Protein AF-A0A9D0ZR03-F1 (afdb_monomer_lite)

Sequence (460 aa):
MAEFKYYNHDLKISSNYAPYIVTGKITEDDVEMLNNSGNQKILIMLNTAGQDSKIISKISKNKAIFSILGGLDYLKISKYRDPYYIKRTIMSPLVLSSIIKEFEQIESKIRPTWDDTEKSLYVYKTMTEMYHYRYEGESKYEQIDGNTYEVIRSLSGMLYNRLVCVGFALAFKEEMDRLGIPCYYQNKRNHHAWNIVKLDGEYRGIDLTWECFNKKNNRCTFRCFGRDPKFYENKHHNLDHELEEINFTLTPFTDEELKSHLQNVSEELTKTFSLKTFENSEGKKIKYYITEVGDKYTKYYIDLFGKLVVVYLPNQILPKDGLTISNIEKAITNEGYIGPKPAEIKTKYNLFTRTDGTSFLITSSERKKKNLGEFCYLDIIQNSQGEDVIRRSFILSENDLTKFKDENQKELIANTLLSSRRLEKKLISFNGYVGYIGDDFQIYYDKAVENSLNIQRGRR

Foldseek 3Di:
DKDWAFDPDDLVPDPQAGETEIDDEQDLVNLVVLQPDPGAYEYEYCACAPYALVSLQSRDQRRYKYFHCQQLPVVPFVVSSPNLNRVQRIDTSNLVSVLVVVLLVLLLQDDLLDALLLSLVSVLFVLLLQAAEDDPPPPPDDCPVVCPPSCQLHCNCSVVSYHAQNNVQRSSSNSCVNLVWDKHWDADPPAGIWIWTQGPNFTFTAGSRVQRHPDDPSGGPCPRPRADQCQCVDPRNPCVVVPRDDDGDGDGDDPVRNVVSVVVSPDDQKDWAAWDWDQAPVRDIKTWDWDDDDPFWTWIFTDPPQETAIATHGPVDDCNHQVDPVQQVVCRVVVRYRDDDDPDDDFQKDWAAEPVRHIKIWTFPPRDDDLKGKIWIWGWDQDPVRHTIIMTHIAIESDPPSPDDDNVLRHLCCCPLVPPVLQVCCVVQVVRYSYYADPVRDGDHDPVSCVSSVNDDDDD

InterPro domains:
  IPR038765 Papain-like cysteine peptidase superfamily [SSF54001] (43-217)

Radius of gyration: 27.25 Å; chains: 1; bounding box: 66×51×83 Å

pLDDT: mean 89.09, std 10.52, range [29.69, 98.69]

Secondary structure (DSSP, 8-state):
--EEEE--S--SS-TTEEEEEEES---HHHHHHHHH-SSEEEEEES--TT--HHHHTTS-TTTEEEEE-TT--TTT-GGGGSHHHHTTTEE-HHHHHHHHHHHHHHHTTS-TT--HHHHHHHHHHHHHHH-EE--TT---S--STT-HHHHTTSGGGGGGTEE-HHHHHHHHHHHHHHHT--EEEEEETTTEEEEEEEETTEEEEE-HHHHHHH-BTTB---TTBS--TTGGGSTTT--TT-TTS----B-PPPHHHHHHHHHHHHS-SEEEEEPEEEE-TTS-EEEEEEEEE-SSEEEEEEEETTEEEEEEEETTS-HHHH--HHHHHHHHHTTTBSSSPPSS----EEEEE-TTS-EEEEEEEEEEETTEEEEEEEEEEE-TTS-EEEEEEEEEESS-TT----HHHHHHHHHTTT-HHHHHHHHHHSTTB--EE-TTS-EE--HHHHHHTT-PPPP-

Organism: NCBI:txid2840752

Structure (mmCIF, N/CA/C/O backbone):
data_AF-A0A9D0ZR03-F1
#
_entry.id   AF-A0A9D0ZR03-F1
#
loop_
_atom_site.group_PDB
_atom_site.id
_atom_site.type_symbol
_atom_site.label_atom_id
_atom_site.label_alt_id
_atom_site.label_comp_id
_atom_site.label_asym_id
_atom_site.label_entity_id
_atom_site.label_seq_id
_atom_site.pdbx_PDB_ins_code
_atom_site.Cartn_x
_atom_site.Cartn_y
_atom_site.Cartn_z
_atom_site.occupancy
_atom_site.B_iso_or_equiv
_atom_site.auth_seq_id
_atom_site.auth_comp_id
_atom_site.auth_asym_id
_atom_site.auth_atom_id
_atom_site.pdbx_PDB_model_num
ATOM 1 N N . MET A 1 1 ? -4.601 -14.390 -20.164 1.00 79.81 1 MET A N 1
ATOM 2 C CA . MET A 1 1 ? -3.619 -14.775 -21.183 1.00 79.81 1 MET A CA 1
ATOM 3 C C . MET A 1 1 ? -2.983 -13.498 -21.685 1.00 79.81 1 MET A C 1
ATOM 5 O O . MET A 1 1 ? -3.716 -12.531 -21.893 1.00 79.81 1 MET A O 1
ATOM 9 N N . ALA A 1 2 ? -1.659 -13.459 -21.754 1.00 92.44 2 ALA A N 1
ATOM 10 C CA . ALA A 1 2 ? -0.931 -12.299 -22.253 1.00 92.44 2 ALA A CA 1
ATOM 11 C C . ALA A 1 2 ? -0.977 -12.246 -23.790 1.00 92.44 2 ALA A C 1
ATOM 13 O O . ALA A 1 2 ? -1.083 -13.277 -24.453 1.00 92.44 2 ALA A O 1
ATOM 14 N N . GLU A 1 3 ? -0.891 -11.049 -24.364 1.00 95.56 3 GLU A N 1
ATOM 15 C CA . GLU A 1 3 ? -0.743 -10.876 -25.811 1.00 95.56 3 GLU A CA 1
ATOM 16 C C . GLU A 1 3 ? 0.742 -10.720 -26.151 1.00 95.56 3 GLU A C 1
ATOM 18 O O . GLU A 1 3 ? 1.448 -9.936 -25.518 1.00 95.56 3 GLU A O 1
ATOM 23 N N . PHE A 1 4 ? 1.214 -11.458 -27.159 1.00 95.19 4 PHE A N 1
ATOM 24 C CA . PHE A 1 4 ? 2.609 -11.454 -27.602 1.00 95.19 4 PHE A CA 1
ATOM 25 C C . PHE A 1 4 ? 2.696 -10.913 -29.027 1.00 95.19 4 PHE A C 1
ATOM 27 O O . PHE A 1 4 ? 2.392 -11.615 -29.992 1.00 95.19 4 PHE A O 1
ATOM 34 N N . LYS A 1 5 ? 3.160 -9.672 -29.180 1.00 95.69 5 LYS A N 1
ATOM 35 C CA . LYS A 1 5 ? 3.323 -9.028 -30.487 1.00 95.69 5 LYS A CA 1
ATOM 36 C C . LYS A 1 5 ? 4.791 -8.985 -30.883 1.00 95.69 5 LYS A C 1
ATOM 38 O O . LYS A 1 5 ? 5.596 -8.369 -30.191 1.00 95.69 5 LYS A O 1
ATOM 43 N N . TYR A 1 6 ? 5.140 -9.607 -32.009 1.00 92.75 6 TYR A N 1
ATOM 44 C CA . TYR A 1 6 ? 6.515 -9.591 -32.511 1.00 92.75 6 TYR A CA 1
ATOM 45 C C . TYR A 1 6 ? 7.008 -8.155 -32.736 1.00 92.75 6 TYR A C 1
ATOM 47 O O . TYR A 1 6 ? 6.319 -7.337 -33.354 1.00 92.75 6 TYR A O 1
ATOM 55 N N . TYR A 1 7 ? 8.201 -7.851 -32.233 1.00 90.50 7 TYR A N 1
ATOM 56 C CA . TYR A 1 7 ? 8.827 -6.542 -32.363 1.00 90.50 7 TYR A CA 1
ATOM 57 C C . TYR A 1 7 ? 9.857 -6.572 -33.491 1.00 90.50 7 TYR A C 1
ATOM 59 O O . TYR A 1 7 ? 10.955 -7.094 -33.340 1.00 90.50 7 TYR A O 1
ATOM 67 N N . ASN A 1 8 ? 9.501 -6.013 -34.647 1.00 81.06 8 ASN A N 1
ATOM 68 C CA . ASN A 1 8 ? 10.325 -6.089 -35.854 1.00 81.06 8 ASN A CA 1
ATOM 69 C C . ASN A 1 8 ? 11.470 -5.054 -35.871 1.00 81.06 8 ASN A C 1
ATOM 71 O O . ASN A 1 8 ? 11.588 -4.258 -36.799 1.00 81.06 8 ASN A O 1
ATOM 75 N N . HIS A 1 9 ? 12.285 -5.037 -34.818 1.00 77.81 9 HIS A N 1
ATOM 76 C CA . HIS A 1 9 ? 13.497 -4.230 -34.723 1.00 77.81 9 HIS A CA 1
ATOM 77 C C . HIS A 1 9 ? 14.604 -5.022 -34.032 1.00 77.81 9 HIS A C 1
ATOM 79 O O . HIS A 1 9 ? 14.382 -5.683 -33.018 1.00 77.81 9 HIS A O 1
ATOM 85 N N . ASP A 1 10 ? 15.814 -4.912 -34.575 1.00 71.25 10 ASP A N 1
ATOM 86 C CA . ASP A 1 10 ? 16.998 -5.523 -33.988 1.00 71.25 10 ASP A CA 1
ATOM 87 C C . ASP A 1 10 ? 17.418 -4.758 -32.725 1.00 71.25 10 ASP A C 1
ATOM 89 O O . ASP A 1 10 ? 17.829 -3.596 -32.785 1.00 71.25 10 ASP A O 1
ATOM 93 N N . LEU A 1 11 ? 17.304 -5.418 -31.572 1.00 73.00 11 LEU A N 1
ATOM 94 C CA . LEU A 1 11 ? 17.709 -4.867 -30.282 1.00 73.00 11 LEU A CA 1
ATOM 95 C C . LEU A 1 11 ? 19.231 -4.890 -30.074 1.00 73.00 11 LEU A C 1
ATOM 97 O O . LEU A 1 11 ? 19.692 -4.326 -29.088 1.00 73.00 11 LEU A O 1
ATOM 101 N N . LYS A 1 12 ? 20.020 -5.523 -30.958 1.00 69.00 12 LYS A N 1
ATOM 102 C CA . LYS A 1 12 ? 21.491 -5.639 -30.864 1.00 69.00 12 LYS A CA 1
ATOM 103 C C . LYS A 1 12 ? 22.009 -6.177 -29.517 1.00 69.00 12 LYS A C 1
ATOM 105 O O . LYS A 1 12 ? 23.128 -5.871 -29.117 1.00 69.00 12 LYS A O 1
ATOM 110 N N . ILE A 1 13 ? 21.202 -6.968 -28.803 1.00 65.69 13 ILE A N 1
ATOM 111 C CA . ILE A 1 13 ? 21.536 -7.507 -27.466 1.00 65.69 13 ILE A CA 1
ATOM 112 C C . ILE A 1 13 ? 21.810 -9.007 -27.506 1.00 65.69 13 ILE A C 1
ATOM 114 O O . ILE A 1 13 ? 22.670 -9.491 -26.776 1.00 65.69 13 ILE A O 1
ATOM 118 N N . SER A 1 14 ? 21.105 -9.756 -28.358 1.00 61.62 14 SER A N 1
ATOM 119 C CA . SER A 1 14 ? 21.394 -11.168 -28.606 1.00 61.62 14 SER A CA 1
ATOM 120 C C . SER A 1 14 ? 20.669 -11.652 -29.859 1.00 61.62 14 SER A C 1
ATOM 122 O O . SER A 1 14 ? 19.447 -11.556 -29.938 1.00 61.62 14 SER A O 1
ATOM 124 N N . SER A 1 15 ? 21.409 -12.216 -30.815 1.00 62.00 15 SER A N 1
ATOM 125 C CA . SER A 1 15 ? 20.869 -12.777 -32.063 1.00 62.00 15 SER A CA 1
ATOM 126 C C . SER A 1 15 ? 19.981 -14.010 -31.860 1.00 62.00 15 SER A C 1
ATOM 128 O O . SER A 1 15 ? 19.284 -14.420 -32.782 1.00 62.00 15 SER A O 1
ATOM 130 N N . ASN A 1 16 ? 20.014 -14.619 -30.671 1.00 72.56 16 ASN A N 1
ATOM 131 C CA . ASN A 1 16 ? 19.361 -15.903 -30.398 1.00 72.56 16 ASN A CA 1
ATOM 132 C C . ASN A 1 16 ? 17.935 -15.759 -29.847 1.00 72.56 16 ASN A C 1
ATOM 134 O O . ASN A 1 16 ? 17.249 -16.764 -29.660 1.00 72.56 16 ASN A O 1
ATOM 138 N N . TYR A 1 17 ? 17.486 -14.529 -29.579 1.00 80.81 17 TYR A N 1
ATOM 139 C CA . TYR A 1 17 ? 16.184 -14.267 -28.981 1.00 80.81 17 TYR A CA 1
ATOM 140 C C . TYR A 1 17 ? 15.284 -13.472 -29.922 1.00 80.81 17 TYR A C 1
ATOM 142 O O . TYR A 1 17 ? 15.632 -12.377 -30.359 1.00 80.81 17 TYR A O 1
ATOM 150 N N . ALA A 1 18 ? 14.081 -13.987 -30.165 1.00 87.25 18 ALA A N 1
ATOM 151 C CA . ALA A 1 18 ? 13.047 -13.255 -30.885 1.00 87.25 18 ALA A CA 1
ATOM 152 C C . ALA A 1 18 ? 12.335 -12.271 -29.929 1.00 87.25 18 ALA A C 1
ATOM 154 O O . ALA A 1 18 ? 11.832 -12.714 -28.889 1.00 87.25 18 ALA A O 1
ATOM 155 N N . PRO A 1 19 ? 12.288 -10.960 -30.226 1.00 92.38 19 PRO A N 1
ATOM 156 C CA . PRO A 1 19 ? 11.680 -9.972 -29.340 1.00 92.38 19 PRO A CA 1
ATOM 157 C C . PRO A 1 19 ? 10.161 -9.872 -29.525 1.00 92.38 19 PRO A C 1
ATOM 159 O O . PRO A 1 19 ? 9.651 -9.772 -30.642 1.00 92.38 19 PRO A O 1
ATOM 162 N N . TYR A 1 20 ? 9.434 -9.860 -28.411 1.00 94.94 20 TYR A N 1
ATOM 163 C CA . TYR A 1 20 ? 7.984 -9.702 -28.361 1.00 94.94 20 TYR A CA 1
ATOM 164 C C . TYR A 1 20 ? 7.615 -8.627 -27.346 1.00 94.94 20 TYR A C 1
ATOM 166 O O . TYR A 1 20 ? 8.055 -8.680 -26.201 1.00 94.94 20 TYR A O 1
ATOM 174 N N . ILE A 1 21 ? 6.772 -7.682 -27.750 1.00 96.81 21 ILE A N 1
ATOM 175 C CA . ILE A 1 21 ? 6.066 -6.804 -26.820 1.00 96.81 21 ILE A CA 1
ATOM 176 C C . ILE A 1 21 ? 4.960 -7.630 -26.173 1.00 96.81 21 ILE A C 1
ATOM 178 O O . ILE A 1 21 ? 4.152 -8.241 -26.876 1.00 96.81 21 ILE A O 1
ATOM 182 N N . VAL A 1 22 ? 4.946 -7.646 -24.845 1.00 97.19 22 VAL A N 1
ATOM 183 C CA . VAL A 1 22 ? 3.978 -8.385 -24.042 1.00 97.19 22 VAL A CA 1
ATOM 184 C C . VAL A 1 22 ? 3.065 -7.404 -23.324 1.00 97.19 22 VAL A C 1
ATOM 186 O O . VAL A 1 22 ? 3.527 -6.536 -22.579 1.00 97.19 22 VAL A O 1
ATOM 189 N N . THR A 1 23 ? 1.760 -7.551 -23.535 1.00 95.44 23 THR A N 1
ATOM 190 C CA . THR A 1 23 ? 0.724 -6.808 -22.810 1.00 95.44 23 THR A CA 1
ATOM 191 C C . THR A 1 23 ? -0.143 -7.770 -21.997 1.00 95.44 23 THR A C 1
ATOM 193 O O . THR A 1 23 ? -0.335 -8.935 -22.348 1.00 95.44 23 THR A O 1
ATOM 196 N N . GLY A 1 24 ? -0.662 -7.285 -20.868 1.00 92.56 24 GLY A N 1
ATOM 197 C CA . GLY A 1 24 ? -1.464 -8.093 -19.950 1.00 92.56 24 GLY A CA 1
ATOM 198 C C . GLY A 1 24 ? -0.645 -8.972 -18.998 1.00 92.56 24 GLY A C 1
ATOM 199 O O . GLY A 1 24 ? 0.578 -8.873 -18.894 1.00 92.56 24 GLY A O 1
ATOM 200 N N . LYS A 1 25 ? -1.356 -9.809 -18.235 1.00 94.38 25 LYS A N 1
ATOM 201 C CA . LYS A 1 25 ? -0.783 -10.682 -17.202 1.00 94.38 25 LYS A CA 1
ATOM 202 C C . LYS A 1 25 ? -0.365 -12.028 -17.789 1.00 94.38 25 LYS A C 1
ATOM 204 O O . LYS A 1 25 ? -1.197 -12.692 -18.409 1.00 94.38 25 LYS A O 1
ATOM 209 N N . ILE A 1 26 ? 0.871 -12.445 -17.514 1.00 96.44 26 ILE A N 1
ATOM 210 C CA . ILE A 1 26 ? 1.347 -13.799 -17.814 1.00 96.44 26 ILE A CA 1
ATOM 211 C C . ILE A 1 26 ? 0.606 -14.794 -16.912 1.00 96.44 26 ILE A C 1
ATOM 213 O O . ILE A 1 26 ? 0.541 -14.628 -15.692 1.00 96.44 26 ILE A O 1
ATOM 217 N N . THR A 1 27 ? 0.016 -15.813 -17.528 1.00 96.19 27 THR A N 1
ATOM 218 C CA . THR A 1 27 ? -0.757 -16.885 -16.883 1.00 96.19 27 THR A CA 1
ATOM 219 C C . THR A 1 27 ? -0.001 -18.214 -16.892 1.00 96.19 27 THR A C 1
ATOM 221 O O . THR A 1 27 ? 1.059 -18.317 -17.500 1.00 96.19 27 THR A O 1
ATOM 224 N N . GLU A 1 28 ? -0.524 -19.242 -16.217 1.00 95.88 28 GLU A N 1
ATOM 225 C CA . GLU A 1 28 ? 0.094 -20.578 -16.238 1.00 95.88 28 GLU A CA 1
ATOM 226 C C . GLU A 1 28 ? 0.140 -21.176 -17.653 1.00 95.88 28 GLU A C 1
ATOM 228 O O . GLU A 1 28 ? 1.174 -21.717 -18.037 1.00 95.88 28 GLU A O 1
ATOM 233 N N . ASP A 1 29 ? -0.908 -20.970 -18.454 1.00 96.19 29 ASP A N 1
ATOM 234 C CA . ASP A 1 29 ? -0.957 -21.403 -19.858 1.00 96.19 29 ASP A CA 1
ATOM 235 C C . ASP A 1 29 ? 0.142 -20.723 -20.697 1.00 96.19 29 ASP A C 1
ATOM 237 O O . ASP A 1 29 ? 0.818 -21.359 -21.508 1.00 96.19 29 ASP A O 1
ATOM 241 N N . ASP A 1 30 ? 0.379 -19.426 -20.459 1.00 96.38 30 ASP A N 1
ATOM 242 C CA . ASP A 1 30 ? 1.455 -18.681 -21.124 1.00 96.38 30 ASP A CA 1
ATOM 243 C C . ASP A 1 30 ? 2.833 -19.250 -20.743 1.00 96.38 30 ASP A C 1
ATOM 245 O O . ASP A 1 30 ? 3.726 -19.358 -21.586 1.00 96.38 30 ASP A O 1
ATOM 249 N N . VAL A 1 31 ? 3.020 -19.640 -19.476 1.00 96.56 31 VAL A N 1
ATOM 250 C CA . VAL A 1 31 ? 4.259 -20.273 -18.998 1.00 96.56 31 VAL A CA 1
ATOM 251 C C . VAL A 1 31 ? 4.482 -21.625 -19.673 1.00 96.56 31 VAL A C 1
ATOM 253 O O . VAL A 1 31 ? 5.600 -21.902 -20.116 1.00 96.56 31 VAL A O 1
ATOM 256 N N . GLU A 1 32 ? 3.448 -22.459 -19.777 1.00 95.38 32 GLU A N 1
ATOM 257 C CA . GLU A 1 32 ? 3.523 -23.752 -20.462 1.00 95.38 32 GLU A CA 1
ATOM 258 C C . GLU A 1 32 ? 3.917 -23.571 -21.936 1.00 95.38 32 GLU A C 1
ATOM 260 O O . GLU A 1 32 ? 4.876 -24.190 -22.407 1.00 95.38 32 GLU A O 1
ATOM 265 N N . MET A 1 33 ? 3.267 -22.636 -22.637 1.00 94.06 33 MET A N 1
ATOM 266 C CA . MET A 1 33 ? 3.610 -22.270 -24.014 1.00 94.06 33 MET A CA 1
ATOM 267 C C . MET A 1 33 ? 5.078 -21.827 -24.143 1.00 94.06 33 MET A C 1
ATOM 269 O O . MET A 1 33 ? 5.792 -22.259 -25.055 1.00 94.06 33 MET A O 1
ATOM 273 N N . LEU A 1 34 ? 5.552 -20.954 -23.250 1.00 94.12 34 LEU A N 1
ATOM 274 C CA . LEU A 1 34 ? 6.929 -20.453 -23.275 1.00 94.12 34 LEU A CA 1
ATOM 275 C C . LEU A 1 34 ? 7.948 -21.569 -23.021 1.00 94.12 34 LEU A C 1
ATOM 277 O O . LEU A 1 34 ? 8.965 -21.635 -23.715 1.00 94.12 34 LEU A O 1
ATOM 281 N N . ASN A 1 35 ? 7.672 -22.461 -22.071 1.00 94.62 35 ASN A N 1
ATOM 282 C CA . ASN A 1 35 ? 8.560 -23.566 -21.721 1.00 94.62 35 ASN A CA 1
ATOM 283 C C . ASN A 1 35 ? 8.665 -24.611 -22.842 1.00 94.62 35 ASN A C 1
ATOM 285 O O . ASN A 1 35 ? 9.759 -25.123 -23.100 1.00 94.62 35 ASN A O 1
ATOM 289 N N . ASN A 1 36 ? 7.567 -24.857 -23.557 1.00 92.38 36 ASN A N 1
ATOM 290 C CA . ASN A 1 36 ? 7.508 -25.817 -24.661 1.00 92.38 36 ASN A CA 1
ATOM 291 C C . ASN A 1 36 ? 8.017 -25.249 -26.000 1.00 92.38 36 ASN A C 1
ATOM 293 O O . ASN A 1 36 ? 8.272 -25.998 -26.940 1.00 92.38 36 ASN A O 1
ATOM 297 N N . SER A 1 37 ? 8.229 -23.933 -26.099 1.00 84.25 37 SER A N 1
ATOM 298 C CA . SER A 1 37 ? 8.782 -23.292 -27.297 1.00 84.25 37 SER A CA 1
ATOM 299 C C . SER A 1 37 ? 10.220 -23.737 -27.595 1.00 84.25 37 SER A C 1
ATOM 301 O O . SER A 1 37 ? 11.083 -23.732 -26.712 1.00 84.25 37 SER A O 1
ATOM 303 N N . GLY A 1 38 ? 10.511 -24.033 -28.867 1.00 78.00 38 GLY A N 1
ATOM 304 C CA . GLY A 1 38 ? 11.872 -24.299 -29.355 1.00 78.00 38 GLY A CA 1
ATOM 305 C C . GLY A 1 38 ? 12.772 -23.055 -29.389 1.00 78.00 38 GLY A C 1
ATOM 306 O O . GLY A 1 38 ? 13.965 -23.161 -29.125 1.00 78.00 38 GLY A O 1
ATOM 307 N N . ASN A 1 39 ? 12.193 -21.872 -29.625 1.00 81.06 39 ASN A N 1
ATOM 308 C CA . ASN A 1 39 ? 12.933 -20.610 -29.743 1.00 81.06 39 ASN A CA 1
ATOM 309 C C . ASN A 1 39 ? 12.948 -19.828 -28.427 1.00 81.06 39 ASN A C 1
ATOM 311 O O . ASN A 1 39 ? 11.919 -19.750 -27.742 1.00 81.06 39 ASN A O 1
ATOM 315 N N . GLN A 1 40 ? 14.088 -19.202 -28.122 1.00 88.56 40 GLN A N 1
ATOM 316 C CA . GLN A 1 40 ? 14.233 -18.286 -26.991 1.00 88.56 40 GLN A CA 1
ATOM 317 C C . GLN A 1 40 ? 13.578 -16.934 -27.318 1.00 88.56 40 GLN A C 1
ATOM 319 O O . GLN A 1 40 ? 13.633 -16.468 -28.460 1.00 88.56 40 GLN A O 1
ATOM 324 N N . LYS A 1 41 ? 12.929 -16.300 -26.335 1.00 91.62 41 LYS A N 1
ATOM 325 C CA . LYS A 1 41 ? 12.198 -15.032 -26.531 1.00 91.62 41 LYS A CA 1
ATOM 326 C C . LYS A 1 41 ? 12.677 -13.919 -25.599 1.00 91.62 41 LYS A C 1
ATOM 328 O O . LYS A 1 41 ? 12.932 -14.174 -24.425 1.00 91.62 41 LYS A O 1
ATOM 333 N N . ILE A 1 42 ? 12.768 -12.689 -26.104 1.00 93.44 42 ILE A N 1
ATOM 334 C CA . ILE A 1 42 ? 12.828 -11.486 -25.259 1.00 93.44 42 ILE A CA 1
ATOM 335 C C . ILE A 1 42 ? 11.392 -11.009 -25.056 1.00 93.44 42 ILE A C 1
ATOM 337 O O . ILE A 1 42 ? 10.698 -10.725 -26.030 1.00 93.44 42 ILE A O 1
ATOM 341 N N . LEU A 1 43 ? 10.953 -10.923 -23.805 1.00 95.81 43 LEU A N 1
ATOM 342 C CA . LEU A 1 43 ? 9.629 -10.445 -23.422 1.00 95.81 43 LEU A CA 1
ATOM 343 C C . LEU A 1 43 ? 9.745 -8.991 -22.956 1.00 95.81 43 LEU A C 1
ATOM 345 O O . LEU A 1 43 ? 10.236 -8.721 -21.861 1.00 95.81 43 LEU A O 1
ATOM 349 N N . ILE A 1 44 ? 9.343 -8.057 -23.814 1.00 97.19 44 ILE A N 1
ATOM 350 C CA . ILE A 1 44 ? 9.409 -6.614 -23.577 1.00 97.19 44 ILE A CA 1
ATOM 351 C C . ILE A 1 44 ? 8.110 -6.168 -22.919 1.00 97.19 44 ILE A C 1
ATOM 353 O O . ILE A 1 44 ? 7.038 -6.311 -23.503 1.00 97.19 44 ILE A O 1
ATOM 357 N N . MET A 1 45 ? 8.203 -5.604 -21.721 1.00 97.62 45 MET A N 1
ATOM 358 C CA . MET A 1 45 ? 7.055 -5.169 -20.930 1.00 97.62 45 MET A CA 1
ATOM 359 C C . MET A 1 45 ? 7.242 -3.725 -20.494 1.00 97.62 45 MET A C 1
ATOM 361 O O . MET A 1 45 ? 8.339 -3.332 -20.102 1.00 97.62 45 MET A O 1
ATOM 365 N N . LEU A 1 46 ? 6.165 -2.938 -20.520 1.00 96.62 46 LEU A N 1
ATOM 366 C CA . LEU A 1 46 ? 6.217 -1.551 -20.056 1.00 96.62 46 LEU A CA 1
ATOM 367 C C . LEU A 1 46 ? 6.623 -1.467 -18.576 1.00 96.62 46 LEU A C 1
ATOM 369 O O . LEU A 1 46 ? 7.446 -0.634 -18.208 1.00 96.62 46 LEU A O 1
ATOM 373 N N . ASN A 1 47 ? 6.053 -2.349 -17.762 1.00 97.31 47 ASN A N 1
ATOM 374 C CA . ASN A 1 47 ? 6.309 -2.522 -16.338 1.00 97.31 47 ASN A CA 1
ATOM 375 C C . ASN A 1 47 ? 5.822 -3.922 -15.918 1.00 97.31 47 ASN A C 1
ATOM 377 O O . ASN A 1 47 ? 5.393 -4.733 -16.745 1.00 97.31 47 ASN A O 1
ATOM 381 N N . THR A 1 48 ? 5.883 -4.204 -14.627 1.00 97.31 48 THR A N 1
ATOM 382 C CA . THR A 1 48 ? 5.489 -5.464 -13.995 1.00 97.31 48 THR A CA 1
ATOM 383 C C . THR A 1 48 ? 4.109 -5.397 -13.341 1.00 97.31 48 THR A C 1
ATOM 385 O O . THR A 1 48 ? 3.724 -6.339 -12.641 1.00 97.31 48 THR A O 1
ATOM 388 N N . ALA A 1 49 ? 3.336 -4.328 -13.564 1.00 94.19 49 ALA A N 1
ATOM 389 C CA . ALA A 1 49 ? 2.014 -4.163 -12.968 1.00 94.19 49 ALA A CA 1
ATOM 390 C C . ALA A 1 49 ? 1.119 -5.382 -13.257 1.00 94.19 49 ALA A C 1
ATOM 392 O O . ALA A 1 49 ? 0.994 -5.854 -14.391 1.00 94.19 49 ALA A O 1
ATOM 393 N N . GLY A 1 50 ? 0.524 -5.932 -12.196 1.00 90.12 50 GLY A N 1
ATOM 394 C CA . GLY A 1 50 ? -0.343 -7.112 -12.252 1.00 90.12 50 GLY A CA 1
ATOM 395 C C . GLY A 1 50 ? 0.360 -8.467 -12.426 1.00 90.12 50 GLY A C 1
ATOM 396 O O . GLY A 1 50 ? -0.316 -9.497 -12.316 1.00 90.12 50 GLY A O 1
ATOM 397 N N . GLN A 1 51 ? 1.677 -8.510 -12.664 1.00 95.62 51 GLN A N 1
ATOM 398 C CA . GLN A 1 51 ? 2.437 -9.766 -12.717 1.00 95.62 51 GLN A CA 1
ATOM 399 C C . GLN A 1 51 ? 2.578 -10.395 -11.323 1.00 95.62 51 GLN A C 1
ATOM 401 O O . GLN A 1 51 ? 2.508 -9.697 -10.315 1.00 95.62 51 GLN A O 1
ATOM 406 N N . ASP A 1 52 ? 2.768 -11.716 -11.283 1.00 94.31 52 ASP A N 1
ATOM 407 C CA . ASP A 1 52 ? 2.837 -12.519 -10.053 1.00 94.31 52 ASP A CA 1
ATOM 408 C C . ASP A 1 52 ? 4.177 -13.262 -9.981 1.00 94.31 52 ASP A C 1
ATOM 410 O O . ASP A 1 52 ? 4.532 -14.003 -10.908 1.00 94.31 52 ASP A O 1
ATOM 414 N N . SER A 1 53 ? 4.918 -13.084 -8.886 1.00 97.00 53 SER A N 1
ATOM 415 C CA . SER A 1 53 ? 6.247 -13.683 -8.709 1.00 97.00 53 SER A CA 1
ATOM 416 C C . SER A 1 53 ? 6.237 -15.215 -8.835 1.00 97.00 53 SER A C 1
ATOM 418 O O . SER A 1 53 ? 7.147 -15.808 -9.429 1.00 97.00 53 SER A O 1
ATOM 420 N N . LYS A 1 54 ? 5.184 -15.885 -8.353 1.00 96.44 54 LYS A N 1
ATOM 421 C CA . LYS A 1 54 ? 5.029 -17.349 -8.405 1.00 96.44 54 LYS A CA 1
ATOM 422 C C . LYS A 1 54 ? 4.750 -17.855 -9.814 1.00 96.44 54 LYS A C 1
ATOM 424 O O . LYS A 1 54 ? 5.088 -18.994 -10.115 1.00 96.44 54 LYS A O 1
ATOM 429 N N . ILE A 1 55 ? 4.129 -17.044 -10.668 1.00 96.88 55 ILE A N 1
ATOM 430 C CA . ILE A 1 55 ? 3.911 -17.400 -12.075 1.00 96.88 55 ILE A CA 1
ATOM 431 C C . ILE A 1 55 ? 5.196 -17.186 -12.873 1.00 96.88 55 ILE A C 1
ATOM 433 O O . ILE A 1 55 ? 5.650 -18.099 -13.560 1.00 96.88 55 ILE A O 1
ATOM 437 N N . ILE A 1 56 ? 5.834 -16.022 -12.727 1.00 97.69 56 ILE A N 1
ATOM 438 C CA . ILE A 1 56 ? 7.059 -15.679 -13.466 1.00 97.69 56 ILE A CA 1
ATOM 439 C C . ILE A 1 56 ? 8.204 -16.657 -13.157 1.00 97.69 56 ILE A C 1
ATOM 441 O O . ILE A 1 56 ? 8.922 -17.071 -14.067 1.00 97.69 56 ILE A O 1
ATOM 445 N N . SER A 1 57 ? 8.339 -17.093 -11.900 1.00 97.00 57 SER A N 1
ATOM 446 C CA . SER A 1 57 ? 9.366 -18.061 -11.475 1.00 97.00 57 SER A CA 1
ATOM 447 C C . SER A 1 57 ? 9.252 -19.451 -12.116 1.00 97.00 57 SER A C 1
ATOM 449 O O . SER A 1 57 ? 10.233 -20.193 -12.118 1.00 97.00 57 SER A O 1
ATOM 451 N N . LYS A 1 58 ? 8.096 -19.814 -12.692 1.00 97.31 58 LYS A N 1
ATOM 452 C CA . LYS A 1 58 ? 7.894 -21.097 -13.392 1.00 97.31 58 LYS A CA 1
ATOM 453 C C . LYS A 1 58 ? 8.425 -21.089 -14.834 1.00 97.31 58 LYS A C 1
ATOM 455 O O . LYS A 1 58 ? 8.461 -22.138 -15.482 1.00 97.31 58 LYS A O 1
ATOM 460 N N . ILE A 1 59 ? 8.830 -19.932 -15.360 1.00 96.25 59 ILE A N 1
ATOM 461 C CA . ILE A 1 59 ? 9.417 -19.825 -16.700 1.00 96.25 59 ILE A CA 1
ATOM 462 C C . ILE A 1 59 ? 10.871 -20.296 -16.649 1.00 96.25 59 ILE A C 1
ATOM 464 O O . ILE A 1 59 ? 11.690 -19.804 -15.872 1.00 96.25 59 ILE A O 1
ATOM 468 N N . SER A 1 60 ? 11.214 -21.238 -17.521 1.00 92.38 60 SER A N 1
ATOM 469 C CA . SER A 1 60 ? 12.549 -21.826 -17.594 1.00 92.38 60 SER A CA 1
ATOM 470 C C . SER A 1 60 ? 13.595 -20.783 -17.998 1.00 92.38 60 SER A C 1
ATOM 472 O O . SER A 1 60 ? 13.432 -20.079 -18.996 1.00 92.38 60 SER A O 1
ATOM 474 N N . LYS A 1 61 ? 14.724 -20.747 -17.274 1.00 85.25 61 LYS A N 1
ATOM 475 C CA . LYS A 1 61 ? 15.815 -19.761 -17.443 1.00 85.25 61 LYS A CA 1
ATOM 476 C C . LYS A 1 61 ? 16.286 -19.578 -18.893 1.00 85.25 61 LYS A C 1
ATOM 478 O O . LYS A 1 61 ? 16.626 -18.470 -19.281 1.00 85.25 61 LYS A O 1
ATOM 483 N N . ASN A 1 62 ? 16.293 -20.649 -19.687 1.00 85.88 62 ASN A N 1
ATOM 484 C CA . ASN A 1 62 ? 16.818 -20.640 -21.058 1.00 85.88 62 ASN A CA 1
ATOM 485 C C . ASN A 1 62 ? 15.740 -20.417 -22.130 1.00 85.88 62 ASN A C 1
ATOM 487 O O . ASN A 1 62 ? 16.036 -20.538 -23.317 1.00 85.88 62 ASN A O 1
ATOM 491 N N . LYS A 1 63 ? 14.486 -20.165 -21.739 1.00 90.44 63 LYS A N 1
ATOM 492 C CA . LYS A 1 63 ? 13.354 -20.025 -22.669 1.00 90.44 63 LYS A CA 1
ATOM 493 C C . LYS A 1 63 ? 12.947 -18.575 -22.886 1.00 90.44 63 LYS A C 1
ATOM 495 O O . LYS A 1 63 ? 12.515 -18.224 -23.984 1.00 90.44 63 LYS A O 1
ATOM 500 N N . ALA A 1 64 ? 13.135 -17.729 -21.880 1.00 92.06 64 ALA A N 1
ATOM 501 C CA . ALA A 1 64 ? 12.840 -16.313 -21.980 1.00 92.06 64 ALA A CA 1
ATOM 502 C C . ALA A 1 64 ? 13.844 -15.466 -21.199 1.00 92.06 64 ALA A C 1
ATOM 504 O O . ALA A 1 64 ? 14.366 -15.891 -20.170 1.00 92.06 64 ALA A O 1
ATOM 505 N N . ILE A 1 65 ? 14.039 -14.241 -21.670 1.00 93.00 65 ILE A N 1
ATOM 506 C CA . ILE A 1 65 ? 14.570 -13.128 -20.884 1.00 93.00 65 ILE A CA 1
ATOM 507 C C . ILE A 1 65 ? 13.561 -11.986 -20.933 1.00 93.00 65 ILE A C 1
ATOM 509 O O . ILE A 1 65 ? 12.829 -11.835 -21.910 1.00 93.00 65 ILE A O 1
ATOM 513 N N . PHE A 1 66 ? 13.504 -11.192 -19.876 1.00 95.69 66 PHE A N 1
ATOM 514 C CA . PHE A 1 66 ? 12.599 -10.055 -19.776 1.00 95.69 66 PHE A CA 1
ATOM 515 C C . PHE A 1 66 ? 13.340 -8.761 -20.065 1.00 95.69 66 PHE A C 1
ATOM 517 O O . PHE A 1 66 ? 14.488 -8.620 -19.660 1.00 95.69 66 PHE A O 1
ATOM 524 N N . SER A 1 67 ? 12.667 -7.826 -20.729 1.00 96.19 67 SER A N 1
ATOM 525 C CA . SER A 1 67 ? 13.061 -6.426 -20.851 1.00 96.19 67 SER A CA 1
ATOM 526 C C . SER A 1 67 ? 11.973 -5.571 -20.209 1.00 96.19 67 SER A C 1
ATOM 528 O O . SER A 1 67 ? 10.907 -5.388 -20.795 1.00 96.19 67 SER A O 1
ATOM 530 N N . ILE A 1 68 ? 12.213 -5.085 -18.992 1.00 97.69 68 ILE A N 1
ATOM 531 C CA . ILE A 1 68 ? 11.277 -4.197 -18.292 1.00 97.69 68 ILE A CA 1
ATOM 532 C C . ILE A 1 68 ? 11.653 -2.756 -18.620 1.00 97.69 68 ILE A C 1
ATOM 534 O O . ILE A 1 68 ? 12.696 -2.270 -18.181 1.00 97.69 68 ILE A O 1
ATOM 538 N N . LEU A 1 69 ? 10.826 -2.097 -19.432 1.00 96.62 69 LEU A N 1
ATOM 539 C CA . LEU A 1 69 ? 11.099 -0.757 -19.944 1.00 96.62 69 LEU A CA 1
ATOM 540 C C . LEU A 1 69 ? 11.157 0.259 -18.807 1.00 96.62 69 LEU A C 1
ATOM 542 O O . LEU A 1 69 ? 12.134 0.995 -18.695 1.00 96.62 69 LEU A O 1
ATOM 546 N N . GLY A 1 70 ? 10.140 0.282 -17.942 1.00 93.12 70 GLY A N 1
ATOM 547 C CA . GLY A 1 70 ? 10.093 1.173 -16.793 1.00 93.12 70 GLY A CA 1
ATOM 548 C C . GLY A 1 70 ? 10.303 2.628 -17.218 1.00 93.12 70 GLY A C 1
ATOM 549 O O . GLY A 1 70 ? 9.502 3.181 -17.969 1.00 93.12 70 GLY A O 1
ATOM 550 N N . GLY A 1 71 ? 11.362 3.252 -16.704 1.00 92.81 71 GLY A N 1
ATOM 551 C CA . GLY A 1 71 ? 11.780 4.608 -17.070 1.00 92.81 71 GLY A CA 1
ATOM 552 C C . GLY A 1 71 ? 12.648 4.715 -18.330 1.00 92.81 71 GLY A C 1
ATOM 553 O O . GLY A 1 71 ? 12.887 5.815 -18.807 1.00 92.81 71 GLY A O 1
ATOM 554 N N . LEU A 1 72 ? 13.116 3.594 -18.882 1.00 95.62 72 LEU A N 1
ATOM 555 C CA . LEU A 1 72 ? 13.999 3.511 -20.050 1.00 95.62 72 LEU A CA 1
ATOM 556 C C . LEU A 1 72 ? 13.230 3.018 -21.287 1.00 95.62 72 LEU A C 1
ATOM 558 O O . LEU A 1 72 ? 13.654 2.078 -21.961 1.00 95.62 72 LEU A O 1
ATOM 562 N N . ASP A 1 73 ? 12.072 3.624 -21.569 1.00 95.31 73 ASP A N 1
ATOM 563 C CA . ASP A 1 73 ? 11.179 3.236 -22.672 1.00 95.31 73 ASP A CA 1
ATOM 564 C C . ASP A 1 73 ? 11.797 3.549 -24.047 1.00 95.31 73 ASP A C 1
ATOM 566 O O . ASP A 1 73 ? 11.514 4.564 -24.684 1.00 95.31 73 ASP A O 1
ATOM 570 N N . TYR A 1 74 ? 12.649 2.640 -24.520 1.00 94.12 74 TYR A N 1
ATOM 571 C CA . TYR A 1 74 ? 13.314 2.711 -25.820 1.00 94.12 74 TYR A CA 1
ATOM 572 C C . TYR A 1 74 ? 12.378 2.462 -27.012 1.00 94.12 74 TYR A C 1
ATOM 574 O O . TYR A 1 74 ? 12.782 2.650 -28.167 1.00 94.12 74 TYR A O 1
ATOM 582 N N . LEU A 1 75 ? 11.126 2.054 -26.769 1.00 93.25 75 LEU A N 1
ATOM 583 C CA . LEU A 1 75 ? 10.123 1.971 -27.829 1.00 93.25 75 LEU A CA 1
ATOM 584 C C . LEU A 1 75 ? 9.683 3.382 -28.237 1.00 93.25 75 LEU A C 1
ATOM 586 O O . LEU A 1 75 ? 9.542 3.656 -29.432 1.00 93.25 75 LEU A O 1
ATOM 590 N N . LYS A 1 76 ? 9.534 4.287 -27.260 1.00 92.00 76 LYS A N 1
ATOM 591 C CA . LYS A 1 76 ? 9.049 5.660 -27.473 1.00 92.00 76 LYS A CA 1
ATOM 592 C C . LYS A 1 76 ? 10.147 6.717 -27.530 1.00 92.00 76 LYS A C 1
ATOM 594 O O . LYS A 1 76 ? 10.034 7.648 -28.322 1.00 92.00 76 LYS A O 1
ATOM 599 N N . ILE A 1 77 ? 11.185 6.586 -26.709 1.00 91.62 77 ILE A N 1
ATOM 600 C CA . ILE A 1 77 ? 12.205 7.619 -26.502 1.00 91.62 77 ILE A CA 1
ATOM 601 C C . ILE A 1 77 ? 13.498 7.199 -27.206 1.00 91.62 77 ILE A C 1
ATOM 603 O O . ILE A 1 77 ? 14.023 6.103 -26.994 1.00 91.62 77 ILE A O 1
ATOM 607 N N . SER A 1 78 ? 14.025 8.075 -28.060 1.00 91.31 78 SER A N 1
ATOM 608 C CA . SER A 1 78 ? 15.141 7.759 -28.951 1.00 91.31 78 SER A CA 1
ATOM 609 C C . SER A 1 78 ? 16.460 7.623 -28.197 1.00 91.31 78 SER A C 1
ATOM 611 O O . SER A 1 78 ? 17.198 6.678 -28.491 1.00 91.31 78 SER A O 1
ATOM 613 N N . LYS A 1 79 ? 16.747 8.462 -27.184 1.00 90.38 79 LYS A N 1
ATOM 614 C CA . LYS A 1 79 ? 17.982 8.320 -26.380 1.00 90.38 79 LYS A CA 1
ATOM 615 C C . LYS A 1 79 ? 18.130 6.953 -25.715 1.00 90.38 79 LYS A C 1
ATOM 617 O O . LYS A 1 79 ? 19.256 6.493 -25.539 1.00 90.38 79 LYS A O 1
ATOM 622 N N . TYR A 1 80 ? 17.030 6.281 -25.373 1.00 92.81 80 TYR A N 1
ATOM 623 C CA . TYR A 1 80 ? 17.077 4.979 -24.699 1.00 92.81 80 TYR A CA 1
ATOM 624 C C . TYR A 1 80 ? 17.306 3.795 -25.648 1.00 92.81 80 TYR A C 1
ATOM 626 O O . TYR A 1 80 ? 17.549 2.687 -25.177 1.00 92.81 80 TYR A O 1
ATOM 634 N N . ARG A 1 81 ? 17.315 4.010 -26.971 1.00 91.12 81 ARG A N 1
ATOM 635 C CA . ARG A 1 81 ? 17.655 2.970 -27.964 1.00 91.12 81 ARG A CA 1
ATOM 636 C C . ARG A 1 81 ? 19.145 2.627 -28.010 1.00 91.12 81 ARG A C 1
ATOM 638 O O . ARG A 1 81 ? 19.529 1.667 -28.673 1.00 91.12 81 ARG A O 1
ATOM 645 N N . ASP A 1 82 ? 19.989 3.398 -27.330 1.00 89.31 82 ASP A N 1
ATOM 646 C CA . ASP A 1 82 ? 21.398 3.055 -27.156 1.00 89.31 82 ASP A CA 1
ATOM 647 C C . ASP A 1 82 ? 21.521 1.740 -26.348 1.00 89.31 82 ASP A C 1
ATOM 649 O O . ASP A 1 82 ? 20.927 1.641 -25.264 1.00 89.31 82 ASP A O 1
ATOM 653 N N . PRO A 1 83 ? 22.300 0.736 -26.812 1.00 88.50 83 PRO A N 1
ATOM 654 C CA . PRO A 1 83 ? 22.538 -0.512 -26.079 1.00 88.50 83 PRO A CA 1
ATOM 655 C C . PRO A 1 83 ? 22.969 -0.316 -24.618 1.00 88.50 83 PRO A C 1
ATOM 657 O O . PRO A 1 83 ? 22.698 -1.171 -23.770 1.00 88.50 83 PRO A O 1
ATOM 660 N N . TYR A 1 84 ? 23.598 0.820 -24.301 1.00 87.06 84 TYR A N 1
ATOM 661 C CA . TYR A 1 84 ? 23.929 1.242 -22.944 1.00 87.06 84 TYR A CA 1
ATOM 662 C C . TYR A 1 84 ? 22.717 1.296 -22.000 1.00 87.06 84 TYR A C 1
ATOM 664 O O . TYR A 1 84 ? 22.846 0.913 -20.836 1.00 87.06 84 TYR A O 1
ATOM 672 N N . TYR A 1 85 ? 21.554 1.749 -22.474 1.00 91.38 85 TYR A N 1
ATOM 673 C CA . TYR A 1 85 ? 20.321 1.783 -21.683 1.00 91.38 85 TYR A CA 1
ATOM 674 C C . TYR A 1 85 ? 19.574 0.462 -21.760 1.00 91.38 85 TYR A C 1
ATOM 676 O O . TYR A 1 85 ? 19.139 -0.044 -20.725 1.00 91.38 85 TYR A O 1
ATOM 684 N N . ILE A 1 86 ? 19.470 -0.135 -22.953 1.00 91.50 86 ILE A N 1
ATOM 685 C CA . ILE A 1 86 ? 18.643 -1.332 -23.123 1.00 91.50 86 ILE A CA 1
ATOM 686 C C . ILE A 1 86 ? 19.151 -2.480 -22.242 1.00 91.50 86 ILE A C 1
ATOM 688 O O . ILE A 1 86 ? 18.344 -3.138 -21.587 1.00 91.50 86 ILE A O 1
ATOM 692 N N . LYS A 1 87 ? 20.471 -2.671 -22.111 1.00 90.25 87 LYS A N 1
ATOM 693 C CA . LYS A 1 87 ? 21.048 -3.722 -21.249 1.00 90.25 87 LYS A CA 1
ATOM 694 C C . LYS A 1 87 ? 20.594 -3.660 -19.780 1.00 90.25 87 LYS A C 1
ATOM 696 O O . LYS A 1 87 ? 20.600 -4.685 -19.112 1.00 90.25 87 LYS A O 1
ATOM 701 N N . ARG A 1 88 ? 20.164 -2.494 -19.280 1.00 91.75 88 ARG A N 1
ATOM 702 C CA . ARG A 1 88 ? 19.670 -2.299 -17.898 1.00 91.75 88 ARG A CA 1
ATOM 703 C C . ARG A 1 88 ? 18.227 -2.730 -17.699 1.00 91.75 88 ARG A C 1
ATOM 705 O O . ARG A 1 88 ? 17.779 -2.857 -16.567 1.00 91.75 88 ARG A O 1
ATOM 712 N N . THR A 1 89 ? 17.503 -2.932 -18.791 1.00 94.38 89 THR A N 1
ATOM 713 C CA . THR A 1 89 ? 16.128 -3.440 -18.763 1.00 94.38 89 THR A CA 1
ATOM 714 C C . THR A 1 89 ? 16.096 -4.967 -18.713 1.00 94.38 89 THR A C 1
ATOM 716 O O . THR A 1 89 ? 15.058 -5.540 -18.391 1.00 94.38 89 THR A O 1
ATOM 719 N N . ILE A 1 90 ? 17.217 -5.624 -19.046 1.00 92.62 90 ILE A N 1
ATOM 720 C CA . ILE A 1 90 ? 17.277 -7.065 -19.284 1.00 92.62 90 ILE A CA 1
ATOM 721 C C . ILE A 1 90 ? 17.505 -7.842 -17.991 1.00 92.62 90 ILE A C 1
ATOM 723 O O . ILE A 1 90 ? 18.422 -7.547 -17.226 1.00 92.62 90 ILE A O 1
ATOM 727 N N . MET A 1 91 ? 16.711 -8.890 -17.778 1.00 92.69 91 MET A N 1
ATOM 728 C CA . MET A 1 91 ? 16.860 -9.800 -16.645 1.00 92.69 91 MET A CA 1
ATOM 729 C C . MET A 1 91 ? 16.300 -11.195 -16.937 1.00 92.69 91 MET A C 1
ATOM 731 O O . MET A 1 91 ? 15.456 -11.388 -17.812 1.00 92.69 91 MET A O 1
ATOM 735 N N . SER A 1 92 ? 16.776 -12.192 -16.190 1.00 94.06 92 SER A N 1
ATOM 736 C CA . SER A 1 92 ? 16.234 -13.555 -16.267 1.00 94.06 92 SER A CA 1
ATOM 737 C C . SER A 1 92 ? 14.872 -13.661 -15.559 1.00 94.06 92 SER A C 1
ATOM 739 O O . SER A 1 92 ? 14.594 -12.851 -14.671 1.00 94.06 92 SER A O 1
ATOM 741 N N . PRO A 1 93 ? 14.051 -14.685 -15.863 1.00 95.69 93 PRO A N 1
ATOM 742 C CA . PRO A 1 93 ? 12.794 -14.924 -15.152 1.00 95.69 93 PRO A CA 1
ATOM 743 C C . PRO A 1 93 ? 12.973 -15.065 -13.638 1.00 95.69 93 PRO A C 1
ATOM 745 O O . PRO A 1 93 ? 12.187 -14.518 -12.871 1.00 95.69 93 PRO A O 1
ATOM 748 N N . LEU A 1 94 ? 14.048 -15.731 -13.198 1.00 95.06 94 LEU A N 1
ATOM 749 C CA . LEU A 1 94 ? 14.356 -15.885 -11.777 1.00 95.06 94 LEU A CA 1
ATOM 750 C C . LEU A 1 94 ? 14.612 -14.526 -11.112 1.00 95.06 94 LEU A C 1
ATOM 752 O O . LEU A 1 94 ? 14.013 -14.230 -10.082 1.00 95.06 94 LEU A O 1
ATOM 756 N N . VAL A 1 95 ? 15.450 -13.684 -11.727 1.00 95.38 95 VAL A N 1
ATOM 757 C CA . VAL A 1 95 ? 15.751 -12.334 -11.218 1.00 95.38 95 VAL A CA 1
ATOM 758 C C . VAL A 1 95 ? 14.483 -11.483 -11.162 1.00 95.38 95 VAL A C 1
ATOM 760 O O . VAL A 1 95 ? 14.191 -10.908 -10.116 1.00 95.38 95 VAL A O 1
ATOM 763 N N . LEU A 1 96 ? 13.687 -11.468 -12.237 1.00 97.44 96 LEU A N 1
ATOM 764 C CA . LEU A 1 96 ? 12.428 -10.724 -12.273 1.00 97.44 96 LEU A CA 1
ATOM 765 C C . LEU A 1 96 ? 11.447 -11.209 -11.200 1.00 97.44 96 LEU A C 1
ATOM 767 O O . LEU A 1 96 ? 10.829 -10.394 -10.525 1.00 97.44 96 LEU A O 1
ATOM 771 N N . SER A 1 97 ? 11.314 -12.525 -11.012 1.00 98.00 97 SER A N 1
ATOM 772 C CA . SER A 1 97 ? 10.415 -13.076 -9.995 1.00 98.00 97 SER A CA 1
ATOM 773 C C . SER A 1 97 ? 10.813 -12.662 -8.577 1.00 98.00 97 SER A C 1
ATOM 775 O O . SER A 1 97 ? 9.938 -12.348 -7.774 1.00 98.00 97 SER A O 1
ATOM 777 N N . SER A 1 98 ? 12.115 -12.587 -8.281 1.00 97.75 98 SER A N 1
ATOM 778 C CA . SER A 1 98 ? 12.614 -12.098 -6.993 1.00 97.75 98 SER A CA 1
ATOM 779 C C . SER A 1 98 ? 12.328 -10.610 -6.795 1.00 97.75 98 SER A C 1
ATOM 781 O O . SER A 1 98 ? 11.894 -10.224 -5.716 1.00 97.75 98 SER A O 1
ATOM 783 N N . ILE A 1 99 ? 12.493 -9.793 -7.841 1.00 97.56 99 ILE A N 1
ATOM 784 C CA . ILE A 1 99 ? 12.168 -8.358 -7.809 1.00 97.56 99 ILE A CA 1
ATOM 785 C C . ILE A 1 99 ? 10.665 -8.150 -7.576 1.00 97.56 99 ILE A C 1
ATOM 787 O O . ILE A 1 99 ? 10.277 -7.417 -6.671 1.00 97.56 99 ILE A O 1
ATOM 791 N N . ILE A 1 100 ? 9.806 -8.843 -8.335 1.00 98.19 100 ILE A N 1
ATOM 792 C CA . ILE A 1 100 ? 8.346 -8.775 -8.155 1.00 98.19 100 ILE A CA 1
ATOM 793 C C . ILE A 1 100 ? 7.965 -9.203 -6.736 1.00 98.19 100 ILE A C 1
ATOM 795 O O . ILE A 1 100 ? 7.099 -8.588 -6.129 1.00 98.19 100 ILE A O 1
ATOM 799 N N . LYS A 1 101 ? 8.631 -10.215 -6.173 1.00 96.75 101 LYS A N 1
ATOM 800 C CA . LYS A 1 101 ? 8.383 -10.662 -4.801 1.00 96.75 101 LYS A CA 1
ATOM 801 C C . LYS A 1 101 ? 8.740 -9.600 -3.750 1.00 96.75 101 LYS A C 1
ATOM 803 O O . LYS A 1 101 ? 8.107 -9.581 -2.697 1.00 96.75 101 LYS A O 1
ATOM 808 N N . GLU A 1 102 ? 9.748 -8.758 -3.979 1.00 96.69 102 GLU A N 1
ATOM 809 C CA . GLU A 1 102 ? 10.048 -7.624 -3.089 1.00 96.69 102 GLU A CA 1
ATOM 810 C C . GLU A 1 102 ? 8.964 -6.546 -3.178 1.00 96.69 102 GLU A C 1
ATOM 812 O O . GLU A 1 102 ? 8.478 -6.097 -2.142 1.00 96.69 102 GLU A O 1
ATOM 817 N N . PHE A 1 103 ? 8.506 -6.210 -4.387 1.00 96.88 103 PHE A N 1
ATOM 818 C CA . PHE A 1 103 ? 7.370 -5.301 -4.575 1.00 96.88 103 PHE A CA 1
ATOM 819 C C . PHE A 1 103 ? 6.091 -5.837 -3.917 1.00 96.88 103 PHE A C 1
ATOM 821 O O . PHE A 1 103 ? 5.489 -5.160 -3.092 1.00 96.88 103 PHE A O 1
ATOM 828 N N . GLU A 1 104 ? 5.742 -7.107 -4.141 1.00 94.12 104 GLU A N 1
ATOM 829 C CA . GLU A 1 104 ? 4.591 -7.762 -3.499 1.00 94.12 104 GLU A CA 1
ATOM 830 C C . GLU A 1 104 ? 4.655 -7.700 -1.958 1.00 94.12 104 GLU A C 1
ATOM 832 O O . GLU A 1 104 ? 3.615 -7.621 -1.298 1.00 94.12 104 GLU A O 1
ATOM 837 N N . GLN A 1 105 ? 5.855 -7.728 -1.362 1.00 91.12 105 GLN A N 1
ATOM 838 C CA . GLN A 1 105 ? 6.030 -7.575 0.087 1.00 91.12 105 GLN A CA 1
ATOM 839 C C . GLN A 1 105 ? 5.716 -6.153 0.556 1.00 91.12 105 GLN A C 1
ATOM 841 O O . GLN A 1 105 ? 5.019 -6.009 1.565 1.00 91.12 105 GLN A O 1
ATOM 846 N N . ILE A 1 106 ? 6.181 -5.129 -0.166 1.00 93.25 106 ILE A N 1
ATOM 847 C CA . ILE A 1 106 ? 5.870 -3.719 0.114 1.00 93.25 106 ILE A CA 1
ATOM 848 C C . ILE A 1 106 ? 4.359 -3.489 -0.046 1.00 93.25 106 ILE A C 1
ATOM 850 O O . ILE A 1 106 ? 3.695 -3.039 0.890 1.00 93.25 106 ILE A O 1
ATOM 854 N N . GLU A 1 107 ? 3.792 -3.902 -1.181 1.00 91.75 107 GLU A N 1
ATOM 855 C CA . GLU A 1 107 ? 2.367 -3.790 -1.509 1.00 91.75 107 GLU A CA 1
ATOM 856 C C . GLU A 1 107 ? 1.468 -4.443 -0.451 1.00 91.75 107 GLU A C 1
ATOM 858 O O . GLU A 1 107 ? 0.448 -3.875 -0.064 1.00 91.75 107 GLU A O 1
ATOM 863 N N . SER A 1 108 ? 1.861 -5.605 0.089 1.00 85.19 108 SER A N 1
ATOM 864 C CA . SER A 1 108 ? 1.068 -6.335 1.094 1.00 85.19 108 SER A CA 1
ATOM 865 C C . SER A 1 108 ? 0.826 -5.565 2.400 1.00 85.19 108 SER A C 1
ATOM 867 O O . SER A 1 108 ? -0.039 -5.938 3.198 1.00 85.19 108 SER A O 1
ATOM 869 N N . LYS A 1 109 ? 1.609 -4.510 2.649 1.00 86.62 109 LYS A N 1
ATOM 870 C CA . LYS A 1 109 ? 1.521 -3.662 3.843 1.00 86.62 109 LYS A CA 1
ATOM 871 C C . LYS A 1 109 ? 0.823 -2.332 3.584 1.00 86.62 109 LYS A C 1
ATOM 873 O O . LYS A 1 109 ? 0.521 -1.615 4.537 1.00 86.62 109 LYS A O 1
ATOM 878 N N . ILE A 1 110 ? 0.504 -2.026 2.330 1.00 87.81 110 ILE A N 1
ATOM 879 C CA . ILE A 1 110 ? -0.246 -0.832 1.962 1.00 87.81 110 ILE A CA 1
ATOM 880 C C . ILE A 1 110 ? -1.718 -1.012 2.332 1.00 87.81 110 ILE A C 1
ATOM 882 O O . ILE A 1 110 ? -2.370 -1.991 1.961 1.00 87.81 110 ILE A O 1
ATOM 886 N N . ARG A 1 111 ? -2.270 -0.044 3.068 1.00 85.19 111 ARG A N 1
ATOM 887 C CA . ARG A 1 111 ? -3.697 -0.036 3.409 1.00 85.19 111 ARG A CA 1
ATOM 888 C C . ARG A 1 111 ? -4.504 0.454 2.197 1.00 85.19 111 ARG A C 1
ATOM 890 O O . ARG A 1 111 ? -4.195 1.514 1.664 1.00 85.19 111 ARG A O 1
ATOM 897 N N . PRO A 1 112 ? -5.561 -0.246 1.750 1.00 82.44 112 PRO A N 1
ATOM 898 C CA . PRO A 1 112 ? -6.319 0.124 0.550 1.00 82.44 112 PRO A CA 1
ATOM 899 C C . PRO A 1 112 ? -6.972 1.495 0.625 1.00 82.44 112 PRO A C 1
ATOM 901 O O . PRO A 1 112 ? -7.192 2.119 -0.414 1.00 82.44 112 PRO A O 1
ATOM 904 N N . THR A 1 113 ? -7.308 1.924 1.840 1.00 85.00 113 THR A N 1
ATOM 905 C CA . THR A 1 113 ? -7.896 3.221 2.179 1.00 85.00 113 THR A CA 1
ATOM 906 C C . THR A 1 113 ? -6.902 4.370 2.138 1.00 85.00 113 THR A C 1
ATOM 908 O O . THR A 1 113 ? -7.346 5.512 2.177 1.00 85.00 113 THR A O 1
ATOM 911 N N . TRP A 1 114 ? -5.601 4.093 2.018 1.00 89.75 114 TRP A N 1
ATOM 912 C CA . TRP A 1 114 ? -4.612 5.120 1.722 1.00 89.75 114 TRP A CA 1
ATOM 913 C C . TRP A 1 114 ? -4.890 5.749 0.360 1.00 89.75 114 TRP A C 1
ATOM 915 O O . TRP A 1 114 ? -5.203 5.058 -0.627 1.00 89.75 114 TRP A O 1
ATOM 925 N N . ASP A 1 115 ? -4.791 7.074 0.333 1.00 90.69 115 ASP A N 1
ATOM 926 C CA . ASP A 1 115 ? -4.693 7.831 -0.906 1.00 90.69 115 ASP A CA 1
ATOM 927 C C . ASP A 1 115 ? -3.333 7.577 -1.576 1.00 90.69 115 ASP A C 1
ATOM 929 O O . ASP A 1 115 ? -2.479 6.846 -1.067 1.00 90.69 115 ASP A O 1
ATOM 933 N N . ASP A 1 116 ? -3.149 8.117 -2.775 1.00 95.06 116 ASP A N 1
ATOM 934 C CA . ASP A 1 116 ? -1.925 7.867 -3.532 1.00 95.06 116 ASP A CA 1
ATOM 935 C C . ASP A 1 116 ? -0.699 8.514 -2.866 1.00 95.06 116 ASP A C 1
ATOM 937 O O . ASP A 1 116 ? 0.378 7.917 -2.886 1.00 95.06 116 ASP A O 1
ATOM 941 N N . THR A 1 117 ? -0.864 9.646 -2.173 1.00 96.62 117 THR A N 1
ATOM 942 C CA . THR A 1 117 ? 0.206 10.313 -1.415 1.00 96.62 117 THR A CA 1
ATOM 943 C C . THR A 1 117 ? 0.708 9.438 -0.271 1.00 96.62 117 THR A C 1
ATOM 945 O O . THR A 1 117 ? 1.912 9.216 -0.129 1.00 96.62 117 THR A O 1
ATOM 948 N N . GLU A 1 118 ? -0.198 8.870 0.516 1.00 96.06 118 GLU A N 1
ATOM 949 C CA . GLU A 1 118 ? 0.101 7.981 1.637 1.00 96.06 118 GLU A CA 1
ATOM 950 C C . GLU A 1 118 ? 0.781 6.690 1.179 1.00 96.06 118 GLU A C 1
ATOM 952 O O . GLU A 1 118 ? 1.777 6.264 1.772 1.00 96.06 118 GLU A O 1
ATOM 957 N N . LYS A 1 119 ? 0.309 6.093 0.079 1.00 95.94 119 LYS A N 1
ATOM 958 C CA . LYS A 1 119 ? 0.977 4.934 -0.531 1.00 95.94 119 LYS A CA 1
ATOM 959 C C . LYS A 1 119 ? 2.395 5.276 -0.978 1.00 95.94 119 LYS A C 1
ATOM 961 O O . LYS A 1 119 ? 3.324 4.537 -0.655 1.00 95.94 119 LYS A O 1
ATOM 966 N N . SER A 1 120 ? 2.581 6.391 -1.687 1.00 97.81 120 SER A N 1
ATOM 967 C CA . SER A 1 120 ? 3.900 6.827 -2.151 1.00 97.81 120 SER A CA 1
ATOM 968 C C . SER A 1 120 ? 4.849 7.119 -0.989 1.00 97.81 120 SER A C 1
ATOM 970 O O . SER A 1 120 ? 6.011 6.722 -1.053 1.00 97.81 120 SER A O 1
ATOM 972 N N . LEU A 1 121 ? 4.370 7.739 0.095 1.00 97.50 121 LEU A N 1
ATOM 973 C CA . LEU A 1 121 ? 5.151 7.965 1.315 1.00 97.50 121 LEU A CA 1
ATOM 974 C C . LEU A 1 121 ? 5.578 6.652 1.973 1.00 97.50 121 LEU A C 1
ATOM 976 O O . LEU A 1 121 ? 6.738 6.513 2.373 1.00 97.50 121 LEU A O 1
ATOM 980 N N . TYR A 1 122 ? 4.669 5.679 2.066 1.00 97.00 122 TYR A N 1
ATOM 981 C CA . TYR A 1 122 ? 4.980 4.363 2.615 1.00 97.00 122 TYR A CA 1
ATOM 982 C C . TYR A 1 122 ? 6.052 3.640 1.795 1.00 97.00 122 TYR A C 1
ATOM 984 O O . 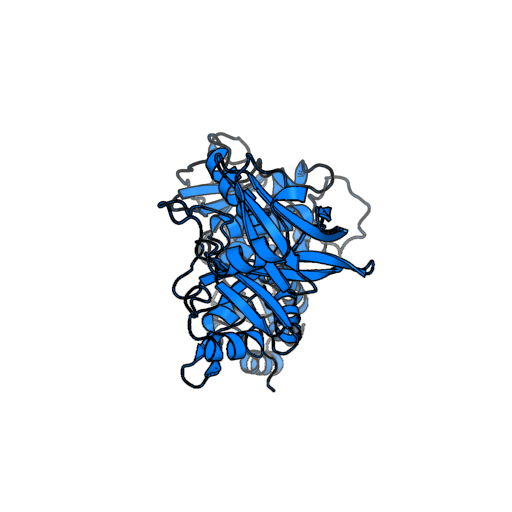TYR A 1 122 ? 7.040 3.162 2.361 1.00 97.00 122 TYR A O 1
ATOM 992 N N . VAL A 1 123 ? 5.891 3.604 0.469 1.00 97.81 123 VAL A N 1
ATOM 993 C CA . VAL A 1 123 ? 6.872 3.022 -0.457 1.00 97.81 123 VAL A CA 1
ATOM 994 C C . VAL A 1 123 ? 8.219 3.715 -0.301 1.00 97.81 123 VAL A C 1
ATOM 996 O O . VAL A 1 123 ? 9.237 3.056 -0.099 1.00 97.81 123 VAL A O 1
ATOM 999 N N . TYR A 1 124 ? 8.229 5.046 -0.332 1.00 97.94 124 TYR A N 1
ATOM 1000 C CA . TYR A 1 124 ? 9.444 5.845 -0.242 1.00 97.94 124 TYR A CA 1
ATOM 1001 C C . TYR A 1 124 ? 10.208 5.591 1.063 1.00 97.94 124 TYR A C 1
ATOM 1003 O O . TYR A 1 124 ? 11.418 5.349 1.043 1.00 97.94 124 TYR A O 1
ATOM 1011 N N . LYS A 1 125 ? 9.499 5.575 2.200 1.00 96.62 125 LYS A N 1
ATOM 1012 C CA . LYS A 1 125 ? 10.069 5.230 3.508 1.00 96.62 125 LYS A CA 1
ATOM 1013 C C . LYS A 1 125 ? 10.649 3.821 3.504 1.00 96.62 125 LYS A C 1
ATOM 1015 O O . LYS A 1 125 ? 11.795 3.635 3.903 1.00 96.62 125 LYS A O 1
ATOM 1020 N N . THR A 1 126 ? 9.868 2.850 3.041 1.00 95.44 126 THR A N 1
ATOM 1021 C CA . THR A 1 126 ? 10.234 1.431 3.047 1.00 95.44 126 THR A CA 1
ATOM 1022 C C . THR A 1 126 ? 11.469 1.179 2.185 1.00 95.44 126 THR A C 1
ATOM 1024 O O . THR A 1 126 ? 12.446 0.610 2.665 1.00 95.44 126 THR A O 1
ATOM 1027 N N . MET A 1 127 ? 11.502 1.704 0.958 1.00 96.62 127 MET A N 1
ATOM 1028 C CA . MET A 1 127 ? 12.673 1.608 0.082 1.00 96.62 127 MET A CA 1
ATOM 1029 C C . MET A 1 127 ? 13.899 2.319 0.666 1.00 96.62 127 MET A C 1
ATOM 1031 O O . MET A 1 127 ? 15.011 1.802 0.563 1.00 96.62 127 MET A O 1
ATOM 1035 N N . THR A 1 128 ? 13.709 3.468 1.327 1.00 95.75 128 THR A N 1
ATOM 1036 C CA . THR A 1 128 ? 14.798 4.167 2.030 1.00 95.75 128 THR A CA 1
ATOM 1037 C C . THR A 1 128 ? 15.388 3.315 3.151 1.00 95.75 128 THR A C 1
ATOM 1039 O O . THR A 1 128 ? 16.590 3.376 3.394 1.00 95.75 128 THR A O 1
ATOM 1042 N N . GLU A 1 129 ? 14.575 2.527 3.848 1.00 93.06 129 GLU A N 1
ATOM 1043 C CA . GLU A 1 129 ? 15.008 1.663 4.951 1.00 93.06 129 GLU A CA 1
ATOM 1044 C C . GLU A 1 129 ? 15.617 0.339 4.453 1.00 93.06 129 GLU A C 1
ATOM 1046 O O . GLU A 1 129 ? 16.539 -0.176 5.087 1.00 93.06 129 GLU A O 1
ATOM 1051 N N . MET A 1 130 ? 15.162 -0.180 3.308 1.00 92.69 130 MET A N 1
ATOM 1052 C CA . MET A 1 130 ? 15.650 -1.429 2.703 1.00 92.69 130 MET A CA 1
ATOM 1053 C C . MET A 1 130 ? 16.971 -1.263 1.945 1.00 92.69 130 MET A C 1
ATOM 1055 O O . MET A 1 130 ? 17.863 -2.105 2.042 1.00 92.69 130 MET A O 1
ATOM 1059 N N . TYR A 1 131 ? 17.110 -0.184 1.175 1.00 92.62 131 TYR A N 1
ATOM 1060 C CA . TYR A 1 131 ? 18.190 -0.040 0.201 1.00 92.62 131 TYR A CA 1
ATOM 1061 C C . TYR A 1 131 ? 19.211 1.005 0.624 1.00 92.62 131 TYR A C 1
ATOM 1063 O O . TYR A 1 131 ? 18.907 1.967 1.326 1.00 92.62 131 TYR A O 1
ATOM 1071 N N . HIS A 1 132 ? 20.452 0.850 0.174 1.00 90.12 132 HIS A N 1
ATOM 1072 C CA . HIS A 1 132 ? 21.522 1.797 0.469 1.00 90.12 132 HIS A CA 1
ATOM 1073 C C . HIS A 1 132 ? 22.148 2.337 -0.808 1.00 90.12 132 HIS A C 1
ATOM 1075 O O . HIS A 1 132 ? 22.290 1.629 -1.808 1.00 90.12 132 HIS A O 1
ATOM 1081 N N . TYR A 1 133 ? 22.558 3.601 -0.746 1.00 88.06 133 TYR A N 1
ATOM 1082 C CA . TYR A 1 133 ? 23.379 4.183 -1.791 1.00 88.06 133 TYR A CA 1
ATOM 1083 C C . TYR A 1 133 ? 24.735 3.476 -1.836 1.00 88.06 133 TYR A C 1
ATOM 1085 O O . TYR A 1 133 ? 25.371 3.285 -0.799 1.00 88.06 133 TYR A O 1
ATOM 1093 N N . ARG A 1 134 ? 25.184 3.083 -3.030 1.00 79.69 134 ARG A N 1
ATOM 1094 C CA . ARG A 1 134 ? 26.539 2.551 -3.207 1.00 79.69 134 ARG A CA 1
ATOM 1095 C C . ARG A 1 134 ? 27.557 3.694 -3.189 1.00 79.69 134 ARG A C 1
ATOM 1097 O O . ARG A 1 134 ? 27.595 4.482 -4.132 1.00 79.69 134 ARG A O 1
ATOM 1104 N N . TYR A 1 135 ? 28.423 3.734 -2.178 1.00 67.06 135 TYR A N 1
ATOM 1105 C CA . TYR A 1 135 ? 29.542 4.679 -2.133 1.00 67.06 135 TYR A CA 1
ATOM 1106 C C . TYR A 1 135 ? 30.626 4.323 -3.164 1.00 67.06 135 TYR A C 1
ATOM 1108 O O . TYR A 1 135 ? 30.946 3.150 -3.386 1.00 67.06 135 TYR A O 1
ATOM 1116 N N . GLU A 1 136 ? 31.217 5.342 -3.790 1.00 52.00 136 GLU A N 1
ATOM 1117 C CA . GLU A 1 136 ? 32.436 5.168 -4.583 1.00 52.00 136 GLU A CA 1
ATOM 1118 C C . GLU A 1 136 ? 33.572 4.693 -3.662 1.00 52.00 136 GLU A C 1
ATOM 1120 O O . GLU A 1 136 ? 33.832 5.300 -2.627 1.00 52.00 136 GLU A O 1
ATOM 1125 N N . GLY A 1 137 ? 34.223 3.576 -4.009 1.00 49.78 137 GLY A N 1
ATOM 1126 C CA . GLY A 1 137 ? 35.330 3.005 -3.228 1.00 49.78 137 GLY A CA 1
ATOM 1127 C C . GLY A 1 137 ? 34.976 1.843 -2.288 1.00 49.78 137 GLY A C 1
ATOM 1128 O O . GLY A 1 137 ? 35.885 1.253 -1.706 1.00 49.78 137 GLY A O 1
ATOM 1129 N N . GLU A 1 138 ? 33.705 1.434 -2.169 1.00 57.88 138 GLU A N 1
ATOM 1130 C CA . GLU A 1 138 ? 33.360 0.165 -1.504 1.00 57.88 138 GLU A CA 1
ATOM 1131 C C . GLU A 1 138 ? 33.879 -1.030 -2.331 1.00 57.88 138 GLU A C 1
ATOM 1133 O O . GLU A 1 138 ? 33.248 -1.470 -3.294 1.00 57.88 138 GLU A O 1
ATOM 1138 N N . SER A 1 139 ? 35.055 -1.547 -1.956 1.00 48.84 139 SER A N 1
ATOM 1139 C CA . SER A 1 139 ? 35.747 -2.685 -2.586 1.00 48.84 139 SER A CA 1
ATOM 1140 C C . SER A 1 139 ? 35.340 -4.060 -2.037 1.00 48.84 139 SER A C 1
ATOM 1142 O O . SER A 1 139 ? 35.855 -5.077 -2.489 1.00 48.84 139 SER A O 1
ATOM 1144 N N . LYS A 1 140 ? 34.432 -4.117 -1.052 1.00 44.03 140 LYS A N 1
ATOM 1145 C CA . LYS A 1 140 ? 34.135 -5.338 -0.275 1.00 44.03 140 LYS A CA 1
ATOM 1146 C C . LYS A 1 140 ? 33.119 -6.299 -0.890 1.00 44.03 140 LYS A C 1
ATOM 1148 O O . LYS A 1 140 ? 32.838 -7.328 -0.285 1.00 44.03 140 LYS A O 1
ATOM 1153 N N . TYR A 1 141 ? 32.581 -5.993 -2.061 1.00 48.97 141 TYR A N 1
ATOM 1154 C CA . TYR A 1 141 ? 31.683 -6.909 -2.748 1.00 48.97 141 TYR A CA 1
ATOM 1155 C C . TYR A 1 141 ? 32.449 -7.516 -3.910 1.00 48.97 141 TYR A C 1
ATOM 1157 O O . TYR A 1 141 ? 32.783 -6.815 -4.870 1.00 48.97 141 TYR A O 1
ATOM 1165 N N . GLU A 1 142 ? 32.768 -8.806 -3.755 1.00 45.69 142 GLU A N 1
ATOM 1166 C CA . GLU A 1 142 ? 33.210 -9.691 -4.829 1.00 45.69 142 GLU A CA 1
ATOM 1167 C C . GLU A 1 142 ? 32.463 -9.323 -6.102 1.00 45.69 142 GLU A C 1
ATOM 1169 O O . GLU A 1 142 ? 31.265 -9.035 -6.060 1.00 45.69 142 GLU A O 1
ATOM 1174 N N . GLN A 1 143 ? 33.192 -9.263 -7.213 1.00 45.88 143 GLN A N 1
ATOM 1175 C CA . GLN A 1 143 ? 32.616 -9.011 -8.522 1.00 45.88 143 GLN A CA 1
ATOM 1176 C C . GLN A 1 143 ? 31.346 -9.852 -8.665 1.00 45.88 143 GLN A C 1
ATOM 1178 O O . GLN A 1 143 ? 31.421 -11.072 -8.786 1.00 45.88 143 GLN A O 1
ATOM 1183 N N . ILE A 1 144 ? 30.183 -9.202 -8.614 1.00 49.16 144 ILE A N 1
ATOM 1184 C CA . ILE A 1 144 ? 28.916 -9.846 -8.919 1.00 49.16 144 ILE A CA 1
ATOM 1185 C C . ILE A 1 144 ? 28.993 -10.063 -10.428 1.00 49.16 144 ILE A C 1
ATOM 1187 O O . ILE A 1 144 ? 28.752 -9.146 -11.215 1.00 49.16 144 ILE A O 1
ATOM 1191 N N . ASP A 1 145 ? 29.495 -11.238 -10.800 1.00 44.81 145 ASP A N 1
ATOM 1192 C CA . ASP A 1 145 ? 29.586 -11.759 -12.163 1.00 44.81 145 ASP A CA 1
ATOM 1193 C C . ASP A 1 145 ? 30.259 -10.798 -13.173 1.00 44.81 145 ASP A C 1
ATOM 1195 O O . ASP A 1 145 ? 29.818 -10.624 -14.307 1.00 44.81 145 ASP A O 1
ATOM 1199 N N . GLY A 1 146 ? 31.305 -10.084 -12.734 1.00 45.88 146 GLY A N 1
ATOM 1200 C CA . GLY A 1 146 ? 32.083 -9.166 -13.578 1.00 45.88 146 GLY A CA 1
ATOM 1201 C C . GLY A 1 146 ? 31.379 -7.864 -14.001 1.00 45.88 146 GLY A C 1
ATOM 1202 O O . GLY A 1 146 ? 31.992 -7.067 -14.711 1.00 45.88 146 GLY A O 1
ATOM 1203 N N . ASN A 1 147 ? 30.133 -7.593 -13.571 1.00 58.28 147 ASN A N 1
ATOM 1204 C CA . ASN A 1 147 ? 29.357 -6.434 -14.053 1.00 58.28 147 ASN A CA 1
ATOM 1205 C C . ASN A 1 147 ? 28.527 -5.694 -12.976 1.00 58.28 147 ASN A C 1
ATOM 1207 O O . ASN A 1 147 ? 27.455 -5.146 -13.251 1.00 58.28 147 ASN A O 1
ATOM 1211 N N . THR A 1 148 ? 29.045 -5.608 -11.744 1.00 64.31 148 THR A N 1
ATOM 1212 C CA . THR A 1 148 ? 28.422 -4.918 -10.592 1.00 64.31 148 THR A CA 1
ATOM 1213 C C . THR A 1 148 ? 27.912 -3.498 -10.908 1.00 64.31 148 THR A C 1
ATOM 1215 O O . THR A 1 148 ? 26.956 -3.024 -10.298 1.00 64.31 148 THR A O 1
ATOM 1218 N N . TYR A 1 149 ? 28.536 -2.786 -11.854 1.00 71.69 149 TYR A N 1
ATOM 1219 C CA . TYR A 1 149 ? 28.180 -1.405 -12.202 1.00 71.69 149 TYR A CA 1
ATOM 1220 C C . TYR A 1 149 ? 26.855 -1.274 -12.970 1.00 71.69 149 TYR A C 1
ATOM 1222 O O . TYR A 1 149 ? 26.156 -0.270 -12.797 1.00 71.69 149 TYR A O 1
ATOM 1230 N N . GLU A 1 150 ? 26.498 -2.257 -13.798 1.00 77.56 150 GLU A N 1
ATOM 1231 C CA . GLU A 1 150 ? 25.229 -2.248 -14.537 1.00 77.56 150 GLU A CA 1
ATOM 1232 C C . GLU A 1 150 ? 24.073 -2.778 -13.690 1.00 77.56 150 GLU A C 1
ATOM 1234 O O . GLU A 1 150 ? 22.972 -2.235 -13.755 1.00 77.56 150 GLU A O 1
ATOM 1239 N N . VAL A 1 151 ? 24.340 -3.753 -12.816 1.00 84.81 151 VAL A N 1
ATOM 1240 C CA . VAL A 1 151 ? 23.338 -4.326 -11.903 1.00 84.81 151 VAL A CA 1
ATOM 1241 C C . VAL A 1 151 ? 22.700 -3.242 -11.028 1.00 84.81 151 VAL A C 1
ATOM 1243 O O . VAL A 1 151 ? 21.482 -3.091 -11.029 1.00 84.81 151 VAL A O 1
ATOM 1246 N N . ILE A 1 152 ? 23.504 -2.409 -10.362 1.00 88.31 152 ILE A N 1
ATOM 1247 C CA . ILE A 1 152 ? 23.020 -1.330 -9.474 1.00 88.31 152 ILE A CA 1
ATOM 1248 C C . ILE A 1 152 ? 22.339 -0.155 -10.208 1.00 88.31 152 ILE A C 1
ATOM 1250 O O . ILE A 1 152 ? 21.784 0.738 -9.565 1.00 88.31 152 ILE A O 1
ATOM 1254 N N . ARG A 1 153 ? 22.427 -0.120 -11.548 1.00 91.62 153 ARG A N 1
ATOM 1255 C CA . ARG A 1 153 ? 21.739 0.832 -12.445 1.00 91.62 153 ARG A CA 1
ATOM 1256 C C . ARG A 1 153 ? 20.501 0.224 -13.106 1.00 91.62 153 ARG A C 1
ATOM 1258 O O . ARG A 1 153 ? 19.954 0.812 -14.033 1.00 91.62 153 ARG A O 1
ATOM 1265 N N . SER A 1 154 ? 20.079 -0.942 -12.638 1.00 92.94 154 SER A N 1
ATOM 1266 C CA . SER A 1 154 ? 18.879 -1.651 -13.067 1.00 92.94 154 SER A CA 1
ATOM 1267 C C . SER A 1 154 ? 18.020 -1.993 -11.851 1.00 92.94 154 SER A C 1
ATOM 1269 O O . SER A 1 154 ? 18.472 -1.858 -10.712 1.00 92.94 154 SER A O 1
ATOM 1271 N N . LEU A 1 155 ? 16.814 -2.514 -12.088 1.00 94.25 155 LEU A N 1
ATOM 1272 C CA . LEU A 1 155 ? 15.979 -3.083 -11.023 1.00 94.25 155 LEU A CA 1
ATOM 1273 C C . LEU A 1 155 ? 16.685 -4.230 -10.275 1.00 94.25 155 LEU A C 1
ATOM 1275 O O . LEU A 1 155 ? 16.462 -4.419 -9.085 1.00 94.25 155 LEU A O 1
ATOM 1279 N N . SER A 1 156 ? 17.607 -4.946 -10.929 1.00 91.62 156 SER A N 1
ATOM 1280 C CA . SER A 1 156 ? 18.351 -6.055 -10.312 1.00 91.62 156 SER A CA 1
ATOM 1281 C C . SER A 1 156 ? 19.192 -5.633 -9.105 1.00 91.62 156 SER A C 1
ATOM 1283 O O . SER A 1 156 ? 19.513 -6.477 -8.275 1.00 91.62 156 SER A O 1
ATOM 1285 N N . GLY A 1 157 ? 19.536 -4.347 -8.968 1.00 90.38 157 GLY A N 1
ATOM 1286 C CA . GLY A 1 157 ? 20.253 -3.836 -7.797 1.00 90.38 157 GLY A CA 1
ATOM 1287 C C . GLY A 1 157 ? 19.459 -3.930 -6.487 1.00 90.38 157 GLY A C 1
ATOM 1288 O O . GLY A 1 157 ? 20.071 -3.976 -5.418 1.00 90.38 157 GLY A O 1
ATOM 1289 N N . MET A 1 158 ? 18.122 -4.021 -6.558 1.00 93.12 158 MET A N 1
ATOM 1290 C CA . MET A 1 158 ? 17.256 -4.213 -5.385 1.00 93.12 158 MET A CA 1
ATOM 1291 C C . MET A 1 158 ? 17.641 -5.482 -4.618 1.00 93.12 158 MET A C 1
ATOM 1293 O O . MET A 1 158 ? 17.853 -5.423 -3.412 1.00 93.12 158 MET A O 1
ATOM 1297 N N . LEU A 1 159 ? 17.931 -6.570 -5.343 1.00 92.06 159 LEU A N 1
ATOM 1298 C CA . LEU A 1 159 ? 18.312 -7.870 -4.773 1.00 92.06 159 LEU A CA 1
ATOM 1299 C C . LEU A 1 159 ? 19.639 -7.847 -3.993 1.00 92.06 159 LEU A C 1
ATOM 1301 O O . LEU A 1 159 ? 19.968 -8.798 -3.286 1.00 92.06 159 LEU A O 1
ATOM 1305 N N . TYR A 1 160 ? 20.418 -6.772 -4.131 1.00 88.44 160 TYR A N 1
ATOM 1306 C CA . TYR A 1 160 ? 21.684 -6.561 -3.427 1.00 88.44 160 TYR A CA 1
ATOM 1307 C C . TYR A 1 160 ? 21.585 -5.471 -2.357 1.00 88.44 160 TYR A C 1
ATOM 1309 O O . TYR A 1 160 ? 22.594 -5.109 -1.749 1.00 88.44 160 TYR A O 1
ATOM 1317 N N . ASN A 1 161 ? 20.395 -4.906 -2.139 1.00 90.12 161 ASN A N 1
ATOM 1318 C CA . ASN A 1 161 ? 20.153 -3.755 -1.274 1.00 90.12 161 ASN A CA 1
ATOM 1319 C C . ASN A 1 161 ? 21.077 -2.557 -1.569 1.00 90.12 161 ASN A C 1
ATOM 1321 O O . ASN A 1 161 ? 21.440 -1.789 -0.665 1.00 90.12 161 ASN A O 1
ATOM 1325 N N . ARG A 1 162 ? 21.520 -2.422 -2.825 1.00 87.06 162 ARG A N 1
ATOM 1326 C CA . ARG A 1 162 ? 22.503 -1.427 -3.268 1.00 87.06 162 ARG A CA 1
ATOM 1327 C C . ARG A 1 162 ? 22.118 -0.874 -4.630 1.00 87.06 162 ARG A C 1
ATOM 1329 O O . ARG A 1 162 ? 22.080 -1.594 -5.623 1.00 87.06 162 ARG A O 1
ATOM 1336 N N . LEU A 1 163 ? 21.893 0.433 -4.678 1.00 92.44 163 LEU A N 1
ATOM 1337 C CA . LEU A 1 163 ? 21.489 1.146 -5.886 1.00 92.44 163 LEU A CA 1
ATOM 1338 C C . LEU A 1 163 ? 22.283 2.451 -6.024 1.00 92.44 163 LEU A C 1
ATOM 1340 O O . LEU A 1 163 ? 22.863 2.970 -5.066 1.00 92.44 163 LEU A O 1
ATOM 1344 N N . VAL A 1 164 ? 22.305 2.978 -7.244 1.00 93.88 164 VAL A N 1
ATOM 1345 C CA . VAL A 1 164 ? 22.664 4.377 -7.540 1.00 93.88 164 VAL A CA 1
ATOM 1346 C C . VAL A 1 164 ? 21.453 5.084 -8.145 1.00 93.88 164 VAL A C 1
ATOM 1348 O O . VAL A 1 164 ? 20.396 4.470 -8.284 1.00 93.88 164 VAL A O 1
ATOM 1351 N N . CYS A 1 165 ? 21.605 6.351 -8.534 1.00 95.62 165 CYS A N 1
ATOM 1352 C CA . CYS A 1 165 ? 20.502 7.207 -8.974 1.00 95.62 165 CYS A CA 1
ATOM 1353 C C . CYS A 1 165 ? 19.520 6.554 -9.953 1.00 95.62 165 CYS A C 1
ATOM 1355 O O . CYS A 1 165 ? 18.319 6.528 -9.705 1.00 95.62 165 CYS A O 1
ATOM 1357 N N . VAL A 1 166 ? 20.032 5.936 -11.019 1.00 95.50 166 VAL A N 1
ATOM 1358 C CA . VAL A 1 166 ? 19.204 5.239 -12.015 1.00 95.50 166 VAL A CA 1
ATOM 1359 C C . VAL A 1 166 ? 18.414 4.090 -11.388 1.00 95.50 166 VAL A C 1
ATOM 1361 O O . VAL A 1 166 ? 17.220 3.974 -11.630 1.00 95.50 166 VAL A O 1
ATOM 1364 N N . GLY A 1 167 ? 19.061 3.258 -10.570 1.00 96.06 167 GLY A N 1
ATOM 1365 C CA . GLY A 1 167 ? 18.422 2.105 -9.941 1.00 96.06 167 GLY A CA 1
ATOM 1366 C C . GLY A 1 167 ? 17.314 2.508 -8.964 1.00 96.06 167 GLY A C 1
ATOM 1367 O O . GLY A 1 167 ? 16.225 1.945 -9.017 1.00 96.06 167 GLY A O 1
ATOM 1368 N N . PHE A 1 168 ? 17.556 3.530 -8.135 1.00 98.06 168 PHE A N 1
ATOM 1369 C CA . PHE A 1 168 ? 16.535 4.081 -7.237 1.00 98.06 168 PHE A CA 1
ATOM 1370 C C . PHE A 1 168 ? 15.343 4.652 -8.004 1.00 98.06 168 PHE A C 1
ATOM 1372 O O . PHE A 1 168 ? 14.202 4.330 -7.680 1.00 98.06 168 PHE A O 1
ATOM 1379 N N . ALA A 1 169 ? 15.603 5.458 -9.035 1.00 98.38 169 ALA A N 1
ATOM 1380 C CA . ALA A 1 169 ? 14.543 6.086 -9.811 1.00 98.38 169 ALA A CA 1
ATOM 1381 C C . ALA A 1 169 ? 13.716 5.067 -10.616 1.00 98.38 169 ALA A C 1
ATOM 1383 O O . ALA A 1 169 ? 12.508 5.243 -10.778 1.00 98.38 169 ALA A O 1
ATOM 1384 N N . LEU A 1 170 ? 14.338 3.980 -11.091 1.00 98.25 170 LEU A N 1
ATOM 1385 C CA . LEU A 1 170 ? 13.629 2.869 -11.729 1.00 98.25 170 LEU A CA 1
ATOM 1386 C C . LEU A 1 170 ? 12.794 2.072 -10.727 1.00 98.25 170 LEU A C 1
ATOM 1388 O O . LEU A 1 170 ? 11.636 1.800 -11.020 1.00 98.25 170 LEU A O 1
ATOM 1392 N N . ALA A 1 171 ? 13.342 1.734 -9.557 1.00 98.31 171 ALA A N 1
ATOM 1393 C CA . ALA A 1 171 ? 12.621 0.974 -8.536 1.00 98.31 171 ALA A CA 1
ATOM 1394 C C . ALA A 1 171 ? 11.397 1.738 -8.013 1.00 98.31 171 ALA A C 1
ATOM 1396 O O . ALA A 1 171 ? 10.307 1.176 -7.946 1.00 98.31 171 ALA A O 1
ATOM 1397 N N . PHE A 1 172 ? 11.549 3.031 -7.706 1.00 98.69 172 PHE A N 1
ATOM 1398 C CA . PHE A 1 172 ? 10.431 3.858 -7.253 1.00 98.69 172 PHE A CA 1
ATOM 1399 C C . PHE A 1 172 ? 9.369 4.019 -8.346 1.00 98.69 172 PHE A C 1
ATOM 1401 O O . PHE A 1 172 ? 8.184 3.853 -8.073 1.00 98.69 172 PHE A O 1
ATOM 1408 N N . LYS A 1 173 ? 9.777 4.277 -9.597 1.00 98.56 173 LYS A N 1
ATOM 1409 C CA . LYS A 1 173 ? 8.849 4.342 -10.735 1.00 98.56 173 LYS A CA 1
ATOM 1410 C C . LYS A 1 173 ? 8.080 3.039 -10.917 1.00 98.56 173 LYS A C 1
ATOM 1412 O O . LYS A 1 173 ? 6.874 3.077 -11.127 1.00 98.56 173 LYS A O 1
ATOM 1417 N N . GLU A 1 174 ? 8.777 1.910 -10.859 1.00 98.50 174 GLU A N 1
ATOM 1418 C CA . GLU A 1 174 ? 8.186 0.588 -11.042 1.00 98.50 174 GLU A CA 1
ATOM 1419 C C . GLU A 1 174 ? 7.124 0.300 -9.976 1.00 98.50 174 GLU A C 1
ATOM 1421 O O . GLU A 1 174 ? 6.016 -0.101 -10.314 1.00 98.50 174 GLU A O 1
ATOM 1426 N N . GLU A 1 175 ? 7.402 0.599 -8.707 1.00 98.25 175 GLU A N 1
ATOM 1427 C CA . GLU A 1 175 ? 6.413 0.435 -7.636 1.00 98.25 175 GLU A CA 1
ATOM 1428 C C . GLU A 1 175 ? 5.207 1.377 -7.807 1.00 98.25 175 GLU A C 1
ATOM 1430 O O . GLU A 1 175 ? 4.063 0.971 -7.607 1.00 98.25 175 GLU A O 1
ATOM 1435 N N . MET A 1 176 ? 5.420 2.626 -8.241 1.00 98.56 176 MET A N 1
ATOM 1436 C CA . MET A 1 176 ? 4.312 3.548 -8.531 1.00 98.56 176 MET A CA 1
ATOM 1437 C C . MET A 1 176 ? 3.434 3.048 -9.686 1.00 98.56 176 MET A C 1
ATOM 1439 O O . MET A 1 176 ? 2.208 3.072 -9.575 1.00 98.56 176 MET A O 1
ATOM 1443 N N . ASP A 1 177 ? 4.041 2.531 -10.757 1.00 97.62 177 ASP A N 1
ATOM 1444 C CA . ASP A 1 177 ? 3.331 1.914 -11.881 1.00 97.62 177 ASP A CA 1
ATOM 1445 C C . ASP A 1 177 ? 2.458 0.738 -11.423 1.00 97.62 177 ASP A C 1
ATOM 1447 O O . ASP A 1 177 ? 1.302 0.621 -11.838 1.00 97.62 177 ASP A O 1
ATOM 1451 N N . ARG A 1 178 ? 2.992 -0.122 -10.548 1.00 95.81 178 ARG A N 1
ATOM 1452 C CA . ARG A 1 178 ? 2.259 -1.263 -9.983 1.00 95.81 178 ARG A CA 1
ATOM 1453 C C . ARG A 1 178 ? 1.075 -0.820 -9.121 1.00 95.81 178 ARG A C 1
ATOM 1455 O O . ARG A 1 178 ? 0.021 -1.456 -9.160 1.00 95.81 178 ARG A O 1
ATOM 1462 N N . LEU A 1 179 ? 1.210 0.306 -8.420 1.00 94.69 179 LEU A N 1
ATOM 1463 C CA . LEU A 1 179 ? 0.145 0.929 -7.626 1.00 94.69 179 LEU A CA 1
ATOM 1464 C C . LEU A 1 179 ? -0.836 1.779 -8.451 1.00 94.69 179 LEU A C 1
ATOM 1466 O O . LEU A 1 179 ? -1.837 2.251 -7.904 1.00 94.69 179 LEU A O 1
ATOM 1470 N N . GLY A 1 180 ? -0.579 1.964 -9.750 1.00 94.62 180 GLY A N 1
ATOM 1471 C CA . GLY A 1 180 ? -1.382 2.808 -10.636 1.00 94.62 180 GLY A CA 1
ATOM 1472 C C . GLY A 1 180 ? -1.225 4.310 -10.378 1.00 94.62 180 GLY A C 1
ATOM 1473 O O . GLY A 1 180 ? -2.111 5.081 -10.745 1.00 94.62 180 GLY A O 1
ATOM 1474 N N . ILE A 1 181 ? -0.128 4.726 -9.743 1.00 97.50 181 ILE A N 1
ATOM 1475 C CA . ILE A 1 181 ? 0.174 6.119 -9.402 1.00 97.50 181 ILE A CA 1
ATOM 1476 C C . ILE A 1 181 ? 1.031 6.719 -10.527 1.00 97.50 181 ILE A C 1
ATOM 1478 O O . ILE A 1 181 ? 2.104 6.182 -10.812 1.00 97.50 181 ILE A O 1
ATOM 1482 N N . PRO A 1 182 ? 0.619 7.825 -11.179 1.00 98.00 182 PRO A N 1
ATOM 1483 C CA . PRO A 1 182 ? 1.403 8.405 -12.265 1.00 98.00 182 PRO A CA 1
ATOM 1484 C C . PRO A 1 182 ? 2.780 8.876 -11.779 1.00 98.00 182 PRO A C 1
ATOM 1486 O O . PRO A 1 182 ? 2.887 9.801 -10.972 1.00 98.00 182 PRO A O 1
ATOM 1489 N N . CYS A 1 183 ? 3.834 8.255 -12.303 1.00 98.44 183 CYS A N 1
ATOM 1490 C CA . CYS A 1 183 ? 5.218 8.539 -11.949 1.00 98.44 183 CYS A CA 1
ATOM 1491 C C . CYS A 1 183 ? 6.102 8.531 -13.198 1.00 98.44 183 CYS A C 1
ATOM 1493 O O . CYS A 1 183 ? 6.031 7.630 -14.035 1.00 98.44 183 CYS A O 1
ATOM 1495 N N . TYR A 1 184 ? 6.948 9.544 -13.315 1.00 97.81 184 TYR A N 1
ATOM 1496 C CA . TYR A 1 184 ? 7.807 9.779 -14.463 1.00 97.81 184 TYR A CA 1
ATOM 1497 C C . TYR A 1 184 ? 9.250 9.617 -14.028 1.00 97.81 184 TYR A C 1
ATOM 1499 O O . TYR A 1 184 ? 9.688 10.220 -13.051 1.00 97.81 184 TYR A O 1
ATOM 1507 N N . TYR A 1 185 ? 9.985 8.784 -14.749 1.00 97.75 185 TYR A N 1
ATOM 1508 C CA . TYR A 1 185 ? 11.435 8.744 -14.659 1.00 97.75 185 TYR A CA 1
ATOM 1509 C C . TYR A 1 185 ? 12.002 9.906 -15.465 1.00 97.75 185 TYR A C 1
ATOM 1511 O O . TYR A 1 185 ? 11.571 10.121 -16.596 1.00 97.75 185 TYR A O 1
ATOM 1519 N N . GLN A 1 186 ? 12.971 10.611 -14.892 1.00 96.06 186 GLN A N 1
ATOM 1520 C CA . GLN A 1 186 ? 13.745 11.618 -15.600 1.00 96.06 186 GLN A CA 1
ATOM 1521 C C . GLN A 1 186 ? 15.224 11.404 -15.350 1.00 96.06 186 GLN A C 1
ATOM 1523 O O . GLN A 1 186 ? 15.631 10.942 -14.275 1.00 96.06 186 GLN A O 1
ATOM 1528 N N . ASN A 1 187 ? 16.045 11.767 -16.327 1.00 94.38 187 ASN A N 1
ATOM 1529 C CA . ASN A 1 187 ? 17.478 11.754 -16.139 1.00 94.38 187 ASN A CA 1
ATOM 1530 C C . ASN A 1 187 ? 18.192 12.866 -16.898 1.00 94.38 187 ASN A C 1
ATOM 1532 O O . ASN A 1 187 ? 17.890 13.161 -18.050 1.00 94.38 187 ASN A O 1
ATOM 1536 N N . LYS A 1 188 ? 19.261 13.354 -16.274 1.00 92.62 188 LYS A N 1
ATOM 1537 C CA . LYS A 1 188 ? 20.324 14.090 -16.947 1.00 92.62 188 LYS A CA 1
ATOM 1538 C C . LYS A 1 188 ? 21.412 13.107 -17.356 1.00 92.62 188 LYS A C 1
ATOM 1540 O O . LYS A 1 188 ? 21.932 12.354 -16.518 1.00 92.62 188 LYS A O 1
ATOM 1545 N N . ARG A 1 189 ? 21.727 13.043 -18.650 1.00 86.44 189 ARG A N 1
ATOM 1546 C CA . ARG A 1 189 ? 22.632 12.042 -19.225 1.00 86.44 189 ARG A CA 1
ATOM 1547 C C . ARG A 1 189 ? 23.978 12.074 -18.503 1.00 86.44 189 ARG A C 1
ATOM 1549 O O . ARG A 1 189 ? 24.586 13.123 -18.335 1.00 86.44 189 ARG A O 1
ATOM 1556 N N . ASN A 1 190 ? 24.445 10.897 -18.083 1.00 84.88 190 ASN A N 1
ATOM 1557 C CA . ASN A 1 190 ? 25.706 10.713 -17.352 1.00 84.88 190 ASN A CA 1
ATOM 1558 C C . ASN A 1 190 ? 25.840 11.534 -16.052 1.00 84.88 190 ASN A C 1
ATOM 1560 O O . ASN A 1 190 ? 26.957 11.705 -15.571 1.00 84.88 190 ASN A O 1
ATOM 1564 N N . HIS A 1 191 ? 24.738 12.022 -15.473 1.00 91.81 191 HIS A N 1
ATOM 1565 C CA . HIS A 1 191 ? 24.783 12.882 -14.293 1.00 91.81 191 HIS A CA 1
ATOM 1566 C C . HIS A 1 191 ? 23.894 12.372 -13.157 1.00 91.81 191 HIS A C 1
ATOM 1568 O O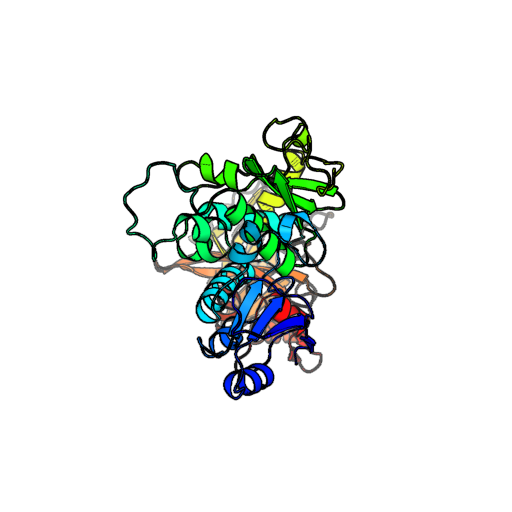 . HIS A 1 191 ? 24.405 11.918 -12.136 1.00 91.81 191 HIS A O 1
ATOM 1574 N N . HIS A 1 192 ? 22.569 12.419 -13.320 1.00 95.31 192 HIS A N 1
ATOM 1575 C CA . HIS A 1 192 ? 21.630 12.066 -12.254 1.00 95.31 192 HIS A CA 1
ATOM 1576 C C . HIS A 1 192 ? 20.296 11.564 -12.807 1.00 95.31 192 HIS A C 1
ATOM 1578 O O . HIS A 1 192 ? 19.973 11.816 -13.966 1.00 95.31 192 HIS A O 1
ATOM 1584 N N . ALA A 1 193 ? 19.538 10.844 -11.983 1.00 96.62 193 ALA A N 1
ATOM 1585 C CA . ALA A 1 193 ? 18.200 10.359 -12.306 1.00 96.62 193 ALA A CA 1
ATOM 1586 C C . ALA A 1 193 ? 17.289 10.463 -11.079 1.00 96.62 193 ALA A C 1
ATOM 1588 O O . ALA A 1 193 ? 17.734 10.221 -9.955 1.00 96.62 193 ALA A O 1
ATOM 1589 N N . TRP A 1 194 ? 16.033 10.825 -11.312 1.00 98.31 194 TRP A N 1
ATOM 1590 C CA . TRP A 1 194 ? 15.036 11.122 -10.282 1.00 98.31 194 TRP A CA 1
ATOM 1591 C C . TRP A 1 194 ? 13.627 10.807 -10.793 1.00 98.31 194 TRP A C 1
ATOM 1593 O O . TRP A 1 194 ? 13.453 10.310 -11.912 1.00 98.31 194 TRP A O 1
ATOM 1603 N N . ASN A 1 195 ? 12.617 11.093 -9.970 1.00 98.62 195 ASN A N 1
ATOM 1604 C CA . ASN A 1 195 ? 11.224 10.909 -10.345 1.00 98.62 195 ASN A CA 1
ATOM 1605 C C . ASN A 1 195 ? 10.403 12.182 -10.179 1.00 98.62 195 ASN A C 1
ATOM 1607 O O . ASN A 1 195 ? 10.623 12.952 -9.247 1.00 98.62 195 ASN A O 1
ATOM 1611 N N . ILE A 1 196 ? 9.405 12.347 -11.044 1.00 98.62 196 ILE A N 1
ATOM 1612 C CA . ILE A 1 196 ? 8.290 13.270 -10.833 1.00 98.62 196 ILE A CA 1
ATOM 1613 C C . ILE A 1 196 ? 7.037 12.430 -10.616 1.00 98.62 196 ILE A C 1
ATOM 1615 O O . ILE A 1 196 ? 6.700 11.606 -11.460 1.00 98.62 196 ILE A O 1
ATOM 1619 N N . VAL A 1 197 ? 6.348 12.614 -9.497 1.00 98.56 197 VAL A N 1
ATOM 1620 C CA . VAL A 1 197 ? 5.128 11.863 -9.165 1.00 98.56 197 VAL A CA 1
ATOM 1621 C C . VAL A 1 197 ? 3.931 12.803 -9.150 1.00 98.56 197 VAL A C 1
ATOM 1623 O O . VAL A 1 197 ? 4.052 13.945 -8.705 1.00 98.56 197 VAL A O 1
ATOM 1626 N N . LYS A 1 198 ? 2.781 12.346 -9.653 1.00 98.44 198 LYS A N 1
ATOM 1627 C CA . LYS A 1 198 ? 1.527 13.094 -9.566 1.00 98.44 198 LYS A CA 1
ATOM 1628 C C . LYS A 1 198 ? 0.751 12.661 -8.326 1.00 98.44 198 LYS A C 1
ATOM 1630 O O . LYS A 1 198 ? 0.271 11.533 -8.276 1.00 98.44 198 LYS A O 1
ATOM 1635 N N . LEU A 1 199 ? 0.614 13.564 -7.364 1.00 97.38 199 LEU A N 1
ATOM 1636 C CA . LEU A 1 199 ? -0.009 13.346 -6.060 1.00 97.38 199 LEU A CA 1
ATOM 1637 C C . LEU A 1 199 ? -0.982 14.486 -5.768 1.00 97.38 199 LEU A C 1
ATOM 1639 O O . LEU A 1 199 ? -0.634 15.649 -5.957 1.00 97.38 199 LEU A O 1
ATOM 1643 N N . ASP A 1 200 ? -2.202 14.155 -5.347 1.00 92.81 200 ASP A N 1
ATOM 1644 C CA . ASP A 1 200 ? -3.273 15.128 -5.064 1.00 92.81 200 ASP A CA 1
ATOM 1645 C C . ASP A 1 200 ? -3.558 16.098 -6.225 1.00 92.81 200 ASP A C 1
ATOM 1647 O O . ASP A 1 200 ? -3.906 17.257 -6.036 1.00 92.81 200 ASP A O 1
ATOM 1651 N N . GLY A 1 201 ? -3.402 15.614 -7.462 1.00 94.62 201 GLY A N 1
ATOM 1652 C CA . GLY A 1 201 ? -3.587 16.407 -8.682 1.00 94.62 201 GLY A CA 1
ATOM 1653 C C . GLY A 1 201 ? -2.344 17.169 -9.151 1.00 94.62 201 GLY A C 1
ATOM 1654 O O . GLY A 1 201 ? -2.282 17.517 -10.331 1.00 94.62 201 GLY A O 1
ATOM 1655 N N . GLU A 1 202 ? -1.333 17.313 -8.298 1.00 97.56 202 GLU A N 1
ATOM 1656 C CA . GLU A 1 202 ? -0.133 18.126 -8.510 1.00 97.56 202 GLU A CA 1
ATOM 1657 C C . GLU A 1 202 ? 1.112 17.278 -8.808 1.00 97.56 202 GLU A C 1
ATOM 1659 O O . GLU A 1 202 ? 1.202 16.121 -8.399 1.00 97.56 202 GLU A O 1
ATOM 1664 N N . TYR A 1 203 ? 2.103 17.841 -9.506 1.00 98.50 203 TYR A N 1
ATOM 1665 C CA . TYR A 1 203 ? 3.376 17.158 -9.774 1.00 98.50 203 TYR A CA 1
ATOM 1666 C C . TYR A 1 203 ? 4.432 17.520 -8.733 1.00 98.50 203 TYR A C 1
ATOM 1668 O O . TYR A 1 203 ? 4.603 18.687 -8.380 1.00 98.50 203 TYR A O 1
ATOM 1676 N N . ARG A 1 204 ? 5.178 16.521 -8.255 1.00 98.25 204 ARG A N 1
ATOM 1677 C CA . ARG A 1 204 ? 6.152 16.679 -7.169 1.00 98.25 204 ARG A CA 1
ATOM 1678 C C . ARG A 1 204 ? 7.476 16.010 -7.522 1.00 98.25 204 ARG A C 1
ATOM 168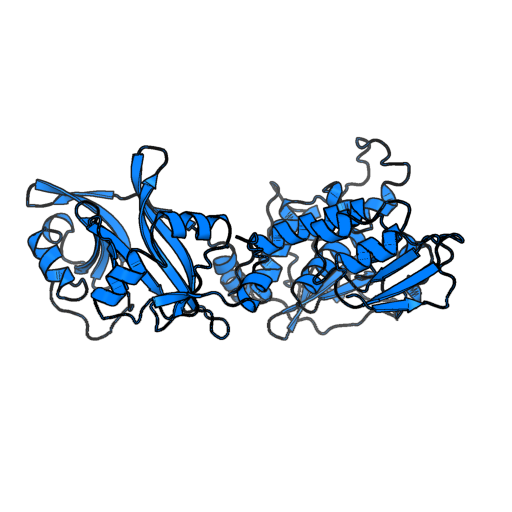0 O O . ARG A 1 204 ? 7.488 14.867 -7.975 1.00 98.25 204 ARG A O 1
ATOM 1687 N N . GLY A 1 205 ? 8.582 16.721 -7.303 1.00 97.94 205 GLY A N 1
ATOM 1688 C CA . GLY A 1 205 ? 9.937 16.205 -7.521 1.00 97.94 205 GLY A CA 1
ATOM 1689 C C . GLY A 1 205 ? 10.409 15.326 -6.364 1.00 97.94 205 GLY A C 1
ATOM 1690 O O . GLY A 1 205 ? 10.429 15.769 -5.215 1.00 97.94 205 GLY A O 1
ATOM 1691 N N . ILE A 1 206 ? 10.783 14.081 -6.659 1.00 97.81 206 ILE A N 1
ATOM 1692 C CA . ILE A 1 206 ? 11.197 13.070 -5.681 1.00 97.81 206 ILE A CA 1
ATOM 1693 C C . ILE A 1 206 ? 12.622 12.606 -5.984 1.00 97.81 206 ILE A C 1
ATOM 1695 O O . ILE A 1 206 ? 12.935 12.228 -7.115 1.00 97.81 206 ILE A O 1
ATOM 1699 N N . ASP A 1 207 ? 13.472 12.560 -4.957 1.00 97.81 207 ASP A N 1
ATOM 1700 C CA . ASP A 1 207 ? 14.837 12.044 -5.066 1.00 97.81 207 ASP A CA 1
ATOM 1701 C C . ASP A 1 207 ? 15.181 11.057 -3.945 1.00 97.81 207 ASP A C 1
ATOM 1703 O O . ASP A 1 207 ? 15.785 11.385 -2.918 1.00 97.81 207 ASP A O 1
ATOM 1707 N N . LEU A 1 208 ? 14.820 9.798 -4.186 1.00 97.38 208 LEU A N 1
ATOM 1708 C CA . LEU A 1 208 ? 15.105 8.693 -3.275 1.00 97.38 208 LEU A CA 1
ATOM 1709 C C . LEU A 1 208 ? 16.615 8.448 -3.101 1.00 97.38 208 LEU A C 1
ATOM 1711 O O . LEU A 1 208 ? 17.056 7.973 -2.054 1.00 97.38 208 LEU A O 1
ATOM 1715 N N . THR A 1 209 ? 17.427 8.810 -4.096 1.00 96.88 209 THR A N 1
ATOM 1716 C CA . THR A 1 209 ? 18.886 8.651 -4.043 1.00 96.88 209 THR A CA 1
ATOM 1717 C C . THR A 1 209 ? 19.480 9.559 -2.985 1.00 96.88 209 THR A C 1
ATOM 1719 O O . THR A 1 209 ? 20.270 9.111 -2.156 1.00 96.88 209 THR A O 1
ATOM 1722 N N . TRP A 1 210 ? 19.100 10.836 -2.997 1.00 95.62 210 TRP A N 1
ATOM 1723 C CA . TRP A 1 210 ? 19.602 11.823 -2.045 1.00 95.62 210 TRP A CA 1
ATOM 1724 C C . TRP A 1 210 ? 19.081 11.573 -0.638 1.00 95.62 210 TRP A C 1
ATOM 1726 O O . TRP A 1 210 ? 19.823 11.753 0.334 1.00 95.62 210 TRP A O 1
ATOM 1736 N N . GLU A 1 211 ? 17.849 11.084 -0.508 1.00 95.75 211 GLU A N 1
ATOM 1737 C CA . GLU A 1 211 ? 17.334 10.575 0.759 1.00 95.75 211 GLU A CA 1
ATOM 1738 C C . GLU A 1 211 ? 18.230 9.466 1.302 1.00 95.75 211 GLU A C 1
ATOM 1740 O O . GLU A 1 211 ? 18.802 9.626 2.381 1.00 95.75 211 GLU A O 1
ATOM 1745 N N . CYS A 1 212 ? 18.442 8.409 0.514 1.00 94.44 212 CYS A N 1
ATOM 1746 C CA . CYS A 1 212 ? 19.259 7.262 0.895 1.00 94.44 212 CYS A CA 1
ATOM 1747 C C . CYS A 1 212 ? 20.726 7.623 1.141 1.00 94.44 212 CYS A C 1
ATOM 1749 O O . CYS A 1 212 ? 21.358 7.013 1.999 1.00 94.44 212 CYS A O 1
ATOM 1751 N N . PHE A 1 213 ? 21.272 8.601 0.415 1.00 92.25 213 PHE A N 1
ATOM 1752 C CA . PHE A 1 213 ? 22.661 9.030 0.560 1.00 92.25 213 PHE A CA 1
ATOM 1753 C C . PHE A 1 213 ? 22.921 9.719 1.901 1.00 92.25 213 PHE A C 1
ATOM 1755 O O . PHE A 1 213 ? 23.959 9.472 2.509 1.00 92.25 213 PHE A O 1
ATOM 1762 N N . ASN A 1 214 ? 21.988 10.549 2.391 1.00 88.94 214 ASN A N 1
ATOM 1763 C CA . ASN A 1 214 ? 22.172 11.215 3.686 1.00 88.94 214 ASN A CA 1
ATOM 1764 C C . ASN A 1 214 ? 21.217 10.770 4.811 1.00 88.94 214 ASN A C 1
ATOM 1766 O O . ASN A 1 214 ? 21.099 11.482 5.813 1.00 88.94 214 ASN A O 1
ATOM 1770 N N . LYS A 1 215 ? 20.559 9.609 4.686 1.00 87.12 215 LYS A N 1
ATOM 1771 C CA . LYS A 1 215 ? 19.819 9.007 5.805 1.00 87.12 215 LYS A CA 1
ATOM 1772 C C . LYS A 1 215 ? 20.770 8.738 6.974 1.00 87.12 215 LYS A C 1
ATOM 1774 O O . LYS A 1 215 ? 21.889 8.262 6.788 1.00 87.12 215 LYS A O 1
ATOM 1779 N N . LYS A 1 216 ? 20.321 9.010 8.199 1.00 84.00 216 LYS A N 1
ATOM 1780 C CA . LYS A 1 216 ? 21.063 8.696 9.433 1.00 84.00 216 LYS A CA 1
ATOM 1781 C C . LYS A 1 216 ? 20.372 7.551 10.158 1.00 84.00 216 LYS A C 1
ATOM 1783 O O . LYS A 1 216 ? 19.146 7.498 10.181 1.00 84.00 216 LYS A O 1
ATOM 1788 N N . ASN A 1 217 ? 21.146 6.638 10.749 1.00 85.06 217 ASN A N 1
ATOM 1789 C CA . ASN A 1 217 ? 20.626 5.481 11.496 1.00 85.06 217 ASN A CA 1
ATOM 1790 C C . ASN A 1 217 ? 19.588 4.658 10.708 1.00 85.06 217 ASN A C 1
ATOM 1792 O O . ASN A 1 217 ? 18.640 4.134 11.286 1.00 85.06 217 ASN A O 1
ATOM 1796 N N . ASN A 1 218 ? 19.754 4.593 9.384 1.00 83.38 218 ASN A N 1
ATOM 1797 C CA . ASN A 1 218 ? 18.841 3.930 8.457 1.00 83.38 218 ASN A CA 1
ATOM 1798 C C . ASN A 1 218 ? 17.385 4.443 8.484 1.00 83.38 218 ASN A C 1
ATOM 1800 O O . ASN A 1 218 ? 16.478 3.681 8.182 1.00 83.38 218 ASN A O 1
ATOM 1804 N N . ARG A 1 219 ? 17.141 5.710 8.852 1.00 88.56 219 ARG A N 1
ATOM 1805 C CA . ARG A 1 219 ? 15.787 6.291 8.920 1.00 88.56 219 ARG A CA 1
ATOM 1806 C C . ARG A 1 219 ? 15.510 7.262 7.777 1.00 88.56 219 ARG A C 1
ATOM 1808 O O . ARG A 1 219 ? 16.343 8.120 7.484 1.00 88.56 219 ARG A O 1
ATOM 1815 N N . CYS A 1 220 ? 14.315 7.163 7.198 1.00 93.00 220 CYS A N 1
ATOM 1816 C CA . CYS A 1 220 ? 13.794 8.136 6.239 1.00 93.00 220 CYS A CA 1
ATOM 1817 C C . CYS A 1 220 ? 13.435 9.461 6.932 1.00 93.00 220 CYS A C 1
ATOM 1819 O O . CYS A 1 220 ? 12.806 9.468 7.990 1.00 93.00 220 CYS A O 1
ATOM 1821 N N . THR A 1 221 ? 13.826 10.579 6.325 1.00 92.69 221 THR A N 1
ATOM 1822 C CA . THR A 1 221 ? 13.554 11.952 6.782 1.00 92.69 221 THR A CA 1
ATOM 1823 C C . THR A 1 221 ? 12.539 12.688 5.907 1.00 92.69 221 THR A C 1
ATOM 1825 O O . THR A 1 221 ? 12.059 13.746 6.306 1.00 92.69 221 THR A O 1
ATOM 1828 N N . PHE A 1 222 ? 12.209 12.141 4.731 1.00 94.81 222 PHE A N 1
ATOM 1829 C CA . PHE A 1 222 ? 11.282 12.718 3.746 1.00 94.81 222 PHE A CA 1
ATOM 1830 C C . PHE A 1 222 ? 11.679 14.104 3.221 1.00 94.81 222 PHE A C 1
ATOM 1832 O O . PHE A 1 222 ? 10.855 14.818 2.653 1.00 94.81 222 PHE A O 1
ATOM 1839 N N . ARG A 1 223 ? 12.936 14.520 3.385 1.00 94.12 223 ARG A N 1
ATOM 1840 C CA . ARG A 1 223 ? 13.389 15.838 2.911 1.00 94.12 223 ARG A CA 1
ATOM 1841 C C . ARG A 1 223 ? 13.414 15.927 1.381 1.00 94.12 223 ARG A C 1
ATOM 1843 O O . ARG A 1 223 ? 13.260 17.012 0.842 1.00 94.12 223 ARG A O 1
ATOM 1850 N N . CYS A 1 224 ? 13.613 14.797 0.696 1.00 96.25 224 CYS A N 1
ATOM 1851 C CA . CYS A 1 224 ? 13.672 14.722 -0.765 1.00 96.25 224 CYS A CA 1
ATOM 1852 C C . CYS A 1 224 ? 12.352 14.220 -1.384 1.00 96.25 224 CYS A C 1
ATOM 1854 O O . CYS A 1 224 ? 12.341 13.797 -2.537 1.00 96.25 224 CYS A O 1
ATOM 1856 N N . PHE A 1 225 ? 11.244 14.262 -0.631 1.00 97.25 225 PHE A N 1
ATOM 1857 C CA . PHE A 1 225 ? 9.915 13.855 -1.094 1.00 97.25 225 PHE A CA 1
ATOM 1858 C C . PHE A 1 225 ? 9.045 15.083 -1.402 1.00 97.25 225 PHE A C 1
ATOM 1860 O O . PHE A 1 225 ? 8.208 15.480 -0.599 1.00 97.25 225 PHE A O 1
ATOM 1867 N N . GLY A 1 226 ? 9.266 15.729 -2.550 1.00 96.75 226 GLY A N 1
ATOM 1868 C CA . GLY A 1 226 ? 8.349 16.753 -3.052 1.00 96.75 226 GLY A CA 1
ATOM 1869 C C . GLY A 1 226 ? 8.348 18.047 -2.247 1.00 96.75 226 GLY A C 1
ATOM 1870 O O . GLY A 1 226 ? 7.309 18.684 -2.171 1.00 96.75 226 GLY A O 1
ATOM 1871 N N . ARG A 1 227 ? 9.466 18.424 -1.617 1.00 96.12 227 ARG A N 1
ATOM 1872 C CA . ARG A 1 227 ? 9.556 19.609 -0.737 1.00 96.12 227 ARG A CA 1
ATOM 1873 C C . ARG A 1 227 ? 10.375 20.765 -1.303 1.00 96.12 227 ARG A C 1
ATOM 1875 O O . ARG A 1 227 ? 10.337 21.850 -0.740 1.00 96.12 227 ARG A O 1
ATOM 1882 N N . ASP A 1 228 ? 11.138 20.545 -2.371 1.00 95.12 228 ASP A N 1
ATOM 1883 C CA . ASP A 1 228 ? 12.049 21.560 -2.906 1.00 95.12 228 ASP A CA 1
ATOM 1884 C C . ASP A 1 228 ? 11.332 22.463 -3.932 1.00 95.12 228 ASP A C 1
ATOM 1886 O O . ASP A 1 228 ? 11.035 21.998 -5.035 1.00 95.12 228 ASP A O 1
ATOM 1890 N N . PRO A 1 229 ? 11.062 23.749 -3.623 1.00 94.00 229 PRO A N 1
ATOM 1891 C CA . PRO A 1 229 ? 10.474 24.688 -4.583 1.00 94.00 229 PRO A CA 1
ATOM 1892 C C . PRO A 1 229 ? 11.407 25.030 -5.745 1.00 94.00 229 PRO A C 1
ATOM 1894 O O . PRO A 1 229 ? 10.953 25.546 -6.761 1.00 94.00 229 PRO A O 1
ATOM 1897 N N . LYS A 1 230 ? 12.704 24.748 -5.609 1.00 95.06 230 LYS A N 1
ATOM 1898 C CA . LYS A 1 230 ? 13.751 25.060 -6.583 1.00 95.06 230 LYS A CA 1
ATOM 1899 C C . LYS A 1 230 ? 14.316 23.806 -7.232 1.00 95.06 230 LYS A C 1
ATOM 1901 O O . LYS A 1 230 ? 15.441 23.824 -7.728 1.00 95.06 230 LYS A O 1
ATOM 1906 N N . PHE A 1 231 ? 13.526 22.732 -7.260 1.00 96.31 231 PHE A N 1
ATOM 1907 C CA . PHE A 1 231 ? 13.961 21.417 -7.714 1.00 96.31 231 PHE A CA 1
ATOM 1908 C C . PHE A 1 231 ? 14.688 21.488 -9.068 1.00 96.31 231 PHE A C 1
ATOM 1910 O O . PHE A 1 231 ? 15.841 21.092 -9.150 1.00 96.31 231 PHE A O 1
ATOM 1917 N N . TYR A 1 232 ? 14.097 22.105 -10.101 1.00 95.75 232 TYR A N 1
ATOM 1918 C CA . TYR A 1 232 ? 14.742 22.246 -11.418 1.00 95.75 232 TYR A CA 1
ATOM 1919 C C . TYR A 1 232 ? 15.805 23.357 -11.521 1.00 95.75 232 TYR A C 1
ATOM 1921 O O . TYR A 1 232 ? 16.582 23.346 -12.472 1.00 95.75 232 TYR A O 1
ATOM 1929 N N . GLU A 1 233 ? 15.892 24.295 -10.568 1.00 94.50 233 GLU A N 1
ATOM 1930 C CA . GLU A 1 233 ? 16.998 25.276 -10.519 1.00 94.50 233 GLU A CA 1
ATOM 1931 C C . GLU A 1 233 ? 18.309 24.613 -10.064 1.00 94.50 233 GLU A C 1
ATOM 1933 O O . GLU A 1 233 ? 19.409 25.124 -10.292 1.00 94.50 233 GLU A O 1
ATOM 1938 N N . ASN A 1 234 ? 18.210 23.449 -9.422 1.00 91.12 234 ASN A N 1
ATOM 1939 C CA . ASN A 1 234 ? 19.352 22.666 -9.003 1.00 91.12 234 ASN A CA 1
ATOM 1940 C C . ASN A 1 234 ? 20.130 22.129 -10.214 1.00 91.12 234 ASN A C 1
ATOM 1942 O O . ASN A 1 234 ? 19.579 21.432 -11.065 1.00 91.12 234 ASN A O 1
ATOM 1946 N N . LYS A 1 235 ? 21.452 22.338 -10.248 1.00 92.56 235 LYS A N 1
ATOM 1947 C CA . LYS A 1 235 ? 22.340 21.820 -11.311 1.00 92.56 235 LYS A CA 1
ATOM 1948 C C . LYS A 1 235 ? 22.244 20.301 -11.543 1.00 92.56 235 LYS A C 1
ATOM 1950 O O . LYS A 1 235 ? 22.650 19.812 -12.602 1.00 92.56 235 LYS A O 1
ATOM 1955 N N . HIS A 1 236 ? 21.771 19.555 -10.540 1.00 92.75 236 HIS A N 1
ATOM 1956 C CA . HIS A 1 236 ? 21.600 18.106 -10.588 1.00 92.75 236 HIS A CA 1
ATOM 1957 C C . HIS A 1 236 ? 20.279 17.638 -11.188 1.00 92.75 236 HIS A C 1
ATOM 1959 O O . HIS A 1 236 ? 20.269 16.547 -11.757 1.00 92.75 236 HIS A O 1
ATOM 1965 N N . HIS A 1 237 ? 19.229 18.453 -11.113 1.00 95.25 237 HIS A N 1
ATOM 1966 C CA . HIS A 1 237 ? 17.896 18.125 -11.622 1.00 95.25 237 HIS A CA 1
ATOM 1967 C C . HIS A 1 237 ? 17.483 18.988 -12.814 1.00 95.25 237 HIS A C 1
ATOM 1969 O O . HIS A 1 237 ? 16.469 18.697 -13.436 1.00 95.25 237 HIS A O 1
ATOM 1975 N N . ASN A 1 238 ? 18.243 20.031 -13.158 1.00 93.12 238 ASN A N 1
ATOM 1976 C CA . ASN A 1 238 ? 17.938 20.849 -14.323 1.00 93.12 238 ASN A CA 1
ATOM 1977 C C . ASN A 1 238 ? 17.917 20.020 -15.615 1.00 93.12 238 ASN A C 1
ATOM 1979 O O . ASN A 1 238 ? 18.619 19.014 -15.758 1.00 93.12 238 ASN A O 1
ATOM 1983 N N . LEU A 1 239 ? 17.092 20.468 -16.555 1.00 92.81 239 LEU A N 1
ATOM 1984 C CA . LEU A 1 239 ? 16.874 19.808 -17.841 1.00 92.81 239 LEU A CA 1
ATOM 1985 C C . LEU A 1 239 ? 17.656 20.489 -18.972 1.00 92.81 239 LEU A C 1
ATOM 1987 O O . LEU A 1 239 ? 17.321 20.336 -20.148 1.00 92.81 239 LEU A O 1
ATOM 1991 N N . ASP A 1 240 ? 18.703 21.246 -18.628 1.00 88.81 240 ASP A N 1
ATOM 1992 C CA . ASP A 1 240 ? 19.563 21.898 -19.611 1.00 88.81 240 ASP A CA 1
ATOM 1993 C C . ASP A 1 240 ? 20.135 20.827 -20.548 1.00 88.81 240 ASP A C 1
ATOM 1995 O O . ASP A 1 240 ? 20.823 19.905 -20.108 1.00 88.81 240 ASP A O 1
ATOM 1999 N N . HIS A 1 241 ? 19.860 20.963 -21.847 1.00 88.12 241 HIS A N 1
ATOM 2000 C CA . HIS A 1 241 ? 20.269 20.032 -22.910 1.00 88.12 241 HIS A CA 1
ATOM 2001 C C . HIS A 1 241 ? 19.567 18.658 -22.932 1.00 88.12 241 HIS A C 1
ATOM 2003 O O . HIS A 1 241 ? 19.902 17.829 -23.779 1.00 88.12 241 HIS A O 1
ATOM 2009 N N . GLU A 1 242 ? 18.556 18.419 -22.094 1.00 90.75 242 GLU A N 1
ATOM 2010 C CA . GLU A 1 242 ? 17.792 17.164 -22.069 1.00 90.75 242 GLU A CA 1
ATOM 2011 C C . GLU A 1 242 ? 16.484 17.284 -22.872 1.00 90.75 242 GLU A C 1
ATOM 2013 O O . GLU A 1 242 ? 15.388 17.341 -22.326 1.00 90.75 242 GLU A O 1
ATOM 2018 N N . LEU A 1 243 ? 16.595 17.320 -24.205 1.00 89.62 243 LEU A N 1
ATOM 2019 C CA . LEU A 1 243 ? 15.473 17.612 -25.122 1.00 89.62 243 LEU A CA 1
ATOM 2020 C C . LEU A 1 243 ? 14.329 16.581 -25.111 1.00 89.62 243 LEU A C 1
ATOM 2022 O O . LEU A 1 243 ? 13.233 16.875 -25.579 1.00 89.62 243 LEU A O 1
ATOM 2026 N N . GLU A 1 244 ? 14.593 15.367 -24.630 1.00 90.25 244 GLU A N 1
ATOM 2027 C CA . GLU A 1 244 ? 13.606 14.281 -24.540 1.00 90.25 244 GLU A CA 1
ATOM 2028 C C . GLU A 1 244 ? 12.973 14.172 -23.139 1.00 90.25 244 GLU A C 1
ATOM 2030 O O . GLU A 1 244 ? 12.179 13.264 -22.898 1.00 90.25 244 GLU A O 1
ATOM 2035 N N . GLU A 1 245 ? 13.325 15.072 -22.214 1.00 92.25 245 GLU A N 1
ATOM 2036 C CA . GLU A 1 245 ? 12.725 15.169 -20.882 1.00 92.25 245 GLU A CA 1
ATOM 2037 C C . GLU A 1 245 ? 11.546 16.147 -20.856 1.00 92.25 245 GLU A C 1
ATOM 2039 O O . GLU A 1 245 ? 11.508 17.141 -21.579 1.00 92.25 245 GLU A O 1
ATOM 2044 N N . ILE A 1 246 ? 10.575 15.879 -19.982 1.00 93.06 246 ILE A N 1
ATOM 2045 C CA . ILE A 1 246 ? 9.402 16.741 -19.799 1.00 93.06 246 ILE A CA 1
ATOM 2046 C C . ILE A 1 246 ? 9.676 17.723 -18.655 1.00 93.06 246 ILE A C 1
ATOM 2048 O O . ILE A 1 246 ? 10.012 17.312 -17.546 1.00 93.06 246 ILE A O 1
ATOM 2052 N N . ASN A 1 247 ? 9.499 19.021 -18.898 1.00 94.50 247 ASN A N 1
ATOM 2053 C CA . ASN A 1 247 ? 9.570 20.033 -17.844 1.00 94.50 247 ASN A CA 1
ATOM 2054 C C . ASN A 1 247 ? 8.195 20.192 -17.176 1.00 94.50 247 ASN A C 1
ATOM 2056 O O . ASN A 1 247 ? 7.284 20.786 -17.755 1.00 94.50 247 ASN A O 1
ATOM 2060 N N . PHE A 1 248 ? 8.031 19.622 -15.982 1.00 96.81 248 PHE A N 1
ATOM 2061 C CA . PHE A 1 248 ? 6.782 19.691 -15.225 1.00 96.81 248 PHE A CA 1
ATOM 2062 C C . PHE A 1 248 ? 6.695 20.978 -14.396 1.00 96.81 248 PHE A C 1
ATOM 2064 O O . PHE A 1 248 ? 7.677 21.433 -13.818 1.00 96.81 248 PHE A O 1
ATOM 2071 N N . THR A 1 249 ? 5.493 21.533 -14.244 1.00 97.00 249 THR A N 1
ATOM 2072 C CA . THR A 1 249 ? 5.238 22.523 -13.188 1.00 97.00 249 THR A CA 1
ATOM 2073 C C . THR A 1 249 ? 5.120 21.789 -11.856 1.00 97.00 249 THR A C 1
ATOM 2075 O O . THR A 1 249 ? 4.207 20.982 -11.691 1.00 97.00 249 THR A O 1
ATOM 2078 N N . LEU A 1 250 ? 6.062 22.030 -10.940 1.00 97.56 250 LEU A N 1
ATOM 2079 C CA . LEU A 1 250 ? 6.122 21.338 -9.653 1.00 97.56 250 LEU A CA 1
ATOM 2080 C C . LEU A 1 250 ? 5.500 22.171 -8.533 1.00 97.56 250 LEU A C 1
ATOM 2082 O O . LEU A 1 250 ? 5.824 23.348 -8.379 1.00 97.56 250 LEU A O 1
ATOM 2086 N N . THR A 1 251 ? 4.690 21.516 -7.706 1.00 97.88 251 THR A N 1
ATOM 2087 C CA . THR A 1 251 ? 4.053 22.103 -6.523 1.00 97.88 251 THR A CA 1
ATOM 2088 C C . THR A 1 251 ? 4.556 21.358 -5.282 1.00 97.88 251 THR A C 1
ATOM 2090 O O . THR A 1 251 ? 4.149 20.216 -5.038 1.00 97.88 251 THR A O 1
ATOM 2093 N N . PRO A 1 252 ? 5.486 21.936 -4.499 1.00 96.62 252 PRO A N 1
ATOM 2094 C CA . PRO A 1 252 ? 5.993 21.293 -3.292 1.00 96.62 252 PRO A CA 1
ATOM 2095 C C . PRO A 1 252 ? 4.914 21.117 -2.222 1.00 96.62 252 PRO A C 1
ATOM 2097 O O . PRO A 1 252 ? 3.934 21.855 -2.189 1.00 96.62 252 PRO A O 1
ATOM 2100 N N . PHE A 1 253 ? 5.095 20.143 -1.334 1.00 97.12 253 PHE A N 1
ATOM 2101 C CA . PHE A 1 253 ? 4.275 20.005 -0.135 1.00 97.12 253 PHE A CA 1
ATOM 2102 C C . PHE A 1 253 ? 4.593 21.121 0.855 1.00 97.12 253 PHE A C 1
ATOM 2104 O O . PHE A 1 253 ? 5.761 21.466 1.062 1.00 97.12 253 PHE A O 1
ATOM 2111 N N . THR A 1 254 ? 3.558 21.607 1.530 1.00 95.56 254 THR A N 1
ATOM 2112 C CA . THR A 1 254 ? 3.725 22.298 2.810 1.00 95.56 254 THR A CA 1
ATOM 2113 C C . THR A 1 254 ? 4.069 21.294 3.913 1.00 95.56 254 THR A C 1
ATOM 2115 O O . THR A 1 254 ? 3.814 20.088 3.801 1.00 95.56 254 THR A O 1
ATOM 2118 N N . ASP A 1 255 ? 4.648 21.784 5.006 1.00 93.00 255 ASP A N 1
ATOM 2119 C CA . ASP A 1 255 ? 4.982 20.931 6.147 1.00 93.00 255 ASP A CA 1
ATOM 2120 C C . ASP A 1 255 ? 3.718 20.376 6.820 1.00 93.00 255 ASP A C 1
ATOM 2122 O O . ASP A 1 255 ? 3.718 19.232 7.282 1.00 93.00 255 ASP A O 1
ATOM 2126 N N . GLU A 1 256 ? 2.629 21.145 6.838 1.00 94.19 256 GLU A N 1
ATOM 2127 C CA . GLU A 1 256 ? 1.328 20.744 7.368 1.00 94.19 256 GLU A CA 1
ATOM 2128 C C . GLU A 1 256 ? 0.695 19.604 6.561 1.00 94.19 256 GLU A C 1
ATOM 2130 O O . GLU A 1 256 ? 0.268 18.609 7.154 1.00 94.19 256 GLU A O 1
ATOM 2135 N N . GLU A 1 257 ? 0.674 19.714 5.228 1.00 94.56 257 GLU A N 1
ATOM 2136 C CA . GLU A 1 257 ? 0.179 18.657 4.332 1.00 94.56 257 GLU A CA 1
ATOM 2137 C C . GLU A 1 257 ? 0.958 17.360 4.553 1.00 94.56 257 GLU A C 1
ATOM 2139 O O . GLU A 1 257 ? 0.381 16.312 4.856 1.00 94.56 257 GLU A O 1
ATOM 2144 N N . LEU A 1 258 ? 2.291 17.437 4.480 1.00 93.12 258 LEU A N 1
ATOM 2145 C CA . LEU A 1 258 ? 3.144 16.264 4.618 1.00 93.12 258 LEU A CA 1
ATOM 2146 C C . LEU A 1 258 ? 2.997 15.624 6.004 1.00 93.12 258 LEU A C 1
ATOM 2148 O O . LEU A 1 258 ? 2.925 14.400 6.117 1.00 93.12 258 LEU A O 1
ATOM 2152 N N . LYS A 1 259 ? 2.918 16.435 7.065 1.00 93.25 259 LYS A N 1
ATOM 2153 C CA . LYS A 1 259 ? 2.700 15.952 8.433 1.00 93.25 259 LYS A CA 1
ATOM 2154 C C . LYS A 1 259 ? 1.371 15.209 8.565 1.00 93.25 259 LYS A C 1
ATOM 2156 O O . LYS A 1 259 ? 1.343 14.177 9.235 1.00 93.25 259 LYS A O 1
ATOM 2161 N N . SER A 1 260 ? 0.304 15.702 7.934 1.00 91.88 260 SER A N 1
ATOM 2162 C CA . SER A 1 260 ? -1.011 15.054 7.952 1.00 91.88 260 SER A CA 1
ATOM 2163 C C . SER A 1 260 ? -0.957 13.650 7.337 1.00 91.88 260 SER A C 1
ATOM 2165 O O . SER A 1 260 ? -1.318 12.675 7.998 1.00 91.88 260 SER A O 1
ATOM 2167 N N . HIS A 1 261 ? -0.396 13.511 6.132 1.00 93.12 261 HIS A N 1
ATOM 2168 C CA . HIS A 1 261 ? -0.254 12.198 5.491 1.00 93.12 261 HIS A CA 1
ATOM 2169 C C . HIS A 1 261 ? 0.700 11.270 6.258 1.00 93.12 261 HIS A C 1
ATOM 2171 O O . HIS A 1 261 ? 0.420 10.082 6.434 1.00 93.12 261 HIS A O 1
ATOM 2177 N N . LEU A 1 262 ? 1.822 11.792 6.766 1.00 92.19 262 LEU A N 1
ATOM 2178 C CA . LEU A 1 262 ? 2.787 10.999 7.533 1.00 92.19 262 LEU A CA 1
ATOM 2179 C C . LEU A 1 262 ? 2.195 10.443 8.824 1.00 92.19 262 LEU A C 1
ATOM 2181 O O . LEU A 1 262 ? 2.516 9.310 9.188 1.00 92.19 262 LEU A O 1
ATOM 2185 N N . GLN A 1 263 ? 1.332 11.204 9.502 1.00 89.19 263 GLN A N 1
ATOM 2186 C CA . GLN A 1 263 ? 0.617 10.708 10.671 1.00 89.19 263 GLN A CA 1
ATOM 2187 C C . GLN A 1 263 ? -0.149 9.434 10.304 1.00 89.19 263 GLN A C 1
ATOM 2189 O O . GLN A 1 263 ? 0.059 8.408 10.948 1.00 89.19 263 GLN A O 1
ATOM 2194 N N . ASN A 1 264 ? -0.899 9.451 9.203 1.00 85.69 264 ASN A N 1
ATOM 2195 C CA . ASN A 1 264 ? -1.704 8.315 8.752 1.00 85.69 264 ASN A CA 1
ATOM 2196 C C . ASN A 1 264 ? -0.867 7.093 8.342 1.00 85.69 264 ASN A C 1
ATOM 2198 O O . ASN A 1 264 ? -1.233 5.959 8.656 1.00 85.69 264 ASN A O 1
ATOM 2202 N N . VAL A 1 265 ? 0.263 7.309 7.663 1.00 87.50 265 VAL A N 1
ATOM 2203 C CA . VAL A 1 265 ? 1.178 6.228 7.246 1.00 87.50 265 VAL A CA 1
ATOM 2204 C C . VAL A 1 265 ? 1.929 5.625 8.435 1.00 87.50 265 VAL A C 1
ATOM 2206 O O . VAL A 1 265 ? 2.248 4.437 8.434 1.00 87.50 265 VAL A O 1
ATOM 2209 N N . SER A 1 266 ? 2.215 6.430 9.460 1.00 85.00 266 SER A N 1
ATOM 2210 C CA . SER A 1 266 ? 2.912 5.976 10.669 1.00 85.00 266 SER A CA 1
ATOM 2211 C C . SER A 1 266 ? 2.035 5.151 11.611 1.00 85.00 266 SER A C 1
ATOM 2213 O O . SER A 1 266 ? 2.553 4.500 12.522 1.00 85.00 266 SER A O 1
ATOM 2215 N N . GLU A 1 267 ? 0.716 5.166 11.415 1.00 83.31 267 GLU A N 1
ATOM 2216 C CA . GLU A 1 267 ? -0.190 4.403 12.254 1.00 83.31 267 GLU A CA 1
ATOM 2217 C C . GLU A 1 267 ? -0.109 2.903 11.968 1.00 83.31 267 GLU A C 1
ATOM 2219 O O . GLU A 1 267 ? -0.514 2.405 10.916 1.00 83.31 267 GLU A O 1
ATOM 2224 N N . GLU A 1 268 ? 0.371 2.165 12.966 1.00 85.62 268 GLU A N 1
ATOM 2225 C CA . GLU A 1 268 ? 0.383 0.709 12.953 1.00 85.62 268 GLU A CA 1
ATOM 2226 C C . GLU A 1 268 ? -1.035 0.147 12.801 1.00 85.62 268 GLU A C 1
ATOM 2228 O O . GLU A 1 268 ? -1.978 0.594 13.463 1.00 85.62 268 GLU A O 1
ATOM 2233 N N . LEU A 1 269 ? -1.169 -0.905 11.981 1.00 87.75 269 LEU A N 1
ATOM 2234 C CA . LEU A 1 269 ? -2.429 -1.632 11.809 1.00 87.75 269 LEU A CA 1
ATOM 2235 C C . LEU A 1 269 ? -2.986 -2.119 13.152 1.00 87.75 269 LEU A C 1
ATOM 2237 O O . LEU A 1 269 ? -4.198 -2.179 13.332 1.00 87.75 269 LEU A O 1
ATOM 2241 N N . THR A 1 270 ? -2.108 -2.508 14.077 1.00 91.31 270 THR A N 1
ATOM 2242 C CA . THR A 1 270 ? -2.462 -2.940 15.428 1.00 91.31 270 THR A CA 1
ATOM 2243 C C . THR A 1 270 ? -1.488 -2.346 16.432 1.00 91.31 270 THR A C 1
ATOM 2245 O O . THR A 1 270 ? -0.283 -2.456 16.245 1.00 91.31 270 THR A O 1
ATOM 2248 N N . LYS A 1 271 ? -2.020 -1.760 17.506 1.00 93.12 271 LYS A N 1
ATOM 2249 C CA . LYS A 1 271 ? -1.257 -1.164 18.604 1.00 93.12 271 LYS A CA 1
ATOM 2250 C C . LYS A 1 271 ? -1.884 -1.534 19.942 1.00 93.12 271 LYS A C 1
ATOM 2252 O O . LYS A 1 271 ? -3.107 -1.540 20.064 1.00 93.12 271 LYS A O 1
ATOM 2257 N N . THR A 1 272 ? -1.060 -1.812 20.945 1.00 93.94 272 THR A N 1
ATOM 2258 C CA . THR A 1 272 ? -1.516 -2.129 22.304 1.00 93.94 272 THR A CA 1
ATOM 2259 C C . THR A 1 272 ? -1.247 -0.986 23.275 1.00 93.94 272 THR A C 1
ATOM 2261 O O . THR A 1 272 ? -0.240 -0.286 23.161 1.00 93.94 272 THR A O 1
ATOM 2264 N N . PHE A 1 273 ? -2.123 -0.832 24.261 1.00 93.56 273 PHE A N 1
ATOM 2265 C CA . PHE A 1 273 ? -2.040 0.172 25.312 1.00 93.56 273 PHE A CA 1
ATOM 2266 C C . PHE A 1 273 ? -2.197 -0.499 26.673 1.00 93.56 273 PHE A C 1
ATOM 2268 O O . PHE A 1 273 ? -3.180 -1.203 26.916 1.00 93.56 273 PHE A O 1
ATOM 2275 N N . SER A 1 274 ? -1.232 -0.274 27.563 1.00 93.69 274 SER A N 1
ATOM 2276 C CA . SER A 1 274 ? -1.273 -0.816 28.919 1.00 93.69 274 SER A CA 1
ATOM 2277 C C . SER A 1 274 ? -2.435 -0.224 29.712 1.00 93.69 274 SER A C 1
ATOM 2279 O O . SER A 1 274 ? -2.645 0.994 29.722 1.00 93.69 274 SER A O 1
ATOM 2281 N N . LEU A 1 275 ? -3.166 -1.094 30.405 1.00 92.69 275 LEU A N 1
ATOM 2282 C CA . LEU A 1 275 ? -4.207 -0.691 31.339 1.00 92.69 275 LEU A CA 1
ATOM 2283 C C . LEU A 1 275 ? -3.573 -0.210 32.650 1.00 92.69 275 LEU A C 1
ATOM 2285 O O . LEU A 1 275 ? -2.710 -0.862 33.235 1.00 92.69 275 LEU A O 1
ATOM 2289 N N . LYS A 1 276 ? -4.029 0.940 33.137 1.00 92.06 276 LYS A N 1
ATOM 2290 C CA . LYS A 1 276 ? -3.780 1.413 34.501 1.00 92.06 276 LYS A CA 1
ATOM 2291 C C . LYS A 1 276 ? -4.754 0.726 35.452 1.00 92.06 276 LYS A C 1
ATOM 2293 O O . LYS A 1 276 ? -5.826 0.306 35.033 1.00 92.06 276 LYS A O 1
ATOM 2298 N N . THR A 1 277 ? -4.416 0.655 36.736 1.00 90.81 277 THR A N 1
ATOM 2299 C CA . THR A 1 277 ? -5.303 0.096 37.769 1.00 90.81 277 THR A CA 1
ATOM 2300 C C . THR A 1 277 ? -5.492 1.096 38.903 1.00 90.81 277 THR A C 1
ATOM 2302 O O . THR A 1 277 ? -4.540 1.769 39.294 1.00 90.81 277 THR A O 1
ATOM 2305 N N . PHE A 1 278 ? -6.704 1.190 39.441 1.00 87.75 278 PHE A N 1
ATOM 2306 C CA . PHE A 1 278 ? -6.975 1.815 40.738 1.00 87.75 278 PHE A CA 1
ATOM 2307 C C . PHE A 1 278 ? -7.953 0.948 41.528 1.00 87.75 278 PHE A C 1
ATOM 2309 O O . PHE A 1 278 ? -8.661 0.119 40.958 1.00 87.75 278 PHE A O 1
ATOM 2316 N N . GLU A 1 279 ? -7.984 1.143 42.839 1.00 90.00 279 GLU A N 1
ATOM 2317 C CA . GLU A 1 279 ? -9.037 0.607 43.694 1.00 90.00 279 GLU A CA 1
ATOM 2318 C C . GLU A 1 279 ? -10.120 1.678 43.853 1.00 90.00 279 GLU A C 1
ATOM 2320 O O . GLU A 1 279 ? -9.814 2.824 44.198 1.00 90.00 279 GLU A O 1
ATOM 2325 N N . ASN A 1 280 ? -11.363 1.344 43.504 1.00 86.50 280 ASN A N 1
ATOM 2326 C CA . ASN A 1 280 ? -12.492 2.261 43.639 1.00 86.50 280 ASN A CA 1
ATOM 2327 C C . ASN A 1 280 ? -12.978 2.332 45.100 1.00 86.50 280 ASN A C 1
ATOM 2329 O O . ASN A 1 280 ? -12.527 1.575 45.960 1.00 86.50 280 ASN A O 1
ATOM 2333 N N . SER A 1 281 ? -13.925 3.224 45.389 1.00 85.69 281 SER A N 1
ATOM 2334 C CA . SER A 1 281 ? -14.506 3.392 46.730 1.00 85.69 281 SER A CA 1
ATOM 2335 C C . SER A 1 281 ? -15.214 2.144 47.290 1.00 85.69 281 SER A C 1
ATOM 2337 O O . SER A 1 281 ? -15.480 2.085 48.487 1.00 85.69 281 SER A O 1
ATOM 2339 N N . GLU A 1 282 ? -15.476 1.130 46.460 1.00 87.81 282 GLU A N 1
ATOM 2340 C CA . GLU A 1 282 ? -16.059 -0.166 46.839 1.00 87.81 282 GLU A CA 1
ATOM 2341 C C . GLU A 1 282 ? -14.985 -1.245 47.105 1.00 87.81 282 GLU A C 1
ATOM 2343 O O . GLU A 1 282 ? -15.314 -2.419 47.288 1.00 87.81 282 GLU A O 1
ATOM 2348 N N . GLY A 1 283 ? -13.694 -0.890 47.079 1.00 85.06 283 GLY A N 1
ATOM 2349 C CA . GLY A 1 283 ? -12.581 -1.833 47.240 1.00 85.06 283 GLY A CA 1
ATOM 2350 C C . GLY A 1 283 ? -12.346 -2.728 46.015 1.00 85.06 283 GLY A C 1
ATOM 2351 O O . GLY A 1 283 ? -11.658 -3.748 46.100 1.00 85.06 283 GLY A O 1
ATOM 2352 N N . LYS A 1 284 ? -12.944 -2.405 44.860 1.00 87.19 284 LYS A N 1
ATOM 2353 C CA . LYS A 1 284 ? -12.779 -3.169 43.617 1.00 87.19 284 LYS A CA 1
ATOM 2354 C C . LYS A 1 284 ? -11.649 -2.587 42.783 1.00 87.19 284 LYS A C 1
ATOM 2356 O O . LYS A 1 284 ? -11.589 -1.385 42.534 1.00 87.19 284 LYS A O 1
ATOM 2361 N N . LYS A 1 285 ? -10.767 -3.466 42.302 1.00 88.69 285 LYS A N 1
ATOM 2362 C CA . LYS A 1 285 ? -9.718 -3.099 41.346 1.00 88.69 285 LYS A CA 1
ATOM 2363 C C . LYS A 1 285 ? -10.329 -2.919 39.964 1.00 88.69 285 LYS A C 1
ATOM 2365 O O . LYS A 1 285 ? -10.859 -3.871 39.399 1.00 88.69 285 LYS A O 1
ATOM 2370 N N . ILE A 1 286 ? -10.211 -1.714 39.426 1.00 89.38 286 ILE A N 1
ATOM 2371 C CA . ILE A 1 286 ? -10.686 -1.349 38.095 1.00 89.38 286 ILE A CA 1
ATOM 2372 C C . ILE A 1 286 ? -9.477 -1.119 37.195 1.00 89.38 286 ILE A C 1
ATOM 2374 O O . ILE A 1 286 ? -8.606 -0.300 37.507 1.00 89.38 286 ILE A O 1
ATOM 2378 N N . LYS A 1 287 ? -9.435 -1.837 36.071 1.00 91.62 287 LYS A N 1
ATOM 2379 C CA . LYS A 1 287 ? -8.436 -1.650 35.018 1.00 91.62 287 LYS A CA 1
ATOM 2380 C C . LYS A 1 287 ? -8.991 -0.716 33.946 1.00 91.62 287 LYS A C 1
ATOM 2382 O O . LYS A 1 287 ? -10.138 -0.864 33.526 1.00 91.62 287 LYS A O 1
ATOM 2387 N N . TYR A 1 288 ? -8.198 0.259 33.515 1.00 92.00 288 TYR A N 1
ATOM 2388 C CA . TYR A 1 288 ? -8.667 1.300 32.604 1.00 92.00 288 TYR A CA 1
ATOM 2389 C C . TYR A 1 288 ? -7.575 1.894 31.709 1.00 92.00 288 TYR A C 1
ATOM 2391 O O . TYR A 1 288 ? -6.387 1.861 32.025 1.00 92.00 288 TYR A O 1
ATOM 2399 N N . TYR A 1 289 ? -7.993 2.533 30.621 1.00 91.88 289 TYR A N 1
ATOM 2400 C CA . TYR A 1 289 ? -7.159 3.385 29.776 1.00 91.88 289 TYR A CA 1
ATOM 2401 C C . TYR A 1 289 ? -7.877 4.709 29.502 1.00 91.88 289 TYR A C 1
ATOM 2403 O O . TYR A 1 289 ? -9.070 4.725 29.197 1.00 91.88 289 TYR A O 1
ATOM 2411 N N . ILE A 1 290 ? -7.148 5.821 29.616 1.00 87.75 290 ILE A N 1
ATOM 2412 C CA . ILE A 1 290 ? -7.661 7.159 29.293 1.00 87.75 290 ILE A CA 1
ATOM 2413 C C . ILE A 1 290 ? -7.324 7.443 27.838 1.00 87.75 290 ILE A C 1
ATOM 2415 O O . ILE A 1 290 ? -6.153 7.386 27.466 1.00 87.75 290 ILE A O 1
ATOM 2419 N N . THR A 1 291 ? -8.335 7.779 27.041 1.00 81.19 291 THR A N 1
ATOM 2420 C CA . THR A 1 291 ? -8.146 8.061 25.611 1.00 81.19 291 THR A CA 1
ATOM 2421 C C . THR A 1 291 ? -8.316 9.526 25.243 1.00 81.19 291 THR A C 1
ATOM 2423 O O . THR A 1 291 ? -7.770 9.952 24.233 1.00 81.19 291 THR A O 1
ATOM 2426 N N . GLU A 1 292 ? -9.091 10.282 26.017 1.00 84.56 292 GLU A N 1
ATOM 2427 C CA . GLU A 1 292 ? -9.431 11.668 25.709 1.00 84.56 292 GLU A CA 1
ATOM 2428 C C . GLU A 1 292 ? -9.787 12.392 27.006 1.00 84.56 292 GLU A C 1
ATOM 2430 O O . GLU A 1 292 ? -10.574 11.883 27.810 1.00 84.56 292 GLU A O 1
ATOM 2435 N N . VAL A 1 293 ? -9.206 13.573 27.201 1.00 87.56 293 VAL A N 1
ATOM 2436 C CA . VAL A 1 293 ? -9.548 14.500 28.283 1.00 87.56 293 VAL A CA 1
ATOM 2437 C C . VAL A 1 293 ? -10.184 15.710 27.611 1.00 87.56 293 VAL A C 1
ATOM 2439 O O . VAL A 1 293 ? -9.477 16.572 27.096 1.00 87.56 293 VAL A O 1
ATOM 2442 N N . GLY A 1 294 ? -11.514 15.722 27.530 1.00 85.06 294 GLY A N 1
ATOM 2443 C CA . GLY A 1 294 ? -12.259 16.867 27.012 1.00 85.06 294 GLY A CA 1
ATOM 2444 C C . GLY A 1 294 ? -12.469 17.923 28.095 1.00 85.06 294 GLY A C 1
ATOM 2445 O O . GLY A 1 294 ? -12.141 17.699 29.257 1.00 85.06 294 GLY A O 1
ATOM 2446 N N . ASP A 1 295 ? -13.092 19.050 27.749 1.00 86.25 295 ASP A N 1
ATOM 2447 C CA . ASP A 1 295 ? -13.277 20.169 28.691 1.00 86.25 295 ASP A CA 1
ATOM 2448 C C . ASP A 1 295 ? -14.145 19.810 29.909 1.00 86.25 295 ASP A C 1
ATOM 2450 O O . ASP A 1 295 ? -13.902 20.278 31.021 1.00 86.25 295 ASP A O 1
ATOM 2454 N N . LYS A 1 296 ? -15.166 18.964 29.710 1.00 89.69 296 LYS A N 1
ATOM 2455 C CA . LYS A 1 296 ? -16.147 18.594 30.751 1.00 89.69 296 LYS A CA 1
ATOM 2456 C C . LYS A 1 296 ? -16.058 17.144 31.217 1.00 89.69 296 LYS A C 1
ATOM 2458 O O . LYS A 1 296 ? -16.415 16.864 32.357 1.00 89.69 296 LYS A O 1
ATOM 2463 N N . TYR A 1 297 ? -15.634 16.233 30.345 1.00 91.12 297 TYR A N 1
ATOM 2464 C CA . TYR A 1 297 ? -15.601 14.799 30.622 1.00 91.12 297 TYR A CA 1
ATOM 2465 C C . TYR A 1 297 ? -14.279 14.201 30.164 1.00 91.12 297 TYR A C 1
ATOM 2467 O O . TYR A 1 297 ? -13.727 14.595 29.135 1.00 91.12 297 TYR A O 1
ATOM 2475 N N . THR A 1 298 ? -13.845 13.177 30.883 1.00 91.75 298 THR A N 1
ATOM 2476 C CA . THR A 1 298 ? -12.743 12.306 30.496 1.00 91.75 298 THR A CA 1
ATOM 2477 C C . THR A 1 298 ? -13.310 10.963 30.043 1.00 91.75 298 THR A C 1
ATOM 2479 O O . THR A 1 298 ? -14.191 10.397 30.697 1.00 91.75 298 THR A O 1
ATOM 2482 N N . LYS A 1 299 ? -12.822 10.456 28.906 1.00 91.62 299 LYS A N 1
ATOM 2483 C CA . LYS A 1 299 ? -13.244 9.180 28.318 1.00 91.62 299 LYS A CA 1
ATOM 2484 C C . LYS A 1 299 ? -12.327 8.046 28.775 1.00 91.62 299 LYS A C 1
ATOM 2486 O O . LYS A 1 299 ? -11.118 8.058 28.518 1.00 91.62 299 LYS A O 1
ATOM 2491 N N . TYR A 1 300 ? -12.935 7.046 29.401 1.00 92.31 300 TYR A N 1
ATOM 2492 C CA . TYR A 1 300 ? -12.307 5.841 29.925 1.00 92.31 300 TYR A CA 1
ATOM 2493 C C . TYR A 1 300 ? -12.746 4.624 29.117 1.00 92.31 300 TYR A C 1
ATOM 2495 O O . TYR A 1 300 ? -13.937 4.407 28.900 1.00 92.31 300 TYR A O 1
ATOM 2503 N N . TYR A 1 301 ? -11.783 3.798 28.729 1.00 92.31 301 TYR A N 1
ATOM 2504 C CA . TYR A 1 301 ? -12.032 2.402 28.397 1.00 92.31 301 TYR A CA 1
ATOM 2505 C C . TYR A 1 301 ? -11.781 1.573 29.648 1.00 92.31 301 TYR A C 1
ATOM 2507 O O . TYR A 1 301 ? -10.697 1.662 30.222 1.00 92.31 301 TYR A O 1
ATOM 2515 N N . ILE A 1 302 ? -12.781 0.816 30.083 1.00 91.00 302 ILE A N 1
ATOM 2516 C CA . ILE A 1 302 ? -12.764 0.052 31.328 1.00 91.00 302 ILE A CA 1
ATOM 2517 C C . ILE A 1 302 ? -12.875 -1.427 30.998 1.00 91.00 302 ILE A C 1
ATOM 2519 O O . ILE A 1 302 ? -13.719 -1.827 30.197 1.00 91.00 302 ILE A O 1
ATOM 2523 N N . ASP A 1 303 ? -12.034 -2.222 31.645 1.00 89.62 303 ASP A N 1
ATOM 2524 C CA . ASP A 1 303 ? -12.182 -3.667 31.703 1.00 89.62 303 ASP A CA 1
ATOM 2525 C C . ASP A 1 303 ? -13.031 -4.035 32.926 1.00 89.62 303 ASP A C 1
ATOM 2527 O O . ASP A 1 303 ? -12.585 -3.942 34.074 1.00 89.62 303 ASP A O 1
ATOM 2531 N N . LEU A 1 304 ? -14.277 -4.421 32.666 1.00 85.88 304 LEU A N 1
ATOM 2532 C CA . LEU A 1 304 ? -15.214 -4.914 33.663 1.00 85.88 304 LEU A CA 1
ATOM 2533 C C . LEU A 1 304 ? -15.260 -6.445 33.595 1.00 85.88 304 LEU A C 1
ATOM 2535 O O . LEU A 1 304 ? -16.186 -7.023 33.032 1.00 85.88 304 LEU A O 1
ATOM 2539 N N . PHE A 1 305 ? -14.241 -7.093 34.163 1.00 78.81 305 PHE A N 1
ATOM 2540 C CA . PHE A 1 305 ? -14.120 -8.558 34.229 1.00 78.81 305 PHE A CA 1
ATOM 2541 C C . PHE A 1 305 ? -14.119 -9.247 32.848 1.00 78.81 305 PHE A C 1
ATOM 2543 O O . PHE A 1 305 ? -14.838 -10.219 32.629 1.00 78.81 305 PHE A O 1
ATOM 2550 N N . GLY A 1 306 ? -13.328 -8.740 31.902 1.00 75.94 306 GLY A N 1
ATOM 2551 C CA . GLY A 1 306 ? -13.230 -9.233 30.523 1.00 75.94 306 GLY A CA 1
ATOM 2552 C C . GLY A 1 306 ? -14.188 -8.544 29.547 1.00 75.94 306 GLY A C 1
ATOM 2553 O O . GLY A 1 306 ? -14.109 -8.768 28.335 1.00 75.94 306 GLY A O 1
ATOM 2554 N N . LYS A 1 307 ? -15.075 -7.676 30.049 1.00 85.25 307 LYS A N 1
ATOM 2555 C CA . LYS A 1 307 ? -15.981 -6.862 29.238 1.00 85.25 307 LYS A CA 1
ATOM 2556 C C . LYS A 1 307 ? -15.427 -5.448 29.093 1.00 85.25 307 LYS A C 1
ATOM 2558 O O . LYS A 1 307 ? -15.428 -4.669 30.043 1.00 85.25 307 LYS A O 1
ATOM 2563 N N . LEU A 1 308 ? -15.011 -5.096 27.881 1.00 90.94 308 LEU A N 1
ATOM 2564 C CA . LEU A 1 308 ? -14.678 -3.728 27.506 1.00 90.94 308 LEU A CA 1
ATOM 2565 C C . LEU A 1 308 ? -15.935 -2.847 27.534 1.00 90.94 308 LEU A C 1
ATOM 2567 O O . LEU A 1 308 ? -16.931 -3.142 26.865 1.00 90.94 308 LEU A O 1
ATOM 2571 N N . VAL A 1 309 ? -15.859 -1.745 28.277 1.00 89.81 309 VAL A N 1
ATOM 2572 C CA . VAL A 1 309 ? -16.911 -0.732 28.419 1.00 89.81 309 VAL A CA 1
ATOM 2573 C C . VAL A 1 309 ? -16.317 0.663 28.212 1.00 89.81 309 VAL A C 1
ATOM 2575 O O . VAL A 1 309 ? -15.178 0.925 28.592 1.00 89.81 309 VAL A O 1
ATOM 2578 N N . VAL A 1 310 ? -17.088 1.573 27.613 1.00 90.62 310 VAL A N 1
ATOM 2579 C CA . VAL A 1 310 ? -16.718 2.989 27.463 1.00 90.62 310 VAL A CA 1
ATOM 2580 C C . VAL A 1 310 ? -17.475 3.816 28.494 1.00 90.62 310 VAL A C 1
ATOM 2582 O O . VAL A 1 310 ? -18.700 3.729 28.562 1.00 90.62 310 VAL A O 1
ATOM 2585 N N . VAL A 1 311 ? -16.761 4.631 29.269 1.00 91.56 311 VAL A N 1
ATOM 2586 C CA . VAL A 1 311 ? -17.354 5.512 30.281 1.00 91.56 311 VAL A CA 1
ATOM 2587 C C . VAL A 1 311 ? -16.834 6.940 30.142 1.00 91.56 311 VAL A C 1
ATOM 2589 O O . VAL A 1 311 ? -15.632 7.174 30.064 1.00 91.56 311 VAL A O 1
ATOM 2592 N N . TYR A 1 312 ? -17.746 7.904 30.146 1.00 92.25 312 TYR A N 1
ATOM 2593 C CA . TYR A 1 312 ? -17.478 9.334 30.190 1.00 92.25 312 TYR A CA 1
ATOM 2594 C C . TYR A 1 312 ? -17.747 9.830 31.608 1.00 92.25 312 TYR A C 1
ATOM 2596 O O . TYR A 1 312 ? -18.894 9.884 32.060 1.00 92.25 312 TYR A O 1
ATOM 2604 N N . LEU A 1 313 ? -16.676 10.187 32.310 1.00 92.88 313 LEU A N 1
ATOM 2605 C CA . LEU A 1 313 ? -16.720 10.670 33.685 1.00 92.88 313 LEU A CA 1
ATOM 2606 C C . LEU A 1 313 ? -16.534 12.195 33.697 1.00 92.88 313 LEU A C 1
ATOM 2608 O O . LEU A 1 313 ? -15.571 12.669 33.091 1.00 92.88 313 LEU A O 1
ATOM 2612 N N . PRO A 1 314 ? -17.405 12.972 34.366 1.00 93.50 314 PRO A N 1
ATOM 2613 C CA . PRO A 1 314 ? -17.201 14.407 34.526 1.00 93.50 314 PRO A CA 1
ATOM 2614 C C . PRO A 1 314 ? -15.857 14.727 35.190 1.00 93.50 314 PRO A C 1
ATOM 2616 O O . PRO A 1 314 ? -15.508 14.116 36.197 1.00 93.50 314 PRO A O 1
ATOM 2619 N N . ASN A 1 315 ? -15.134 15.719 34.671 1.00 91.31 315 ASN A N 1
ATOM 2620 C CA . ASN A 1 315 ? -13.773 16.049 35.114 1.00 91.31 315 ASN A CA 1
ATOM 2621 C C . ASN A 1 315 ? -13.690 16.465 36.590 1.00 91.31 315 ASN A C 1
ATOM 2623 O O . ASN A 1 315 ? -12.640 16.320 37.211 1.00 91.31 315 ASN A O 1
ATOM 2627 N N . GLN A 1 316 ? -14.788 16.966 37.162 1.00 92.69 316 GLN A N 1
ATOM 2628 C CA . GLN A 1 316 ? -14.869 17.311 38.581 1.00 92.69 316 GLN A CA 1
ATOM 2629 C C . GLN A 1 316 ? -14.976 16.097 39.522 1.00 92.69 316 GLN A C 1
ATOM 2631 O O . GLN A 1 316 ? -14.873 16.266 40.734 1.00 92.69 316 GLN A O 1
ATOM 2636 N N . ILE A 1 317 ? -15.212 14.889 38.999 1.00 91.25 317 ILE A N 1
ATOM 2637 C CA . ILE A 1 317 ? -15.338 13.662 39.792 1.00 91.25 317 ILE A CA 1
ATOM 2638 C C . ILE A 1 317 ? -14.042 12.863 39.674 1.00 91.25 317 ILE A C 1
ATOM 2640 O O . ILE A 1 317 ? -13.596 12.529 38.577 1.00 91.25 317 ILE A O 1
ATOM 2644 N N . LEU A 1 318 ? -13.448 12.506 40.814 1.00 89.75 318 LEU A N 1
ATOM 2645 C CA . LEU A 1 318 ? -12.267 11.650 40.821 1.00 89.75 318 LEU A CA 1
ATOM 2646 C C . LEU A 1 318 ? -12.627 10.230 40.347 1.00 89.75 318 LEU A C 1
ATOM 2648 O O . LEU A 1 318 ? -13.647 9.686 40.778 1.00 89.75 318 LEU A O 1
ATOM 2652 N N . PRO A 1 319 ? -11.773 9.566 39.542 1.00 89.62 319 PRO A N 1
ATOM 2653 C CA . PRO A 1 319 ? -12.052 8.221 39.030 1.00 89.62 319 PRO A CA 1
ATOM 2654 C C . PRO A 1 319 ? -12.383 7.197 40.115 1.00 89.62 319 PRO A C 1
ATOM 2656 O O . PRO A 1 319 ? -13.328 6.431 39.956 1.00 89.62 319 PRO A O 1
ATOM 2659 N N . LYS A 1 320 ? -11.662 7.236 41.244 1.00 88.50 320 LYS A N 1
ATOM 2660 C CA . LYS A 1 320 ? -11.886 6.341 42.391 1.00 88.50 320 LYS A CA 1
ATOM 2661 C C . LYS A 1 320 ? -13.302 6.430 42.977 1.00 88.50 320 LYS A C 1
ATOM 2663 O O . LYS A 1 320 ? -13.798 5.431 43.487 1.00 88.50 320 LYS A O 1
ATOM 2668 N N . ASP A 1 321 ? -13.939 7.596 42.872 1.00 89.31 321 ASP A N 1
ATOM 2669 C CA . ASP A 1 321 ? -15.244 7.881 43.472 1.00 89.31 321 ASP A CA 1
ATOM 2670 C C . ASP A 1 321 ? -16.374 7.749 42.439 1.00 89.31 321 ASP A C 1
ATOM 2672 O O . ASP A 1 321 ? -17.490 7.356 42.771 1.00 89.31 321 ASP A O 1
ATOM 2676 N N . GLY A 1 322 ? -16.093 8.065 41.170 1.00 88.12 322 GLY A N 1
ATOM 2677 C CA . GLY A 1 322 ? -17.081 8.035 40.093 1.00 88.12 322 GLY A CA 1
ATOM 2678 C C . GLY A 1 322 ? -17.243 6.677 39.412 1.00 88.12 322 GLY A C 1
ATOM 2679 O O . GLY A 1 322 ? -18.358 6.322 39.040 1.00 88.12 322 GLY A O 1
ATOM 2680 N N . LEU A 1 323 ? -16.166 5.901 39.261 1.00 90.50 323 LEU A N 1
ATOM 2681 C CA . LEU A 1 323 ? -16.158 4.618 38.545 1.00 90.50 323 LEU A CA 1
ATOM 2682 C C . LEU A 1 323 ? -16.471 3.435 39.483 1.00 90.50 323 LEU A C 1
ATOM 2684 O O . LEU A 1 323 ? -15.713 2.468 39.591 1.00 90.50 323 LEU A O 1
ATOM 2688 N N . THR A 1 324 ? -17.596 3.529 40.187 1.00 90.25 324 THR A N 1
ATOM 2689 C CA . THR A 1 324 ? -18.183 2.408 40.937 1.00 90.25 324 THR A CA 1
ATOM 2690 C C . THR A 1 324 ? -18.903 1.449 39.995 1.00 90.25 324 THR A C 1
ATOM 2692 O O . THR A 1 324 ? -19.321 1.853 38.907 1.00 90.25 324 THR A O 1
ATOM 2695 N N . ILE A 1 325 ? -19.090 0.188 40.397 1.00 87.31 325 ILE A N 1
ATOM 2696 C CA . ILE A 1 325 ? -19.768 -0.808 39.548 1.00 87.31 325 ILE A CA 1
ATOM 2697 C C . ILE A 1 325 ? -21.177 -0.326 39.184 1.00 87.31 325 ILE A C 1
ATOM 2699 O O . ILE A 1 325 ? -21.533 -0.298 38.007 1.00 87.31 325 ILE A O 1
ATOM 2703 N N . SER A 1 326 ? -21.931 0.180 40.166 1.00 89.25 326 SER A N 1
ATOM 2704 C CA . SER A 1 326 ? -23.282 0.705 39.932 1.00 89.25 326 SER A CA 1
ATOM 2705 C C . SER A 1 326 ? -23.304 1.897 38.966 1.00 89.25 326 SER A C 1
ATOM 2707 O O . SER A 1 326 ? -24.203 2.006 38.129 1.00 89.25 326 SER A O 1
ATOM 2709 N N . ASN A 1 327 ? -22.323 2.802 39.048 1.00 91.62 327 ASN A N 1
ATOM 2710 C CA . ASN A 1 327 ? -22.251 3.938 38.131 1.00 91.62 327 ASN A CA 1
ATOM 2711 C C . ASN A 1 327 ? -21.877 3.499 36.715 1.00 91.62 327 ASN A C 1
ATOM 2713 O O . ASN A 1 327 ? -22.436 4.033 35.759 1.00 91.62 327 ASN A O 1
ATOM 2717 N N . ILE A 1 328 ? -20.976 2.525 36.573 1.00 89.81 328 ILE A N 1
ATOM 2718 C CA . ILE A 1 328 ? -20.598 1.955 35.275 1.00 89.81 328 ILE A CA 1
ATOM 2719 C C . ILE A 1 328 ? -21.806 1.263 34.630 1.00 89.81 328 ILE A C 1
ATOM 2721 O O . ILE A 1 328 ? -22.089 1.503 33.460 1.00 89.81 328 ILE A O 1
ATOM 2725 N N . GLU A 1 329 ? -22.569 0.469 35.382 1.00 88.12 329 GLU A N 1
ATOM 2726 C CA . GLU A 1 329 ? -23.789 -0.185 34.885 1.00 88.12 329 GLU A CA 1
ATOM 2727 C C . GLU A 1 329 ? -24.831 0.830 34.398 1.00 88.12 329 GLU A C 1
ATOM 2729 O O . GLU A 1 329 ? -25.362 0.699 33.293 1.00 88.12 329 GLU A O 1
ATOM 2734 N N . LYS A 1 330 ? -25.069 1.899 35.169 1.00 89.38 330 LYS A N 1
ATOM 2735 C CA . LYS A 1 330 ? -25.943 3.006 34.748 1.00 89.38 330 LYS A CA 1
ATOM 2736 C C . LYS A 1 330 ? -25.405 3.702 33.501 1.00 89.38 330 LYS A C 1
ATOM 2738 O O . LYS A 1 330 ? -26.171 3.983 32.579 1.00 89.38 330 LYS A O 1
ATOM 2743 N N . ALA A 1 331 ? -24.097 3.944 33.446 1.00 88.31 331 ALA A N 1
ATOM 2744 C CA . ALA A 1 331 ? -23.448 4.573 32.307 1.00 88.31 331 ALA A CA 1
ATOM 2745 C C . ALA A 1 331 ? -23.645 3.754 31.026 1.00 88.31 331 ALA A C 1
ATOM 2747 O O . ALA A 1 331 ? -23.989 4.340 30.008 1.00 88.31 331 ALA A O 1
ATOM 2748 N N . ILE A 1 332 ? -23.533 2.421 31.067 1.00 83.56 332 ILE A N 1
ATOM 2749 C CA . ILE A 1 332 ? -23.770 1.546 29.900 1.00 83.56 332 ILE A CA 1
ATOM 2750 C C . ILE A 1 332 ? -25.156 1.794 29.291 1.00 83.56 332 ILE A C 1
ATOM 2752 O O . ILE A 1 332 ? -25.284 1.900 28.073 1.00 83.56 332 ILE A O 1
ATOM 2756 N N . THR A 1 333 ? -26.184 1.949 30.128 1.00 83.00 333 THR A N 1
ATOM 2757 C CA . THR A 1 333 ? -27.553 2.247 29.667 1.00 83.00 333 THR A CA 1
ATOM 2758 C C . THR A 1 333 ? -27.750 3.695 29.201 1.00 83.00 333 THR A C 1
ATOM 2760 O O . THR A 1 333 ? -28.721 3.993 28.514 1.00 83.00 333 THR A O 1
ATOM 2763 N N . ASN A 1 334 ? -26.810 4.585 29.528 1.00 85.06 334 ASN A N 1
ATOM 2764 C CA . ASN A 1 334 ? -26.798 6.012 29.195 1.00 85.06 334 ASN A CA 1
ATOM 2765 C C . ASN A 1 334 ? -25.668 6.360 28.202 1.00 85.06 334 ASN A C 1
ATOM 2767 O O . ASN A 1 334 ? -24.985 7.376 28.337 1.00 85.06 334 ASN A O 1
ATOM 2771 N N . GLU A 1 335 ? -25.419 5.479 27.225 1.00 82.94 335 GLU A N 1
ATOM 2772 C CA . GLU A 1 335 ? -24.403 5.655 26.166 1.00 82.94 335 GLU A CA 1
ATOM 2773 C C . GLU A 1 335 ? -22.967 5.904 26.680 1.00 82.94 335 GLU A C 1
ATOM 2775 O O . GLU A 1 335 ? -22.113 6.466 25.993 1.00 82.94 335 GLU A O 1
ATOM 2780 N N . GLY A 1 336 ? -22.681 5.453 27.896 1.00 87.12 336 GLY A N 1
ATOM 2781 C CA . GLY A 1 336 ? -21.404 5.585 28.587 1.00 87.12 336 GLY A CA 1
ATOM 2782 C C . GLY A 1 336 ? -21.312 6.784 29.533 1.00 87.12 336 GLY A C 1
ATOM 2783 O O . GLY A 1 336 ? -20.306 6.907 30.221 1.00 87.12 336 GLY A O 1
ATOM 2784 N N . TYR A 1 337 ? -22.301 7.675 29.627 1.00 88.94 337 TYR A N 1
ATOM 2785 C CA . TYR A 1 337 ? -22.177 8.878 30.463 1.00 88.94 337 TYR A CA 1
ATOM 2786 C C . TYR A 1 337 ? -22.553 8.632 31.926 1.00 88.94 337 TYR A C 1
ATOM 2788 O O . TYR A 1 337 ? -23.671 8.212 32.237 1.00 88.94 337 TYR A O 1
ATOM 2796 N N . ILE A 1 338 ? -21.644 8.986 32.838 1.00 90.06 338 ILE A N 1
ATOM 2797 C CA . ILE A 1 338 ? -21.963 9.143 34.259 1.00 90.06 338 ILE A CA 1
ATOM 2798 C C . ILE A 1 338 ? -22.537 10.547 34.463 1.00 90.06 338 ILE A C 1
ATOM 2800 O O . ILE A 1 338 ? -21.827 11.549 34.361 1.00 90.06 338 ILE A O 1
ATOM 2804 N N . GLY A 1 339 ? -23.835 10.614 34.760 1.00 85.50 339 GLY A N 1
ATOM 2805 C CA . GLY A 1 339 ? -24.563 11.870 34.944 1.00 85.50 339 GLY A CA 1
ATOM 2806 C C . GLY A 1 339 ? -25.196 12.398 33.647 1.00 85.50 339 GLY A C 1
ATOM 2807 O O . GLY A 1 339 ? -25.535 11.607 32.763 1.00 85.50 339 GLY A O 1
ATOM 2808 N N . PRO A 1 340 ? -25.423 13.722 33.530 1.00 83.31 340 PRO A N 1
ATOM 2809 C CA . PRO A 1 340 ? -26.129 14.289 32.387 1.00 83.31 340 PRO A CA 1
ATOM 2810 C C . PRO A 1 340 ? -25.340 14.082 31.092 1.00 83.31 340 PRO A C 1
ATOM 2812 O O . PRO A 1 340 ? -24.122 14.261 31.057 1.00 83.31 340 PRO A O 1
ATOM 2815 N N . LYS A 1 341 ? -26.051 13.724 30.022 1.00 82.12 341 LYS A N 1
ATOM 2816 C CA . LYS A 1 341 ? -25.492 13.542 28.682 1.00 82.12 341 LYS A CA 1
ATOM 2817 C C . LYS A 1 341 ? -25.431 14.894 27.943 1.00 82.12 341 LYS A C 1
ATOM 2819 O O . LYS A 1 341 ? -26.445 15.593 27.903 1.00 82.12 341 LYS A O 1
ATOM 2824 N N . PRO A 1 342 ? -24.293 15.282 27.338 1.00 78.56 342 PRO A N 1
ATOM 2825 C CA . PRO A 1 342 ? -24.212 16.466 26.481 1.00 78.56 342 PRO A CA 1
ATOM 2826 C C . PRO A 1 342 ? -25.104 16.343 25.234 1.00 78.56 342 PRO A C 1
ATOM 2828 O O . PRO A 1 342 ? -25.222 15.263 24.658 1.00 78.56 342 PRO A O 1
ATOM 2831 N N . ALA A 1 343 ? -25.691 17.456 24.781 1.00 72.50 343 ALA A N 1
ATOM 2832 C CA . ALA A 1 343 ? -26.501 17.494 23.555 1.00 72.50 343 ALA A CA 1
ATOM 2833 C C . ALA A 1 343 ? -25.672 17.255 22.274 1.00 72.50 343 ALA A C 1
ATOM 2835 O O . ALA A 1 343 ? -26.190 16.754 21.277 1.00 72.50 343 ALA A O 1
ATOM 2836 N N . GLU A 1 344 ? -24.377 17.582 22.304 1.00 61.41 344 GLU A N 1
ATOM 2837 C CA . GLU A 1 344 ? -23.437 17.315 21.214 1.00 61.41 344 GLU A CA 1
ATOM 2838 C C . GLU A 1 344 ? -22.968 15.854 21.264 1.00 61.41 344 GLU A C 1
ATOM 2840 O O . GLU A 1 344 ? -22.134 15.473 22.087 1.00 61.41 344 GLU A O 1
ATOM 2845 N N . ILE A 1 345 ? -23.516 15.017 20.384 1.00 61.50 345 ILE A N 1
ATOM 2846 C CA . ILE A 1 345 ? -23.146 13.602 20.267 1.00 61.50 345 ILE A CA 1
ATOM 2847 C C . ILE A 1 345 ? -21.718 13.505 19.716 1.00 61.50 345 ILE A C 1
ATOM 2849 O O . ILE A 1 345 ? -21.488 13.773 18.538 1.00 61.50 345 ILE A O 1
ATOM 2853 N N . LYS A 1 346 ? -20.761 13.077 20.546 1.00 59.34 346 LYS A N 1
ATOM 2854 C CA . LYS A 1 346 ? -19.361 12.895 20.142 1.00 59.34 346 LYS A CA 1
ATOM 2855 C C . LYS A 1 346 ? -18.997 11.408 20.113 1.00 59.34 346 LYS A C 1
ATOM 2857 O O . LYS A 1 346 ? -18.692 10.795 21.131 1.00 59.34 346 LYS A O 1
ATOM 2862 N N . THR A 1 347 ? -18.956 10.870 18.892 1.00 55.88 347 THR A N 1
ATOM 2863 C CA . THR A 1 347 ? -18.534 9.513 18.476 1.00 55.88 347 THR A CA 1
ATOM 2864 C C . THR A 1 347 ? -19.589 8.407 18.598 1.00 55.88 347 THR A C 1
ATOM 2866 O O . THR A 1 347 ? -19.848 7.880 19.675 1.00 55.88 347 THR A O 1
ATOM 2869 N N . LYS A 1 348 ? -20.143 7.977 17.453 1.00 71.88 348 LYS A N 1
ATOM 2870 C CA . LYS A 1 348 ? -20.911 6.727 17.360 1.00 71.88 348 LYS A CA 1
ATOM 2871 C C . LYS A 1 348 ? -19.945 5.548 17.416 1.00 71.88 348 LYS A C 1
ATOM 2873 O O . LYS A 1 348 ? -19.147 5.351 16.500 1.00 71.88 348 LYS A O 1
ATOM 2878 N N . TYR A 1 349 ? -20.032 4.779 18.488 1.00 83.81 349 TYR A N 1
ATOM 2879 C CA . TYR A 1 349 ? -19.421 3.465 18.585 1.00 83.81 349 TYR A CA 1
ATOM 2880 C C . TYR A 1 349 ? -20.508 2.395 18.610 1.00 83.81 349 TYR A C 1
ATOM 2882 O O . TYR A 1 349 ? -21.657 2.674 18.952 1.00 83.81 349 TYR A O 1
ATOM 2890 N N . ASN A 1 350 ? -20.134 1.166 18.276 1.00 88.38 350 ASN A N 1
ATOM 2891 C CA . ASN A 1 350 ? -20.979 -0.001 18.454 1.00 88.38 350 ASN A CA 1
ATOM 2892 C C . ASN A 1 350 ? -20.252 -1.026 19.327 1.00 88.38 350 ASN A C 1
ATOM 2894 O O . ASN A 1 350 ? -19.082 -1.327 19.083 1.00 88.38 350 ASN A O 1
ATOM 2898 N N . LEU A 1 351 ? -20.926 -1.511 20.369 1.00 89.94 351 LEU A N 1
ATOM 2899 C CA . LEU A 1 351 ? -20.378 -2.469 21.326 1.00 89.94 351 LEU A CA 1
ATOM 2900 C C . LEU A 1 351 ? -20.916 -3.860 21.007 1.00 89.94 351 LEU A C 1
ATOM 2902 O O . LEU A 1 351 ? -22.126 -4.073 21.036 1.00 89.94 351 LEU A O 1
ATOM 2906 N N . PHE A 1 352 ? -20.018 -4.802 20.759 1.00 92.62 352 PHE A N 1
ATOM 2907 C CA . PHE A 1 352 ? -20.344 -6.193 20.474 1.00 92.62 352 PHE A CA 1
ATOM 2908 C C . PHE A 1 352 ? -19.950 -7.068 21.658 1.00 92.62 352 PHE A C 1
ATOM 2910 O O . PHE A 1 352 ? -18.884 -6.879 22.242 1.00 92.62 352 PHE A O 1
ATOM 2917 N N . THR A 1 353 ? -20.790 -8.039 22.004 1.00 91.06 353 THR A N 1
ATOM 2918 C CA . THR A 1 353 ? -20.507 -9.042 23.038 1.00 91.06 353 THR A CA 1
ATOM 2919 C C . THR A 1 353 ? -20.529 -10.425 22.400 1.00 91.06 353 THR A C 1
ATOM 2921 O O . THR A 1 353 ? -21.396 -10.726 21.582 1.00 91.06 353 THR A O 1
ATOM 2924 N N . ARG A 1 354 ? -19.527 -11.240 22.722 1.00 92.12 354 ARG A N 1
ATOM 2925 C CA . ARG A 1 354 ? -19.396 -12.624 22.264 1.00 92.12 354 ARG A CA 1
ATOM 2926 C C . ARG A 1 354 ? -20.111 -13.575 23.214 1.00 92.12 354 ARG A C 1
ATOM 2928 O O . ARG A 1 354 ? -20.396 -13.224 24.357 1.00 92.12 354 ARG A O 1
ATOM 2935 N N . THR A 1 355 ? -20.339 -14.807 22.764 1.00 92.12 355 THR A N 1
ATOM 2936 C CA . THR A 1 355 ? -20.969 -15.848 23.597 1.00 92.12 355 THR A CA 1
ATOM 2937 C C . THR A 1 355 ? -20.119 -16.240 24.806 1.00 92.12 355 THR A C 1
ATOM 2939 O O . THR A 1 355 ? -20.649 -16.757 25.782 1.00 92.12 355 THR A O 1
ATOM 2942 N N . ASP A 1 356 ? -18.805 -15.997 24.759 1.00 90.19 356 ASP A N 1
ATOM 2943 C CA . ASP A 1 356 ? -17.880 -16.221 25.879 1.00 90.19 356 ASP A CA 1
ATOM 2944 C C . ASP A 1 356 ? -17.882 -15.083 26.922 1.00 90.19 356 ASP A C 1
ATOM 2946 O O . ASP A 1 356 ? -17.144 -15.143 27.903 1.00 90.19 356 ASP A O 1
ATOM 2950 N N . GLY A 1 357 ? -18.706 -14.048 26.722 1.00 88.38 357 GLY A N 1
ATOM 2951 C CA . GLY A 1 357 ? -18.824 -12.892 27.610 1.00 88.38 357 GLY A CA 1
ATOM 2952 C C . GLY A 1 357 ? -17.829 -11.763 27.328 1.00 88.38 357 GLY A C 1
ATOM 2953 O O . GLY A 1 357 ? -18.021 -10.656 27.837 1.00 88.38 357 GLY A O 1
ATOM 2954 N N . THR A 1 358 ? -16.814 -11.983 26.485 1.00 90.31 358 THR A N 1
ATOM 2955 C CA . THR A 1 358 ? -15.890 -10.917 26.074 1.00 90.31 358 THR A CA 1
ATOM 2956 C C . THR A 1 358 ? -16.585 -9.910 25.163 1.00 90.31 358 THR A C 1
ATOM 2958 O O . THR A 1 358 ? -17.569 -10.218 24.482 1.00 90.31 358 THR A O 1
ATOM 2961 N N . SER A 1 359 ? -16.076 -8.680 25.115 1.00 92.44 359 SER A N 1
ATOM 2962 C CA . SER A 1 359 ? -16.618 -7.644 24.237 1.00 92.44 359 SER A CA 1
ATOM 2963 C C . SER A 1 359 ? -15.542 -6.884 23.480 1.00 92.44 359 SER A C 1
ATOM 2965 O O . SER A 1 359 ? -14.360 -6.892 23.827 1.00 92.44 359 SER A O 1
ATOM 2967 N N . PHE A 1 360 ? -15.976 -6.217 22.418 1.00 94.25 360 PHE A N 1
ATOM 2968 C CA . PHE A 1 360 ? -15.145 -5.320 21.637 1.00 94.25 360 PHE A CA 1
ATOM 2969 C C . PHE A 1 360 ? -15.960 -4.140 21.123 1.00 94.25 360 PHE A C 1
ATOM 2971 O O . PHE A 1 360 ? -17.182 -4.205 20.965 1.00 94.25 360 PHE A O 1
ATOM 2978 N N . LEU A 1 361 ? -15.256 -3.053 20.851 1.00 92.81 361 LEU A N 1
ATOM 2979 C CA . LEU A 1 361 ? -15.811 -1.813 20.350 1.00 92.81 361 LEU A CA 1
ATOM 2980 C C . LEU A 1 361 ? -15.456 -1.632 18.881 1.00 92.81 361 LEU A C 1
ATOM 2982 O O . LEU A 1 361 ? -14.326 -1.899 18.477 1.00 92.81 361 LEU A O 1
ATOM 2986 N N . ILE A 1 362 ? -16.392 -1.089 18.113 1.00 93.56 362 ILE A N 1
ATOM 2987 C CA . ILE A 1 362 ? -16.142 -0.603 16.761 1.00 93.56 362 ILE A CA 1
ATOM 2988 C C . ILE A 1 362 ? -16.466 0.883 16.678 1.00 93.56 362 ILE A C 1
ATOM 2990 O O . ILE A 1 362 ? -17.570 1.299 17.029 1.00 93.56 362 ILE A O 1
ATOM 2994 N N . THR A 1 363 ? -15.535 1.674 16.149 1.00 90.12 363 THR A N 1
ATOM 2995 C CA . THR A 1 363 ? -15.772 3.065 15.737 1.00 90.12 363 THR A CA 1
ATOM 2996 C C . THR A 1 363 ? -15.393 3.254 14.271 1.00 90.12 363 THR A C 1
ATOM 2998 O O . THR A 1 363 ? -14.524 2.555 13.752 1.00 90.12 363 THR A O 1
ATOM 3001 N N . SER A 1 364 ? -16.028 4.203 13.584 1.00 82.62 364 SER A N 1
ATOM 3002 C CA . SER A 1 364 ? -15.581 4.619 12.246 1.00 82.62 364 SER A CA 1
ATOM 3003 C C . SER A 1 364 ? -14.239 5.352 12.350 1.00 82.62 364 SER A C 1
ATOM 3005 O O . SER A 1 364 ? -14.026 6.065 13.333 1.00 82.62 364 SER A O 1
ATOM 3007 N N . SER A 1 365 ? -13.348 5.191 11.367 1.00 76.12 365 SER A N 1
ATOM 3008 C CA . SER A 1 365 ? -12.127 6.007 11.245 1.00 76.12 365 SER A CA 1
ATOM 3009 C C . SER A 1 365 ? -12.272 7.174 10.258 1.00 76.12 365 SER A C 1
ATOM 3011 O O . SER A 1 365 ? -11.271 7.751 9.852 1.00 76.12 365 SER A O 1
ATOM 3013 N N . GLU A 1 366 ? -13.502 7.497 9.828 1.00 76.12 366 GLU A N 1
ATOM 3014 C CA . GLU A 1 366 ? -13.843 8.458 8.752 1.00 76.12 366 GLU A CA 1
ATOM 3015 C C . GLU A 1 366 ? -13.306 8.083 7.355 1.00 76.12 366 GLU A C 1
ATOM 3017 O O . GLU A 1 366 ? -13.797 8.576 6.339 1.00 76.12 366 GLU A O 1
ATOM 3022 N N . ARG A 1 367 ? -12.370 7.133 7.279 1.00 79.44 367 ARG A N 1
ATOM 3023 C CA . ARG A 1 367 ? -11.746 6.651 6.049 1.00 79.44 367 ARG A CA 1
ATOM 3024 C C . ARG A 1 367 ? -12.643 5.668 5.316 1.00 79.44 367 ARG A C 1
ATOM 3026 O O . ARG A 1 367 ? -13.053 4.629 5.838 1.00 79.44 367 ARG A O 1
ATOM 3033 N N . LYS A 1 368 ? -12.908 5.978 4.050 1.00 80.62 368 LYS A N 1
ATOM 3034 C CA . LYS A 1 368 ? -13.695 5.137 3.154 1.00 80.62 368 LYS A CA 1
ATOM 3035 C C . LYS A 1 368 ? -13.158 5.242 1.737 1.00 80.62 368 LYS A C 1
ATOM 3037 O O . LYS A 1 368 ? -12.840 6.328 1.264 1.00 80.62 368 LYS A O 1
ATOM 3042 N N . LYS A 1 369 ? -13.118 4.115 1.031 1.00 80.88 369 LYS A N 1
ATOM 3043 C CA . LYS A 1 369 ? -12.791 4.063 -0.394 1.00 80.88 369 LYS A CA 1
ATOM 3044 C C . LYS A 1 369 ? -13.870 3.304 -1.143 1.00 80.88 369 LYS A C 1
ATOM 3046 O O . LYS A 1 369 ? -14.015 2.095 -0.980 1.00 80.88 369 LYS A O 1
ATOM 3051 N N . LYS A 1 370 ? -14.624 4.012 -1.988 1.00 82.25 370 LYS A N 1
ATOM 3052 C CA . LYS A 1 370 ? -15.822 3.472 -2.656 1.00 82.25 370 LYS A CA 1
ATOM 3053 C C . LYS A 1 370 ? -16.767 2.832 -1.627 1.00 82.25 370 LYS A C 1
ATOM 3055 O O . LYS A 1 370 ? -17.296 3.553 -0.792 1.00 82.25 370 LYS A O 1
ATOM 3060 N N . ASN A 1 371 ? -16.945 1.511 -1.650 1.00 83.88 371 ASN A N 1
ATOM 3061 C CA . ASN A 1 371 ? -17.808 0.776 -0.720 1.00 83.88 371 ASN A CA 1
ATOM 3062 C C . ASN A 1 371 ? -17.057 0.187 0.483 1.00 83.88 371 ASN A C 1
ATOM 3064 O O . ASN A 1 371 ? -17.699 -0.335 1.384 1.00 83.88 371 ASN A O 1
ATOM 3068 N N . LEU A 1 372 ? -15.728 0.293 0.526 1.00 90.19 372 LEU A N 1
ATOM 3069 C CA . LEU A 1 372 ? -14.908 -0.251 1.603 1.00 90.19 372 LEU A CA 1
ATOM 3070 C C . LEU A 1 372 ? -14.727 0.790 2.710 1.00 90.19 372 LEU A C 1
ATOM 3072 O O . LEU A 1 372 ? -14.102 1.832 2.488 1.00 90.19 372 LEU A O 1
ATOM 3076 N N . GLY A 1 373 ? -15.287 0.514 3.884 1.00 91.25 373 GLY A N 1
ATOM 3077 C CA . GLY A 1 373 ? -15.103 1.312 5.089 1.00 91.25 373 GLY A CA 1
ATOM 3078 C C . GLY A 1 373 ? -13.948 0.796 5.938 1.00 91.25 373 GLY A C 1
ATOM 3079 O O . GLY A 1 373 ? -13.656 -0.402 5.958 1.00 91.25 373 GLY A O 1
ATOM 3080 N N . GLU A 1 374 ? -13.314 1.711 6.657 1.00 92.31 374 GLU A N 1
ATOM 3081 C CA . GLU A 1 374 ? -12.328 1.397 7.675 1.00 92.31 374 GLU A CA 1
ATOM 3082 C C . GLU A 1 374 ? -12.861 1.701 9.071 1.00 92.31 374 GLU A C 1
ATOM 3084 O O . GLU A 1 374 ? -13.516 2.716 9.320 1.00 92.31 374 GLU A O 1
ATOM 3089 N N . PHE A 1 375 ? -12.565 0.788 9.989 1.00 93.62 375 PHE A N 1
ATOM 3090 C CA . PHE A 1 375 ? -13.059 0.844 11.350 1.00 93.62 375 PHE A CA 1
ATOM 3091 C C . PHE A 1 375 ? -11.929 0.615 12.340 1.00 93.62 375 PHE A C 1
ATO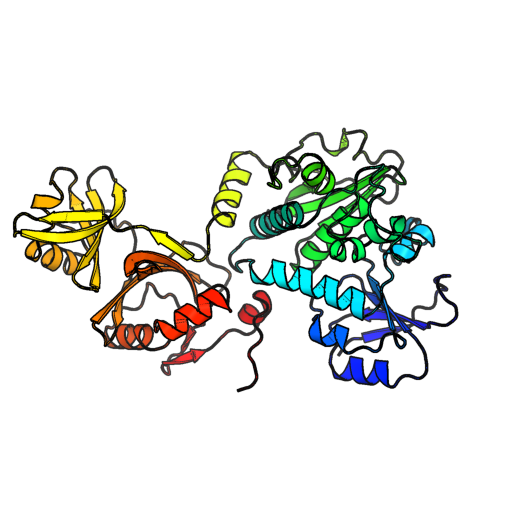M 3093 O O . PHE A 1 375 ? -11.046 -0.219 12.133 1.00 93.62 375 PHE A O 1
ATOM 3100 N N . CYS A 1 376 ? -11.995 1.340 13.447 1.00 93.25 376 CYS A N 1
ATOM 3101 C CA . CYS A 1 376 ? -11.196 1.081 14.626 1.00 93.25 376 CYS A CA 1
ATOM 3102 C C . CYS A 1 376 ? -11.909 0.013 15.457 1.00 93.25 376 CYS A C 1
ATOM 3104 O O . CYS A 1 376 ? -13.021 0.226 15.938 1.00 93.25 376 CYS A O 1
ATOM 3106 N N . TYR A 1 377 ? -11.271 -1.140 15.589 1.00 94.81 377 TYR A N 1
ATOM 3107 C CA . TYR A 1 377 ? -11.679 -2.248 16.432 1.00 94.81 377 TYR A CA 1
ATOM 3108 C C . TYR A 1 377 ? -10.849 -2.205 17.720 1.00 94.81 377 TYR A C 1
ATOM 3110 O O . TYR A 1 377 ? -9.617 -2.172 17.663 1.00 94.81 377 TYR A O 1
ATOM 3118 N N . LEU A 1 378 ? -11.508 -2.196 18.875 1.00 94.38 378 LEU A N 1
ATOM 3119 C CA . LEU A 1 378 ? -10.856 -2.195 20.183 1.00 94.38 378 LEU A CA 1
ATOM 3120 C C . LEU A 1 378 ? -11.322 -3.393 21.000 1.00 94.38 378 LEU A C 1
ATOM 3122 O O . LEU A 1 378 ? -12.521 -3.565 21.204 1.00 94.38 378 LEU A O 1
ATOM 3126 N N . ASP A 1 379 ? -10.387 -4.179 21.514 1.00 93.75 379 ASP A N 1
ATOM 3127 C CA . ASP A 1 379 ? -10.663 -5.257 22.460 1.00 93.75 379 ASP A CA 1
ATOM 3128 C C . ASP A 1 379 ? -9.607 -5.338 23.559 1.00 93.75 379 ASP A C 1
ATOM 3130 O O . ASP A 1 379 ? -8.590 -4.641 23.530 1.00 93.75 379 ASP A O 1
ATOM 3134 N N . ILE A 1 380 ? -9.887 -6.163 24.563 1.00 92.56 380 ILE A N 1
ATOM 3135 C CA . ILE A 1 380 ? -8.937 -6.490 25.622 1.00 92.56 380 ILE A CA 1
ATOM 3136 C C . ILE A 1 380 ? -8.316 -7.838 25.278 1.00 92.56 380 ILE A C 1
ATOM 3138 O O . ILE A 1 380 ? -9.026 -8.800 24.984 1.00 92.56 380 ILE A O 1
ATOM 3142 N N . ILE A 1 381 ? -6.989 -7.895 25.306 1.00 91.12 381 ILE A N 1
ATOM 3143 C CA . ILE A 1 381 ? -6.219 -9.122 25.107 1.00 91.12 381 ILE A CA 1
ATOM 3144 C C . ILE A 1 381 ? -5.131 -9.235 26.167 1.00 91.12 381 ILE A C 1
ATOM 3146 O O . ILE A 1 381 ? -4.745 -8.237 26.772 1.00 91.12 381 ILE A O 1
ATOM 3150 N N . GLN A 1 382 ? -4.578 -10.433 26.324 1.00 91.38 382 GLN A N 1
ATOM 3151 C CA . GLN A 1 382 ? -3.360 -10.633 27.101 1.00 91.38 382 GLN A CA 1
ATOM 3152 C C . GLN A 1 382 ? -2.128 -10.443 26.218 1.00 91.38 382 GLN A C 1
ATOM 3154 O O . GLN A 1 382 ? -2.038 -10.998 25.120 1.00 91.38 382 GLN A O 1
ATOM 3159 N N . ASN A 1 383 ? -1.179 -9.635 26.688 1.00 89.81 383 ASN A N 1
ATOM 3160 C CA . ASN A 1 383 ? 0.121 -9.486 26.043 1.00 89.81 383 ASN A CA 1
ATOM 3161 C C . ASN A 1 383 ? 1.012 -10.723 26.300 1.00 89.81 383 ASN A C 1
ATOM 3163 O O . ASN A 1 383 ? 0.644 -11.651 27.019 1.00 89.81 383 ASN A O 1
ATOM 3167 N N . SER A 1 384 ? 2.226 -10.732 25.744 1.00 88.94 384 SER A N 1
ATOM 3168 C CA . SER A 1 384 ? 3.182 -11.839 25.916 1.00 88.94 384 SER A CA 1
ATOM 3169 C C . SER A 1 384 ? 3.642 -12.074 27.363 1.00 88.94 384 SER A C 1
ATOM 3171 O O . SER A 1 384 ? 4.273 -13.089 27.638 1.00 88.94 384 SER A O 1
ATOM 3173 N N . GLN A 1 385 ? 3.375 -11.135 28.271 1.00 91.06 385 GLN A N 1
ATOM 3174 C CA . GLN A 1 385 ? 3.687 -11.215 29.700 1.00 91.06 385 GLN A CA 1
ATOM 3175 C C . GLN A 1 385 ? 2.465 -11.645 30.534 1.00 91.06 385 GLN A C 1
ATOM 3177 O O . GLN A 1 385 ? 2.572 -11.767 31.750 1.00 91.06 385 GLN A O 1
ATOM 3182 N N . GLY A 1 386 ? 1.316 -11.900 29.895 1.00 90.38 386 GLY A N 1
ATOM 3183 C CA . GLY A 1 386 ? 0.066 -12.272 30.561 1.00 90.38 386 GLY A CA 1
ATOM 3184 C C . GLY A 1 386 ? -0.709 -11.089 31.147 1.00 90.38 386 GLY A C 1
ATOM 3185 O O . GLY A 1 386 ? -1.643 -11.300 31.917 1.00 90.38 386 GLY A O 1
ATOM 3186 N N . GLU A 1 387 ? -0.341 -9.851 30.812 1.00 90.88 387 GLU A N 1
ATOM 3187 C CA . GLU A 1 387 ? -1.041 -8.655 31.282 1.00 90.88 387 GLU A CA 1
ATOM 3188 C C . GLU A 1 387 ? -2.162 -8.263 30.320 1.00 90.88 387 GLU A C 1
ATOM 3190 O O . GLU A 1 387 ? -1.973 -8.254 29.099 1.00 90.88 387 GLU A O 1
ATOM 3195 N N . ASP A 1 388 ? -3.309 -7.870 30.876 1.00 91.06 388 ASP A N 1
ATOM 3196 C CA . ASP A 1 388 ? -4.420 -7.346 30.086 1.00 91.06 388 ASP A CA 1
ATOM 3197 C C . ASP A 1 388 ? -4.069 -5.963 29.523 1.00 91.06 388 ASP A C 1
ATOM 3199 O O . ASP A 1 388 ? -3.702 -5.029 30.247 1.00 91.06 388 ASP A O 1
ATOM 3203 N N . VAL A 1 389 ? -4.214 -5.825 28.211 1.00 93.25 389 VAL A N 1
ATOM 3204 C CA . VAL A 1 389 ? -3.973 -4.594 27.462 1.00 93.25 389 VAL A CA 1
ATOM 3205 C C . VAL A 1 389 ? -5.148 -4.318 26.540 1.00 93.25 389 VAL A C 1
ATOM 3207 O O . VAL A 1 389 ? -5.815 -5.236 26.062 1.00 93.25 389 VAL A O 1
ATOM 3210 N N . ILE A 1 390 ? -5.370 -3.044 26.227 1.00 93.88 390 ILE A N 1
ATOM 3211 C CA . ILE A 1 390 ? -6.274 -2.689 25.136 1.00 93.88 390 ILE A CA 1
ATOM 3212 C C . ILE A 1 390 ? -5.510 -2.811 23.836 1.00 93.88 390 ILE A C 1
ATOM 3214 O O . ILE A 1 390 ? -4.485 -2.156 23.646 1.00 93.88 390 ILE A O 1
ATOM 3218 N N . ARG A 1 391 ? -6.036 -3.601 22.912 1.00 93.69 391 ARG A N 1
ATOM 3219 C CA . ARG A 1 391 ? -5.581 -3.634 21.532 1.00 93.69 391 ARG A CA 1
ATOM 3220 C C . ARG A 1 391 ? -6.499 -2.764 20.688 1.00 93.69 391 ARG A C 1
ATOM 3222 O O . ARG A 1 391 ? -7.707 -2.958 20.668 1.00 93.69 391 ARG A O 1
ATOM 3229 N N . ARG A 1 392 ? -5.900 -1.831 19.953 1.00 93.50 392 ARG A N 1
ATOM 3230 C CA . ARG A 1 392 ? -6.524 -1.118 18.839 1.00 93.50 392 ARG A CA 1
ATOM 3231 C C . ARG A 1 392 ? -6.049 -1.742 17.548 1.00 93.50 392 ARG A C 1
ATOM 3233 O O . ARG A 1 392 ? -4.847 -1.753 17.293 1.00 93.50 392 ARG A O 1
ATOM 3240 N N . SER A 1 393 ? -6.979 -2.163 16.712 1.00 94.62 393 SER A N 1
ATOM 3241 C CA . SER A 1 393 ? -6.709 -2.644 15.366 1.00 94.62 393 SER A CA 1
ATOM 3242 C C . SER A 1 393 ? -7.557 -1.893 14.357 1.00 94.62 393 SER A C 1
ATOM 3244 O O . SER A 1 393 ? -8.699 -1.543 14.637 1.00 94.62 393 SER A O 1
ATOM 3246 N N . PHE A 1 394 ? -7.024 -1.665 13.165 1.00 92.62 394 PHE A N 1
ATOM 3247 C CA . PHE A 1 394 ? -7.845 -1.233 12.047 1.00 92.62 394 PHE A CA 1
ATOM 3248 C C . PHE A 1 394 ? -8.329 -2.426 11.237 1.00 92.62 394 PHE A C 1
ATOM 3250 O O . PHE A 1 394 ? -7.556 -3.330 10.917 1.00 92.62 394 PHE A O 1
ATOM 3257 N N . ILE A 1 395 ? -9.611 -2.408 10.891 1.00 94.69 395 ILE A N 1
ATOM 3258 C CA . ILE A 1 395 ? -10.245 -3.423 10.055 1.00 94.69 395 ILE A CA 1
ATOM 3259 C C . ILE A 1 395 ? -10.973 -2.779 8.883 1.00 94.69 395 ILE A C 1
ATOM 3261 O O . ILE A 1 395 ? -11.391 -1.624 8.952 1.00 94.69 395 ILE A O 1
ATOM 3265 N N . LEU A 1 396 ? -11.136 -3.549 7.813 1.00 94.12 396 LEU A N 1
ATOM 3266 C CA . LEU A 1 396 ? -11.779 -3.120 6.577 1.00 94.12 396 LEU A CA 1
ATOM 3267 C C . LEU A 1 396 ? -12.974 -4.022 6.281 1.00 94.12 396 LEU A C 1
ATOM 3269 O O . LEU A 1 396 ? -12.834 -5.249 6.274 1.00 94.12 396 LEU A O 1
ATOM 3273 N N . SER A 1 397 ? -14.126 -3.414 6.015 1.00 94.31 397 SER A N 1
ATOM 3274 C CA . SER A 1 397 ? -15.362 -4.120 5.673 1.00 94.31 397 SER A CA 1
ATOM 3275 C C . SER A 1 397 ? -16.220 -3.289 4.728 1.00 94.31 397 SER A C 1
ATOM 3277 O O . SER A 1 397 ? -16.221 -2.058 4.781 1.00 94.31 397 SER A O 1
ATOM 3279 N N . GLU A 1 398 ? -16.963 -3.963 3.859 1.00 93.69 398 GLU A N 1
ATOM 3280 C CA . GLU A 1 398 ? -17.997 -3.349 3.034 1.00 93.69 398 GLU A CA 1
ATOM 3281 C C . GLU A 1 398 ? -19.280 -3.069 3.833 1.00 93.69 398 GLU A C 1
ATOM 3283 O O . GLU A 1 398 ? -20.055 -2.189 3.458 1.00 93.69 398 GLU A O 1
ATOM 3288 N N . ASN A 1 399 ? -19.508 -3.762 4.958 1.00 91.94 399 ASN A N 1
ATOM 3289 C CA . ASN A 1 399 ? -20.584 -3.385 5.871 1.00 91.94 399 ASN A CA 1
ATOM 3290 C C . ASN A 1 399 ? -20.181 -2.170 6.712 1.00 91.94 399 ASN A C 1
ATOM 3292 O O . ASN A 1 399 ? -19.047 -2.051 7.172 1.00 91.94 399 ASN A O 1
ATOM 3296 N N . ASP A 1 400 ? -21.156 -1.316 7.025 1.00 90.38 400 ASP A N 1
ATOM 3297 C CA . ASP A 1 400 ? -20.991 -0.301 8.063 1.00 90.38 400 ASP A CA 1
ATOM 3298 C C . ASP A 1 400 ? -21.195 -0.924 9.449 1.00 90.38 400 ASP A C 1
ATOM 3300 O O . ASP A 1 400 ? -22.303 -0.959 9.992 1.00 90.38 400 ASP A O 1
ATOM 3304 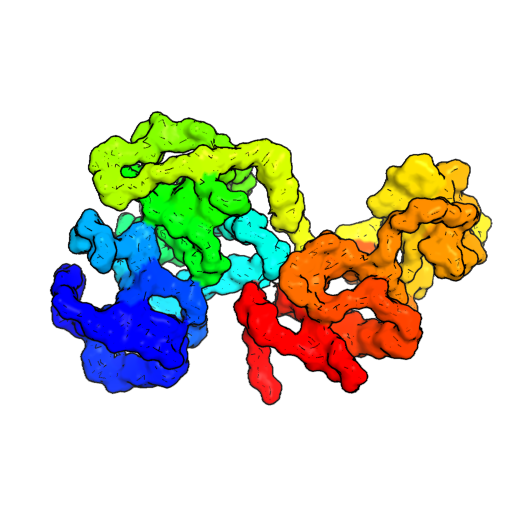N N . LEU A 1 401 ? -20.104 -1.428 10.025 1.00 91.06 401 LEU A N 1
ATOM 3305 C CA . LEU A 1 401 ? -20.107 -2.149 11.300 1.00 91.06 401 LEU A CA 1
ATOM 3306 C C . LEU A 1 401 ? -20.577 -1.282 12.490 1.00 91.06 401 LEU A C 1
ATOM 3308 O O . LEU A 1 401 ? -20.949 -1.811 13.540 1.00 91.06 401 LEU A O 1
ATOM 3312 N N . THR A 1 402 ? -20.635 0.045 12.328 1.00 88.94 402 THR A N 1
ATOM 3313 C CA . THR A 1 402 ? -21.144 0.966 13.359 1.00 88.94 402 THR A CA 1
ATOM 3314 C C . THR A 1 402 ? -22.672 1.058 13.405 1.00 88.94 402 THR A C 1
ATOM 3316 O O . THR A 1 402 ? -23.218 1.632 14.347 1.00 88.94 402 THR A O 1
ATOM 3319 N N . LYS A 1 403 ? -23.382 0.513 12.406 1.00 88.00 403 LYS A N 1
ATOM 3320 C CA . LYS A 1 403 ? -24.838 0.682 12.249 1.00 88.00 403 LYS A CA 1
ATOM 3321 C C . LYS A 1 403 ? -25.694 -0.494 12.714 1.00 88.00 403 LYS A C 1
ATOM 3323 O O . LYS A 1 403 ? -26.908 -0.321 12.810 1.00 88.00 403 LYS A O 1
ATOM 3328 N N . PHE A 1 404 ? -25.111 -1.653 13.014 1.00 86.62 404 PHE A N 1
ATOM 3329 C CA . PHE A 1 404 ? -25.871 -2.803 13.516 1.00 86.62 404 PHE A CA 1
ATOM 3330 C C . PHE A 1 404 ? -26.440 -2.518 14.909 1.00 86.62 404 PHE A C 1
ATOM 3332 O O . PHE A 1 404 ? -25.682 -2.232 15.831 1.00 86.62 404 PHE A O 1
ATOM 3339 N N . LYS A 1 405 ? -27.766 -2.592 15.062 1.00 82.81 405 LYS A N 1
ATOM 3340 C CA . LYS A 1 405 ? -28.457 -2.320 16.338 1.00 82.81 405 LYS A CA 1
ATOM 3341 C C . LYS A 1 405 ? -29.166 -3.531 16.934 1.00 82.81 405 LYS A C 1
ATOM 3343 O O . LYS A 1 405 ? -29.406 -3.538 18.132 1.00 82.81 405 LYS A O 1
ATOM 3348 N N . ASP A 1 406 ? -29.525 -4.508 16.109 1.00 90.00 406 ASP A N 1
ATOM 3349 C CA . ASP A 1 406 ? -30.185 -5.725 16.573 1.00 90.00 406 ASP A CA 1
ATOM 3350 C C . ASP A 1 406 ? -29.186 -6.617 17.322 1.00 90.00 406 ASP A C 1
ATOM 3352 O O . ASP A 1 406 ? -28.099 -6.896 16.813 1.00 90.00 406 ASP A O 1
ATOM 3356 N N . GLU A 1 407 ? -29.532 -7.043 18.539 1.00 88.50 407 GLU A N 1
ATOM 3357 C CA . GLU A 1 407 ? -28.604 -7.797 19.390 1.00 88.50 407 GLU A CA 1
ATOM 3358 C C . GLU A 1 407 ? -28.318 -9.201 18.844 1.00 88.50 407 GLU A C 1
ATOM 3360 O O . GLU A 1 407 ? -27.175 -9.646 18.928 1.00 88.50 407 GLU A O 1
ATOM 3365 N N . ASN A 1 408 ? -29.281 -9.857 18.181 1.00 88.81 408 ASN A N 1
ATOM 3366 C CA . ASN A 1 408 ? -29.036 -11.162 17.555 1.00 88.81 408 ASN A CA 1
ATOM 3367 C C . ASN A 1 408 ? -28.052 -11.028 16.382 1.00 88.81 408 ASN A C 1
ATOM 3369 O O . ASN A 1 408 ? -27.119 -11.820 16.248 1.00 88.81 408 ASN A O 1
ATOM 3373 N N . GLN A 1 409 ? -28.212 -9.995 15.546 1.00 90.12 409 GLN A N 1
ATOM 3374 C CA . GLN A 1 409 ? -27.263 -9.690 14.470 1.00 90.12 409 GLN A CA 1
ATOM 3375 C C . GLN A 1 409 ? -25.874 -9.356 15.017 1.00 90.12 409 GLN A C 1
ATOM 3377 O O . GLN A 1 409 ? -24.868 -9.820 14.476 1.00 90.12 409 GLN A O 1
ATOM 3382 N N . LYS A 1 410 ? -25.797 -8.560 16.089 1.00 92.75 410 LYS A N 1
ATOM 3383 C CA . LYS A 1 410 ? -24.524 -8.206 16.726 1.00 92.75 410 LYS A CA 1
ATOM 3384 C C . LYS A 1 410 ? -23.829 -9.434 17.299 1.00 92.75 410 LYS A C 1
ATOM 3386 O O . LYS A 1 410 ? -22.641 -9.614 17.035 1.00 92.75 410 LYS A O 1
ATOM 3391 N N . GLU A 1 411 ? -24.546 -10.292 18.018 1.00 92.75 411 GLU A N 1
ATOM 3392 C CA . GLU A 1 411 ? -24.009 -11.553 18.530 1.00 92.75 411 GLU A CA 1
ATOM 3393 C C . GLU A 1 411 ? -23.495 -12.430 17.381 1.00 92.75 411 GLU A C 1
ATOM 3395 O O . GLU A 1 411 ? -22.361 -12.915 17.421 1.00 92.75 411 GLU A O 1
ATOM 3400 N N . LEU A 1 412 ? -24.268 -12.569 16.303 1.00 92.00 412 LEU A N 1
ATOM 3401 C CA . LEU A 1 412 ? -23.853 -13.354 15.147 1.00 92.00 412 LEU A CA 1
ATOM 3402 C C . LEU A 1 412 ? -22.573 -12.800 14.514 1.00 92.00 412 LEU A C 1
ATOM 3404 O O . LEU A 1 412 ? -21.628 -13.554 14.292 1.00 92.00 412 LEU A O 1
ATOM 3408 N N . ILE A 1 413 ? -22.487 -11.490 14.274 1.00 94.44 413 ILE A N 1
ATOM 3409 C CA . ILE A 1 413 ? -21.289 -10.834 13.722 1.00 94.44 413 ILE A CA 1
ATOM 3410 C C . ILE A 1 413 ? -20.081 -11.021 14.650 1.00 94.44 413 ILE A C 1
ATOM 3412 O O . ILE A 1 413 ? -18.987 -11.348 14.176 1.00 94.44 413 ILE A O 1
ATOM 3416 N N . ALA A 1 414 ? -20.275 -10.857 15.962 1.00 95.38 414 ALA A N 1
ATOM 3417 C CA . ALA A 1 414 ? -19.234 -10.988 16.980 1.00 95.38 414 ALA A CA 1
ATOM 3418 C C . ALA A 1 414 ? -18.619 -12.392 17.024 1.00 95.38 414 ALA A C 1
ATOM 3420 O O . ALA A 1 414 ? -17.414 -12.534 17.255 1.00 95.38 414 ALA A O 1
ATOM 3421 N N . ASN A 1 415 ? -19.434 -13.415 16.762 1.00 94.69 415 ASN A N 1
ATOM 3422 C CA . ASN A 1 415 ? -19.036 -14.819 16.824 1.00 94.69 415 ASN A CA 1
ATOM 3423 C C . ASN A 1 415 ? -18.763 -15.446 15.441 1.00 94.69 415 ASN A C 1
ATOM 3425 O O . ASN A 1 415 ? -18.262 -16.567 15.369 1.00 94.69 415 ASN A O 1
ATOM 3429 N N . THR A 1 416 ? -19.005 -14.725 14.339 1.00 93.94 416 THR A N 1
ATOM 3430 C CA . THR A 1 416 ? -18.711 -15.179 12.966 1.00 93.94 416 THR A CA 1
ATOM 3431 C C . THR A 1 416 ? -17.666 -14.289 12.289 1.00 93.94 416 THR A C 1
ATOM 3433 O O . THR A 1 416 ? -16.466 -14.579 12.384 1.00 93.94 416 THR A O 1
ATOM 3436 N N . LEU A 1 417 ? -18.095 -13.204 11.629 1.00 95.25 417 LEU A N 1
ATOM 3437 C CA . LEU A 1 417 ? -17.275 -12.270 10.852 1.00 95.25 417 LEU A CA 1
ATOM 3438 C C . LEU A 1 417 ? -16.081 -11.747 11.661 1.00 95.25 417 LEU A C 1
ATOM 3440 O O . LEU A 1 417 ? -14.973 -11.679 11.121 1.00 95.25 417 LEU A O 1
ATOM 3444 N N . LEU A 1 418 ? -16.310 -11.446 12.944 1.00 96.25 418 LEU A N 1
ATOM 3445 C CA . LEU A 1 418 ? -15.362 -10.827 13.877 1.00 96.25 418 LEU A CA 1
ATOM 3446 C C . LEU A 1 418 ? -15.018 -11.713 15.087 1.00 96.25 418 LEU A C 1
ATOM 3448 O O . LEU A 1 418 ? -14.591 -11.216 16.136 1.00 96.25 418 LEU A O 1
ATOM 3452 N N . SER A 1 419 ? -15.167 -13.033 14.948 1.00 93.81 419 SER A N 1
ATOM 3453 C CA . SER A 1 419 ? -14.670 -13.970 15.963 1.00 93.81 419 SER A CA 1
ATOM 3454 C C . SER A 1 419 ? -13.164 -13.791 16.180 1.00 93.81 419 SER A C 1
ATOM 3456 O O . SER A 1 419 ? -12.416 -13.595 15.218 1.00 93.81 419 SER A O 1
ATOM 3458 N N . SER A 1 420 ? -12.697 -13.891 17.430 1.00 90.38 420 SER A N 1
ATOM 3459 C CA . SER A 1 420 ? -11.309 -13.574 17.813 1.00 90.38 420 SER A CA 1
ATOM 3460 C C . SER A 1 420 ? -10.278 -14.317 16.957 1.00 90.38 420 SER A C 1
ATOM 3462 O O . SER A 1 420 ? -9.431 -13.698 16.315 1.00 90.38 420 SER A O 1
ATOM 3464 N N . ARG A 1 421 ? -10.433 -15.644 16.823 1.00 90.44 421 ARG A N 1
ATOM 3465 C CA . ARG A 1 421 ? -9.554 -16.500 16.004 1.00 90.44 421 ARG A CA 1
ATOM 3466 C C . ARG A 1 421 ? -9.496 -16.062 14.541 1.00 90.44 421 ARG A C 1
ATOM 3468 O O . ARG A 1 421 ? -8.452 -16.131 13.891 1.00 90.44 421 ARG A O 1
ATOM 3475 N N . ARG A 1 422 ? -10.639 -15.668 13.978 1.00 93.88 422 ARG A N 1
ATOM 3476 C CA . ARG A 1 422 ? -10.713 -15.223 12.588 1.00 93.88 422 ARG A CA 1
ATOM 3477 C C . ARG A 1 422 ? -10.053 -13.861 12.432 1.00 93.88 422 ARG A C 1
ATOM 3479 O O . ARG A 1 422 ? -9.282 -13.680 11.490 1.00 93.88 422 ARG A O 1
ATOM 3486 N N . LEU A 1 423 ? -10.365 -12.932 13.328 1.00 93.88 423 LEU A N 1
ATOM 3487 C CA . LEU A 1 423 ? -9.851 -11.575 13.289 1.00 93.88 423 LEU A CA 1
ATOM 3488 C C . LEU A 1 423 ? -8.323 -11.555 13.375 1.00 93.88 423 LEU A C 1
ATOM 3490 O O . LEU A 1 423 ? -7.694 -10.899 12.553 1.00 93.88 423 LEU A O 1
ATOM 3494 N N . GLU A 1 424 ? -7.720 -12.342 14.266 1.00 91.56 424 GLU A N 1
ATOM 3495 C CA . GLU A 1 424 ? -6.258 -12.476 14.354 1.00 91.56 424 GLU A CA 1
ATOM 3496 C C . GLU A 1 424 ? -5.638 -12.866 13.011 1.00 91.56 424 GLU A C 1
ATOM 3498 O O . GLU A 1 424 ? -4.718 -12.209 12.519 1.00 91.56 424 GLU A O 1
ATOM 3503 N N . LYS A 1 425 ? -6.209 -13.876 12.346 1.00 92.06 425 LYS A N 1
ATOM 3504 C CA . LYS A 1 425 ? -5.764 -14.277 11.008 1.00 92.06 425 LYS A CA 1
ATOM 3505 C C . LYS A 1 425 ? -5.920 -13.142 9.991 1.00 92.06 425 LYS A C 1
ATOM 3507 O O . LYS A 1 425 ? -5.062 -12.986 9.123 1.00 92.06 425 LYS A O 1
ATOM 3512 N N . LYS A 1 426 ? -7.005 -12.365 10.061 1.00 92.81 426 LYS A N 1
ATOM 3513 C CA . LYS A 1 426 ? -7.265 -11.248 9.138 1.00 92.81 426 LYS A CA 1
ATOM 3514 C C . LYS A 1 426 ? -6.319 -10.070 9.347 1.00 92.81 426 LYS A C 1
ATOM 3516 O O . LYS A 1 426 ? -5.837 -9.513 8.364 1.00 92.81 426 LYS A O 1
ATOM 3521 N N . LEU A 1 427 ? -5.983 -9.746 10.588 1.00 90.69 427 LEU A N 1
ATOM 3522 C CA . LEU A 1 427 ? -5.003 -8.708 10.902 1.00 90.69 427 LEU A CA 1
ATOM 3523 C C . LEU A 1 427 ? -3.601 -9.090 10.414 1.00 90.69 427 LEU A C 1
ATOM 3525 O O . LEU A 1 427 ? -2.910 -8.257 9.839 1.00 90.69 427 LEU A O 1
ATOM 3529 N N . ILE A 1 428 ? -3.208 -10.359 10.561 1.00 86.00 428 ILE A N 1
ATOM 3530 C CA . ILE A 1 428 ? -1.863 -10.819 10.187 1.00 86.00 428 ILE A CA 1
ATOM 3531 C C . ILE A 1 428 ? -1.712 -10.997 8.671 1.00 86.00 428 ILE A C 1
ATOM 3533 O O . ILE A 1 428 ? -0.718 -10.563 8.092 1.00 86.00 428 ILE A O 1
ATOM 3537 N N . SER A 1 429 ? -2.669 -11.667 8.025 1.00 83.50 429 SER A N 1
ATOM 3538 C CA . SER A 1 429 ? -2.499 -12.153 6.646 1.00 83.50 429 SER A CA 1
ATOM 3539 C C . SER A 1 429 ? -3.331 -11.411 5.601 1.00 83.50 429 SER A C 1
ATOM 3541 O O . SER A 1 429 ? -3.202 -11.708 4.420 1.00 83.50 429 SER A O 1
ATOM 3543 N N . PHE A 1 430 ? -4.219 -10.503 6.011 1.00 87.50 430 PHE A N 1
ATOM 3544 C CA . PHE A 1 430 ? -5.173 -9.843 5.109 1.00 87.50 430 PHE A CA 1
ATOM 3545 C C . PHE A 1 430 ? -5.253 -8.329 5.350 1.00 87.50 430 PHE A C 1
ATOM 3547 O O . PHE A 1 430 ? -6.233 -7.702 4.959 1.00 87.50 430 PHE A O 1
ATOM 3554 N N . ASN A 1 431 ? -4.258 -7.749 6.032 1.00 87.81 431 ASN A N 1
ATOM 3555 C CA . ASN A 1 431 ? -4.181 -6.319 6.348 1.00 87.81 431 ASN A CA 1
ATOM 3556 C C . ASN A 1 431 ? -5.476 -5.756 6.979 1.00 87.81 431 ASN A C 1
ATOM 3558 O O . ASN A 1 431 ? -5.941 -4.669 6.644 1.00 87.81 431 ASN A O 1
ATOM 3562 N N . GLY A 1 432 ? -6.114 -6.553 7.844 1.00 91.12 432 GLY A N 1
ATOM 3563 C CA . GLY A 1 432 ? -7.362 -6.185 8.518 1.00 91.12 432 GLY A CA 1
ATOM 3564 C C . GLY A 1 432 ? -8.632 -6.321 7.674 1.00 91.12 432 GLY A C 1
ATOM 3565 O O . GLY A 1 432 ? -9.713 -6.019 8.173 1.00 91.12 432 GLY A O 1
ATOM 3566 N N . TYR A 1 433 ? -8.564 -6.815 6.434 1.00 93.69 433 TYR A N 1
ATOM 3567 C CA . TYR A 1 433 ? -9.757 -7.051 5.621 1.00 93.69 433 TYR A CA 1
ATOM 3568 C C . TYR A 1 433 ? -10.569 -8.253 6.111 1.00 93.69 433 TYR A C 1
ATOM 3570 O O . TYR A 1 433 ? -10.170 -9.420 5.976 1.00 93.69 433 TYR A O 1
ATOM 3578 N N . VAL A 1 434 ? -11.739 -7.962 6.682 1.00 95.00 434 VAL A N 1
ATOM 3579 C CA . VAL A 1 434 ? -12.634 -8.967 7.268 1.00 95.00 434 VAL A CA 1
ATOM 3580 C C . VAL A 1 434 ? -13.706 -9.456 6.292 1.00 95.00 434 VAL A C 1
ATOM 3582 O O . VAL A 1 434 ? -14.247 -10.541 6.521 1.00 95.00 434 VAL A O 1
ATOM 3585 N N . GLY A 1 435 ? -13.924 -8.750 5.177 1.00 94.38 435 GLY A N 1
ATOM 3586 C CA . GLY A 1 435 ? -15.026 -8.990 4.241 1.00 94.38 435 GLY A CA 1
ATOM 3587 C C . GLY A 1 435 ? -16.336 -8.397 4.747 1.00 94.38 435 GLY A C 1
ATOM 3588 O O . GLY A 1 435 ? -16.329 -7.496 5.591 1.00 94.38 435 GLY A O 1
ATOM 3589 N N . TYR A 1 436 ? -17.455 -8.944 4.283 1.00 94.56 436 TYR A N 1
ATOM 3590 C CA . TYR A 1 436 ? -18.790 -8.508 4.682 1.00 94.56 436 TYR A CA 1
ATOM 3591 C C . TYR A 1 436 ? -19.719 -9.695 4.941 1.00 94.56 436 TYR A C 1
ATOM 3593 O O . TYR A 1 436 ? -19.476 -10.807 4.475 1.00 94.56 436 TYR A O 1
ATOM 3601 N N . ILE A 1 437 ? -20.768 -9.462 5.720 1.00 92.31 437 ILE A N 1
ATOM 3602 C CA . ILE A 1 437 ? -21.873 -10.381 5.950 1.00 92.31 437 ILE A CA 1
ATOM 3603 C C . ILE A 1 437 ? -23.031 -10.012 5.013 1.00 92.31 437 ILE A C 1
ATOM 3605 O O . ILE A 1 437 ? -23.369 -8.830 4.880 1.00 92.31 437 ILE A O 1
ATOM 3609 N N . GLY A 1 438 ? -23.566 -11.010 4.308 1.00 91.06 438 GLY A N 1
ATOM 3610 C CA . GLY A 1 438 ? -24.748 -10.873 3.457 1.00 91.06 438 GLY A CA 1
ATOM 3611 C C . GLY A 1 438 ? -26.051 -10.976 4.252 1.00 91.06 438 GLY A C 1
ATOM 3612 O O . GLY A 1 438 ? -26.039 -11.287 5.444 1.00 91.06 438 GLY A O 1
ATOM 3613 N N . ASP A 1 439 ? -27.180 -10.750 3.579 1.00 87.88 439 ASP A N 1
ATOM 3614 C CA . ASP A 1 439 ? -28.519 -10.834 4.190 1.00 87.88 439 ASP A CA 1
ATOM 3615 C C . ASP A 1 439 ? -28.887 -12.263 4.635 1.00 87.88 439 ASP A C 1
ATOM 3617 O O . ASP A 1 439 ? -29.717 -12.462 5.518 1.00 87.88 439 ASP A O 1
ATOM 3621 N N . ASP A 1 440 ? -28.234 -13.268 4.052 1.00 90.25 440 ASP A N 1
ATOM 3622 C CA . ASP A 1 440 ? -28.296 -14.686 4.429 1.00 90.25 440 ASP A CA 1
ATOM 3623 C C . ASP A 1 440 ? -27.365 -15.047 5.604 1.00 90.25 440 ASP A C 1
ATOM 3625 O O . ASP A 1 440 ? -27.188 -16.221 5.944 1.00 90.25 440 ASP A O 1
ATOM 3629 N N . PHE A 1 441 ? -26.723 -14.036 6.189 1.00 85.50 441 PHE A N 1
ATOM 3630 C CA . PHE A 1 441 ? -25.726 -14.139 7.242 1.00 85.50 441 PHE A CA 1
ATOM 3631 C C . PHE A 1 441 ? -24.474 -14.960 6.895 1.00 85.50 441 PHE A C 1
ATOM 3633 O O . PHE A 1 441 ? -23.733 -15.386 7.786 1.00 85.50 441 PHE A O 1
ATOM 3640 N N . GLN A 1 442 ? -24.187 -15.152 5.605 1.00 92.56 442 GLN A N 1
ATOM 3641 C CA . GLN A 1 442 ? -22.934 -15.748 5.147 1.00 92.56 442 GLN A CA 1
ATOM 3642 C C . GLN A 1 442 ? -21.851 -14.687 4.945 1.00 92.56 442 GLN A C 1
ATOM 3644 O O . GLN A 1 442 ? -22.125 -13.504 4.741 1.00 92.56 442 GLN A O 1
ATOM 3649 N N . ILE A 1 443 ? -20.586 -15.115 5.015 1.00 94.44 443 ILE A N 1
ATOM 3650 C CA . ILE A 1 443 ? -19.432 -14.225 4.850 1.00 94.44 443 ILE A CA 1
ATOM 3651 C C . ILE A 1 443 ? -18.999 -14.194 3.384 1.00 94.44 443 ILE A C 1
ATOM 3653 O O . ILE A 1 443 ? -18.558 -15.205 2.830 1.00 94.44 443 ILE A O 1
ATOM 3657 N N . TYR A 1 444 ? -18.991 -12.998 2.816 1.00 94.88 444 TYR A N 1
ATOM 3658 C CA . TYR A 1 444 ? -18.600 -12.702 1.448 1.00 94.88 444 TYR A CA 1
ATOM 3659 C C . TYR A 1 444 ? -17.389 -11.775 1.390 1.00 94.88 444 TYR A C 1
ATOM 3661 O O . TYR A 1 444 ? -16.950 -11.202 2.392 1.00 94.88 444 TYR A O 1
ATOM 3669 N N . TYR A 1 445 ? -16.803 -11.687 0.196 1.00 92.88 445 TYR A N 1
ATOM 3670 C CA . TYR A 1 445 ? -15.594 -10.914 -0.053 1.00 92.88 445 TYR A CA 1
ATOM 3671 C C . TYR A 1 445 ? -15.602 -10.370 -1.468 1.00 92.88 445 TYR A C 1
ATOM 3673 O O . TYR A 1 445 ? -15.920 -11.088 -2.419 1.00 92.88 445 TYR A O 1
ATOM 3681 N N . ASP A 1 446 ? -15.208 -9.114 -1.592 1.00 90.81 446 ASP A N 1
ATOM 3682 C CA . ASP A 1 446 ? -15.059 -8.440 -2.864 1.00 90.81 446 ASP A CA 1
ATOM 3683 C C . ASP A 1 446 ? -13.696 -8.790 -3.478 1.00 90.81 446 ASP A C 1
ATOM 3685 O O . ASP A 1 446 ? -12.629 -8.520 -2.918 1.00 90.81 446 ASP A O 1
ATOM 3689 N N . LYS A 1 447 ? -13.728 -9.396 -4.667 1.00 87.25 447 LYS A N 1
ATOM 3690 C CA . LYS A 1 447 ? -12.520 -9.822 -5.382 1.00 87.25 447 LYS A CA 1
ATOM 3691 C C . LYS A 1 447 ? -11.622 -8.645 -5.768 1.00 87.25 447 LYS A C 1
ATOM 3693 O O . LYS A 1 447 ? -10.405 -8.804 -5.805 1.00 87.25 447 LYS A O 1
ATOM 3698 N N . ALA A 1 448 ? -12.185 -7.475 -6.062 1.00 83.62 448 ALA A N 1
ATOM 3699 C CA . ALA A 1 448 ? -11.401 -6.283 -6.359 1.00 83.62 448 ALA A CA 1
ATOM 3700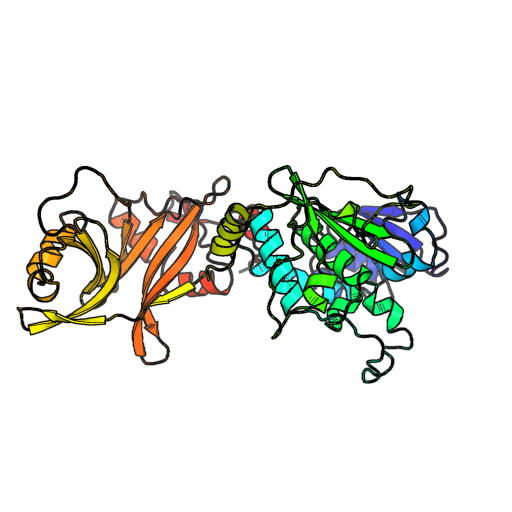 C C . ALA A 1 448 ? -10.668 -5.780 -5.108 1.00 83.62 448 ALA A C 1
ATOM 3702 O O . ALA A 1 448 ? -9.502 -5.397 -5.210 1.00 83.62 448 ALA A O 1
ATOM 3703 N N . VAL A 1 449 ? -11.304 -5.850 -3.932 1.00 85.06 449 VAL A N 1
ATOM 3704 C CA . VAL A 1 449 ? -10.647 -5.528 -2.654 1.00 85.06 449 VAL A CA 1
ATOM 3705 C C . VAL A 1 449 ? -9.531 -6.526 -2.359 1.00 85.06 449 VAL A C 1
ATOM 3707 O O . VAL A 1 449 ? -8.407 -6.108 -2.079 1.00 85.06 449 VAL A O 1
ATOM 3710 N N . GLU A 1 450 ? -9.787 -7.829 -2.500 1.00 84.81 450 GLU A N 1
ATOM 3711 C CA . GLU A 1 450 ? -8.758 -8.855 -2.289 1.00 84.81 450 GLU A CA 1
ATOM 3712 C C . GLU A 1 450 ? -7.564 -8.681 -3.229 1.00 84.81 450 GLU A C 1
ATOM 3714 O O . GLU A 1 450 ? -6.422 -8.701 -2.774 1.00 84.81 450 GLU A O 1
ATOM 3719 N N . ASN A 1 451 ? -7.814 -8.420 -4.512 1.00 77.75 451 ASN A N 1
ATOM 3720 C CA . ASN A 1 451 ? -6.754 -8.143 -5.477 1.00 77.75 451 ASN A CA 1
ATOM 3721 C C . ASN A 1 451 ? -5.940 -6.900 -5.090 1.00 77.75 451 ASN A C 1
ATOM 3723 O O . ASN A 1 451 ? -4.717 -6.932 -5.179 1.00 77.75 451 ASN A O 1
ATOM 3727 N N . SER A 1 452 ? -6.593 -5.827 -4.626 1.00 74.38 452 SER A N 1
ATOM 3728 C CA . SER A 1 452 ? -5.905 -4.591 -4.212 1.00 74.38 452 SER A CA 1
ATOM 3729 C C . SER A 1 452 ? -5.006 -4.759 -2.984 1.00 74.38 452 SER A C 1
ATOM 3731 O O . SER A 1 452 ? -4.116 -3.949 -2.759 1.00 74.38 452 SER A O 1
ATOM 3733 N N . LEU A 1 453 ? -5.243 -5.812 -2.201 1.00 72.62 453 LEU A N 1
ATOM 3734 C CA . LEU A 1 453 ? -4.473 -6.192 -1.017 1.00 72.62 453 LEU A CA 1
ATOM 3735 C C . LEU A 1 453 ? -3.487 -7.336 -1.288 1.00 72.62 453 LEU A C 1
ATOM 3737 O O . LEU A 1 453 ? -2.887 -7.859 -0.349 1.00 72.62 453 LEU A O 1
ATOM 3741 N N . ASN A 1 454 ? -3.379 -7.780 -2.544 1.00 66.94 454 ASN A N 1
ATOM 3742 C CA . ASN A 1 454 ? -2.653 -8.985 -2.937 1.00 66.94 454 ASN A CA 1
ATOM 3743 C C . ASN A 1 454 ? -3.040 -10.229 -2.102 1.00 66.94 454 ASN A C 1
ATOM 3745 O O . ASN A 1 454 ? -2.225 -11.090 -1.764 1.00 66.94 454 ASN A O 1
ATOM 3749 N N . ILE A 1 455 ? -4.319 -10.326 -1.736 1.00 76.69 455 ILE A N 1
ATOM 3750 C CA . ILE A 1 455 ? -4.866 -11.458 -0.995 1.00 76.69 455 ILE A CA 1
ATOM 3751 C C . ILE A 1 455 ? -5.162 -12.586 -1.982 1.00 76.69 455 ILE A C 1
ATOM 3753 O O . ILE A 1 455 ? -6.087 -12.509 -2.788 1.00 76.69 455 ILE A O 1
ATOM 3757 N N . GLN A 1 456 ? -4.426 -13.690 -1.861 1.00 65.19 456 GLN A N 1
ATOM 3758 C CA . GLN A 1 456 ? -4.731 -14.936 -2.561 1.00 65.19 456 GLN A CA 1
ATOM 3759 C C . GLN A 1 456 ? -5.390 -15.926 -1.602 1.00 65.19 456 GLN A C 1
ATOM 3761 O O . GLN A 1 456 ? -4.783 -16.388 -0.633 1.00 65.19 456 GLN A O 1
ATOM 3766 N N . ARG A 1 457 ? -6.638 -16.307 -1.880 1.00 62.66 457 ARG A N 1
ATOM 3767 C CA . ARG A 1 457 ? -7.260 -17.443 -1.197 1.00 62.66 457 ARG A CA 1
ATOM 3768 C C . ARG A 1 457 ? -6.727 -18.730 -1.793 1.00 62.66 457 ARG A C 1
ATOM 3770 O O . ARG A 1 457 ? -6.900 -18.970 -2.984 1.00 62.66 457 ARG A O 1
ATOM 3777 N N . GLY A 1 458 ? -6.137 -19.583 -0.958 1.00 48.59 458 GLY A N 1
ATOM 3778 C CA . GLY A 1 458 ? -5.990 -20.987 -1.329 1.00 48.59 458 GLY A CA 1
ATOM 3779 C C . GLY A 1 458 ? -7.365 -21.544 -1.700 1.00 48.59 458 GLY A C 1
ATOM 3780 O O . GLY A 1 458 ? -8.343 -21.256 -1.001 1.00 48.59 458 GLY A O 1
ATOM 3781 N N . ARG A 1 459 ? -7.452 -22.295 -2.807 1.00 35.94 459 ARG A N 1
ATOM 3782 C CA . ARG A 1 459 ? -8.642 -23.108 -3.091 1.00 35.94 459 ARG A CA 1
ATOM 3783 C C . ARG A 1 459 ? -8.863 -24.001 -1.866 1.00 35.94 459 ARG A C 1
ATOM 3785 O O . ARG A 1 459 ? -7.928 -24.679 -1.445 1.00 35.94 459 ARG A O 1
ATOM 3792 N N . ARG A 1 460 ? -10.035 -23.883 -1.243 1.00 29.69 460 ARG A N 1
ATOM 3793 C CA . ARG A 1 460 ? -10.485 -24.850 -0.240 1.00 29.69 460 ARG A CA 1
ATOM 3794 C C . ARG A 1 460 ? -10.977 -26.097 -0.941 1.00 29.69 460 ARG A C 1
ATOM 3796 O O . ARG A 1 460 ? -11.575 -25.924 -2.027 1.00 29.69 460 ARG A O 1
#